Protein AF-0000000076112881 (afdb_homodimer)

Sequence (634 aa):
MDLNFITDYLTSIDADVILPLGIILFLLVVPWGPEIWQNFFTFMFAVKGFALLIYPEVVAGYLIQNKVDALHLQEIRCLGIILLADALSHILTRKSSDPTVKTSLLWSRTLYFATLSMLMYFTMKAAPDNKKNNLNLKLYQVSWPATVLFLCGYLYYSLAESDWGGYSEQSKTWRNVNIRLDFLIWFLHGILSFVFPQIQCKFQTTLTGLDTAHGFLARGLGASFLMLAITAGRSVNFLREEDKKSILLSHGVANLLFLMTMAFCQMFTKVFSEWHLYYGMSFVALTAVNAFIGCDIPNMAISAKFQIRKFFSTKEDMDLNFITDYLTSIDADVILPLGIILFLLVVPWGPEIWQNFFTFMFAVKGFALLIYPEVVAGYLIQNKVDALHLQEIRCLGIILLADALSHILTRKSSDPTVKTSLLWSRTLYFATLSMLMYFTMKAAPDNKKNNLNLKLYQVSWPATVLFLCGYLYYSLAESDWGGYSEQSKTWRNVNIRLDFLIWFLHGILSFVFPQIQCKFQTTLTGLDTAHGFLARGLGASFLMLAITAGRSVNFLREEDKKSILLSHGVANLLFLMTMAFCQMFTKVFSEWHLYYGMSFVALTAVNAFIGCDIPNMAISAKFQIRKFFSTKED

Organism: Mytilus edulis (NCBI:txid6550)

Radius of gyration: 25.39 Å; Cα contacts (8 Å, |Δi|>4): 884; chains: 2; bounding box: 64×101×64 Å

Foldseek 3Di:
DCCVVVLVVVLPDALVRLQVVLVVVLVVQLVVALLSLLLVLLVVLLVLLVCQQPPVVSVCSNWFADDDALLSSLLSNLSSLLSNLLSQLCVQCVPPPFVLLSLLSLVLLLLLLVLLLVLLVVLCVVCVDPPQARTDNSVSVRVSSSSVSSNVSSVVNNVPDPDNGFADQPDPDCLLVLLVVLLVVLLVQLCCQQPPQFVVQVQFWPDPGDGNSSNSSSNNSSSSSNSLSSSSVSLSGTPDLSSSLSSLVSLLVSLVSSLVVLVVCVPPHRTTDCCCVVPVNVVSVVNNVSSCVSSCVVVVVVVVVVVVCVVVVVVVD/DCCVVVLVVVLPDALVRLQVVLVVVLVVQLVVALLSLLLVLLVVLLVLLVCQQPPVVSVCSNWFQDDDALLSSLLSNLLSLLSNLLSQLCVQCVPPPFVLLSLLSLVLLLLLLVLLLVLLVVLCVVCVDPPQARTDNSVSVNVSSSSVSSNVSSVVNNVPDPDNGFADQPDPDCLLVLLVVLLVVLLVQLCCQQPPVFVVQVQWWPDPDDGSSSNSSSNNSSSSSNSLSSSSVSLSGTPDLSSSLSSLVSLLVSLVSSLVVLVVCVVPHRTTDCCCVVPVNVVSVVNNVSSCVSSCVVVVVVVVVVVVCVVVVVVVD

Structure (mmCIF, N/CA/C/O backbone):
data_AF-0000000076112881-model_v1
#
loop_
_entity.id
_entity.type
_entity.pdbx_description
1 polymer 'Uncharacterized protein'
#
loop_
_atom_site.group_PDB
_atom_site.id
_atom_site.type_symbol
_atom_site.label_atom_id
_atom_site.label_alt_id
_atom_site.label_comp_id
_atom_site.label_asym_id
_atom_site.label_entity_id
_atom_site.label_seq_id
_atom_site.pdbx_PDB_ins_code
_atom_site.Cartn_x
_atom_site.Cartn_y
_atom_site.Cartn_z
_atom_site.occupancy
_atom_site.B_iso_or_equiv
_atom_site.auth_seq_id
_atom_site.auth_comp_id
_atom_site.auth_asym_id
_atom_site.auth_atom_id
_atom_site.pdbx_PDB_model_num
ATOM 1 N N . MET A 1 1 ? 13.5 32.031 18.203 1 41.22 1 MET A N 1
ATOM 2 C CA . MET A 1 1 ? 13.633 31.422 19.5 1 41.22 1 MET A CA 1
ATOM 3 C C . MET A 1 1 ? 14.641 30.266 19.469 1 41.22 1 MET A C 1
ATOM 5 O O . MET A 1 1 ? 14.609 29.453 18.547 1 41.22 1 MET A O 1
ATOM 9 N N . ASP A 1 2 ? 15.719 30.438 20.078 1 52.41 2 ASP A N 1
ATOM 10 C CA . ASP A 1 2 ? 16.812 29.484 20.156 1 52.41 2 ASP A CA 1
ATOM 11 C C . ASP A 1 2 ? 16.344 28.125 20.672 1 52.41 2 ASP A C 1
ATOM 13 O O . ASP A 1 2 ? 16.125 27.953 21.875 1 52.41 2 ASP A O 1
ATOM 17 N N . LEU A 1 3 ? 15.547 27.453 19.844 1 59.16 3 LEU A N 1
ATOM 18 C CA . LEU A 1 3 ? 14.953 26.156 20.172 1 59.16 3 LEU A CA 1
ATOM 19 C C . LEU A 1 3 ? 16.031 25.094 20.328 1 59.16 3 LEU A C 1
ATOM 21 O O . LEU A 1 3 ? 15.734 23.906 20.438 1 59.16 3 LEU A O 1
ATOM 25 N N . ASN A 1 4 ? 17.234 25.625 20.438 1 65.94 4 ASN A N 1
ATOM 26 C CA . ASN A 1 4 ? 18.344 24.719 20.609 1 65.94 4 ASN A CA 1
ATOM 27 C C . ASN A 1 4 ? 18.266 23.969 21.938 1 65.94 4 ASN A C 1
ATOM 29 O O . ASN A 1 4 ? 18.719 22.828 22.062 1 65.94 4 ASN A O 1
ATOM 33 N N . PHE A 1 5 ? 17.625 24.688 22.906 1 63.78 5 PHE A N 1
ATOM 34 C CA . PHE A 1 5 ? 17.516 24.031 24.203 1 63.78 5 PHE A CA 1
ATOM 35 C C . PHE A 1 5 ? 16.625 22.797 24.109 1 63.78 5 PHE A C 1
ATOM 37 O O . PHE A 1 5 ? 16.906 21.781 24.734 1 63.78 5 PHE A O 1
ATOM 44 N N . ILE A 1 6 ? 15.617 22.844 23.312 1 62.78 6 ILE A N 1
ATOM 45 C CA . ILE A 1 6 ? 14.719 21.703 23.156 1 62.78 6 ILE A CA 1
ATOM 46 C C . ILE A 1 6 ? 15.445 20.562 22.453 1 62.78 6 ILE A C 1
ATOM 48 O O . ILE A 1 6 ? 15.328 19.406 22.844 1 62.78 6 ILE A O 1
ATOM 52 N N . THR A 1 7 ? 16.203 20.953 21.531 1 66.12 7 THR A N 1
ATOM 53 C CA . THR A 1 7 ? 16.953 19.938 20.797 1 66.12 7 THR A CA 1
ATOM 54 C C . THR A 1 7 ? 17.984 19.266 21.703 1 66.12 7 THR A C 1
ATOM 56 O O . THR A 1 7 ? 18.141 18.031 21.672 1 66.12 7 THR A O 1
ATOM 59 N N . ASP A 1 8 ? 18.625 20.062 22.469 1 66.12 8 ASP A N 1
ATOM 60 C CA . ASP A 1 8 ? 19.609 19.531 23.422 1 66.12 8 ASP A CA 1
ATOM 61 C C . ASP A 1 8 ? 18.953 18.594 24.422 1 66.12 8 ASP A C 1
ATOM 63 O O . ASP A 1 8 ? 19.5 17.531 24.734 1 66.12 8 ASP A O 1
ATOM 67 N N . TYR A 1 9 ? 17.797 19.031 24.828 1 62 9 TYR A N 1
ATOM 68 C CA . TYR A 1 9 ? 17.078 18.219 25.797 1 62 9 TYR A CA 1
ATOM 69 C C . TYR A 1 9 ? 16.641 16.891 25.172 1 62 9 TYR A C 1
ATOM 71 O O . TYR A 1 9 ? 16.828 15.828 25.766 1 62 9 TYR A O 1
ATOM 79 N N . LEU A 1 10 ? 16.203 16.938 24 1 64.5 10 LEU A N 1
ATOM 80 C CA . LEU A 1 10 ? 15.695 15.734 23.344 1 64.5 10 LEU A CA 1
ATOM 81 C C . LEU A 1 10 ? 16.828 14.781 23.016 1 64.5 10 LEU A C 1
ATOM 83 O O . LEU A 1 10 ? 16.672 13.562 23.094 1 64.5 10 LEU A O 1
ATOM 87 N N . THR A 1 11 ? 17.922 15.344 22.688 1 65.62 11 THR A N 1
ATOM 88 C CA . THR A 1 11 ? 19.062 14.508 22.344 1 65.62 11 THR A CA 1
ATOM 89 C C . THR A 1 11 ? 19.688 13.891 23.578 1 65.62 11 THR A C 1
ATOM 91 O O . THR A 1 11 ? 20.422 12.906 23.5 1 65.62 11 THR A O 1
ATOM 94 N N . SER A 1 12 ? 19.375 14.539 24.641 1 63.72 12 SER A N 1
ATOM 95 C CA . SER A 1 12 ? 19.953 14.047 25.891 1 63.72 12 SER A CA 1
ATOM 96 C C . SER A 1 12 ? 19.125 12.906 26.469 1 63.72 12 SER A C 1
ATOM 98 O O . SER A 1 12 ? 19.562 12.211 27.391 1 63.72 12 SER A O 1
ATOM 100 N N . ILE A 1 13 ? 17.984 12.844 25.891 1 60.97 13 ILE A N 1
ATOM 101 C CA . ILE A 1 13 ? 17.141 11.789 26.438 1 60.97 13 ILE A CA 1
ATOM 102 C C . ILE A 1 13 ? 17.703 10.422 26.062 1 60.97 13 ILE A C 1
ATOM 104 O O . ILE A 1 13 ? 17.859 10.117 24.875 1 60.97 13 ILE A O 1
ATOM 108 N N . ASP A 1 14 ? 18.141 9.695 27.016 1 61.81 14 ASP A N 1
ATOM 109 C CA . ASP A 1 14 ? 18.766 8.383 26.875 1 61.81 14 ASP A CA 1
ATOM 110 C C . ASP A 1 14 ? 17.734 7.328 26.484 1 61.81 14 ASP A C 1
ATOM 112 O O . ASP A 1 14 ? 16.562 7.441 26.844 1 61.81 14 ASP A O 1
ATOM 116 N N . ALA A 1 15 ? 18.125 6.418 25.609 1 65.62 15 ALA A N 1
ATOM 117 C CA . ALA A 1 15 ? 17.344 5.246 25.25 1 65.62 15 ALA A CA 1
ATOM 118 C C . ALA A 1 15 ? 16.75 4.578 26.484 1 65.62 15 ALA A C 1
ATOM 120 O O . ALA A 1 15 ? 15.625 4.059 26.438 1 65.62 15 ALA A O 1
ATOM 121 N N . ASP A 1 16 ? 17.344 4.777 27.5 1 68 16 ASP A N 1
ATOM 122 C CA . ASP A 1 16 ? 16.953 4.105 28.75 1 68 16 ASP A CA 1
ATOM 123 C C . ASP A 1 16 ? 15.734 4.77 29.375 1 68 16 ASP A C 1
ATOM 125 O O . ASP A 1 16 ? 15.062 4.164 30.203 1 68 16 ASP A O 1
ATOM 129 N N . VAL A 1 17 ? 15.562 5.891 28.875 1 69.44 17 VAL A N 1
ATOM 130 C CA . VAL A 1 17 ? 14.406 6.59 29.422 1 69.44 17 VAL A CA 1
ATOM 131 C C . VAL A 1 17 ? 13.211 6.418 28.5 1 69.44 17 VAL A C 1
ATOM 133 O O . VAL A 1 17 ? 12.078 6.219 28.953 1 69.44 17 VAL A O 1
ATOM 136 N N . ILE A 1 18 ? 13.383 6.406 27.172 1 72.56 18 ILE A N 1
ATOM 137 C CA . ILE A 1 18 ? 12.297 6.406 26.188 1 72.56 18 ILE A CA 1
ATOM 138 C C . ILE A 1 18 ? 11.594 5.051 26.203 1 72.56 18 ILE A C 1
ATOM 140 O O . ILE A 1 18 ? 10.367 4.98 26.141 1 72.56 18 ILE A O 1
ATOM 144 N N . LEU A 1 19 ? 12.336 4.055 26.312 1 78.94 19 LEU A N 1
ATOM 145 C CA . LEU A 1 19 ? 11.75 2.721 26.234 1 78.94 19 LEU A CA 1
ATOM 146 C C . LEU A 1 19 ? 10.844 2.461 27.438 1 78.94 19 LEU A C 1
ATOM 148 O O . LEU A 1 19 ? 9.68 2.088 27.266 1 78.94 19 LEU A O 1
ATOM 152 N N . PRO A 1 20 ? 11.352 2.746 28.625 1 80 20 PRO A N 1
ATOM 153 C CA . PRO A 1 20 ? 10.453 2.562 29.781 1 80 20 PRO A CA 1
ATOM 154 C C . PRO A 1 20 ? 9.227 3.463 29.703 1 80 20 PRO A C 1
ATOM 156 O O . PRO A 1 20 ? 8.125 3.039 30.078 1 80 20 PRO A O 1
ATOM 159 N N . LEU A 1 21 ? 9.398 4.586 29.203 1 78.25 21 LEU A N 1
ATOM 160 C CA . LEU A 1 21 ? 8.258 5.488 29.062 1 78.25 21 LEU A CA 1
ATOM 161 C C . LEU A 1 21 ? 7.25 4.938 28.062 1 78.25 21 LEU A C 1
ATOM 163 O O . LEU A 1 21 ? 6.039 5.027 28.281 1 78.25 21 LEU A O 1
ATOM 167 N N . GLY A 1 22 ? 7.746 4.445 26.984 1 80.69 22 GLY A N 1
ATOM 168 C CA . GLY A 1 22 ? 6.871 3.82 26 1 80.69 22 GLY A CA 1
ATOM 169 C C . GLY A 1 22 ? 6.113 2.627 26.547 1 80.69 22 GLY A C 1
ATOM 170 O O . GLY A 1 22 ? 4.922 2.463 26.281 1 80.69 22 GLY A O 1
ATOM 171 N N . ILE A 1 23 ? 6.805 1.897 27.344 1 86.12 23 ILE A N 1
ATOM 172 C CA . ILE A 1 23 ? 6.195 0.718 27.953 1 86.12 23 ILE A CA 1
ATOM 173 C C . ILE A 1 23 ? 5.129 1.146 28.953 1 86.12 23 ILE A C 1
ATOM 175 O O . ILE A 1 23 ? 4.031 0.59 28.969 1 86.12 23 ILE A O 1
ATOM 179 N N . ILE A 1 24 ? 5.434 2.068 29.734 1 85.69 24 ILE A N 1
ATOM 180 C CA . ILE A 1 24 ? 4.492 2.566 30.734 1 85.69 24 ILE A CA 1
ATOM 181 C C . ILE A 1 24 ? 3.25 3.117 30.031 1 85.69 24 ILE A C 1
ATOM 183 O O . ILE A 1 24 ? 2.123 2.805 30.422 1 85.69 24 ILE A O 1
ATOM 187 N N . LEU A 1 25 ? 3.467 3.867 28.984 1 83.25 25 LEU A N 1
ATOM 188 C CA . LEU A 1 25 ? 2.34 4.422 28.234 1 83.25 25 LEU A CA 1
ATOM 189 C C . LEU A 1 25 ? 1.478 3.312 27.641 1 83.25 25 LEU A C 1
ATOM 191 O O . LEU A 1 25 ? 0.248 3.389 27.688 1 83.25 25 LEU A O 1
ATOM 195 N N . PHE A 1 26 ? 2.141 2.379 27.125 1 86.69 26 PHE A N 1
ATOM 196 C CA . PHE A 1 26 ? 1.455 1.224 26.547 1 86.69 26 PHE A CA 1
ATOM 197 C C . PHE A 1 26 ? 0.622 0.513 27.609 1 86.69 26 PHE A C 1
ATOM 199 O O . PHE A 1 26 ? -0.566 0.254 27.406 1 86.69 26 PHE A O 1
ATOM 206 N N . LEU A 1 27 ? 1.183 0.291 28.75 1 88.38 27 LEU A N 1
ATOM 207 C CA . LEU A 1 27 ? 0.507 -0.454 29.797 1 88.38 27 LEU A CA 1
ATOM 208 C C . LEU A 1 27 ? -0.608 0.377 30.422 1 88.38 27 LEU A C 1
ATOM 210 O O . LEU A 1 27 ? -1.604 -0.171 30.906 1 88.38 27 LEU A O 1
ATOM 214 N N . LEU A 1 28 ? -0.488 1.617 30.359 1 86.81 28 LEU A N 1
ATOM 215 C CA . LEU A 1 28 ? -1.473 2.508 30.969 1 86.81 28 LEU A CA 1
ATOM 216 C C . LEU A 1 28 ? -2.686 2.676 30.062 1 86.81 28 LEU A C 1
ATOM 218 O O . LEU A 1 28 ? -3.801 2.895 30.531 1 86.81 28 LEU A O 1
ATOM 222 N N . VAL A 1 29 ? -2.457 2.52 28.75 1 87.44 29 VAL A N 1
ATOM 223 C CA . VAL A 1 29 ? -3.521 2.975 27.859 1 87.44 29 VAL A CA 1
ATOM 224 C C . VAL A 1 29 ? -4.184 1.772 27.188 1 87.44 29 VAL A C 1
ATOM 226 O O . VAL A 1 29 ? -5.398 1.761 26.984 1 87.44 29 VAL A O 1
ATOM 229 N N . VAL A 1 30 ? -3.504 0.705 26.859 1 86.38 30 VAL A N 1
ATOM 230 C CA . VAL A 1 30 ? -3.963 -0.397 26.016 1 86.38 30 VAL A CA 1
ATOM 231 C C . VAL A 1 30 ? -5.113 -1.129 26.719 1 86.38 30 VAL A C 1
ATOM 233 O O . VAL A 1 30 ? -6.109 -1.474 26.078 1 86.38 30 VAL A O 1
ATOM 236 N N . PRO A 1 31 ? -5.109 -1.275 28.062 1 88.44 31 PRO A N 1
ATOM 237 C CA . PRO A 1 31 ? -6.148 -2.1 28.688 1 88.44 31 PRO A CA 1
ATOM 238 C C . PRO A 1 31 ? -7.5 -1.393 28.75 1 88.44 31 PRO A C 1
ATOM 240 O O . PRO A 1 31 ? -8.523 -2.027 29.031 1 88.44 31 PRO A O 1
ATOM 243 N N . TRP A 1 32 ? -7.566 -0.124 28.406 1 92 32 TRP A N 1
ATOM 244 C CA . TRP A 1 32 ? -8.789 0.639 28.609 1 92 32 TRP A CA 1
ATOM 245 C C . TRP A 1 32 ? -9.711 0.543 27.391 1 92 32 TRP A C 1
ATOM 247 O O . TRP A 1 32 ? -10.734 1.228 27.328 1 92 32 TRP A O 1
ATOM 257 N N . GLY A 1 33 ? -9.312 -0.18 26.406 1 91.81 33 GLY A N 1
ATOM 258 C CA . GLY A 1 33 ? -10.195 -0.424 25.281 1 91.81 33 GLY A CA 1
ATOM 259 C C . GLY A 1 33 ? -9.797 0.33 24.016 1 91.81 33 GLY A C 1
ATOM 260 O O . GLY A 1 33 ? -8.953 1.233 24.078 1 91.81 33 GLY A O 1
ATOM 261 N N . PRO A 1 34 ? -10.383 0.022 22.938 1 92.06 34 PRO A N 1
ATOM 262 C CA . PRO A 1 34 ? -9.969 0.585 21.656 1 92.06 34 PRO A CA 1
ATOM 263 C C . PRO A 1 34 ? -10.328 2.064 21.516 1 92.06 34 PRO A C 1
ATOM 265 O O . PRO A 1 34 ? -9.609 2.814 20.844 1 92.06 34 PRO A O 1
ATOM 268 N N . GLU A 1 35 ? -11.391 2.512 22.172 1 92.38 35 GLU A N 1
ATOM 269 C CA . GLU A 1 35 ? -11.781 3.912 22.062 1 92.38 35 GLU A CA 1
ATOM 270 C C . GLU A 1 35 ? -10.766 4.828 22.734 1 92.38 35 GLU A C 1
ATOM 272 O O . GLU A 1 35 ? -10.328 5.82 22.156 1 92.38 35 GLU A O 1
ATOM 277 N N . ILE A 1 36 ? -10.43 4.48 23.906 1 93.25 36 ILE A N 1
ATOM 278 C CA . ILE A 1 36 ? -9.445 5.266 24.641 1 93.25 36 ILE A CA 1
ATOM 279 C C . ILE A 1 36 ? -8.094 5.203 23.938 1 93.25 36 ILE A C 1
ATOM 281 O O . ILE A 1 36 ? -7.395 6.211 23.828 1 93.25 36 ILE A O 1
ATOM 285 N N . TRP A 1 37 ? -7.719 4.035 23.438 1 94.25 37 TRP A N 1
ATOM 286 C CA . TRP A 1 37 ? -6.488 3.83 22.688 1 94.25 37 TRP A CA 1
ATOM 287 C C . TRP A 1 37 ? -6.434 4.758 21.469 1 94.25 37 TRP A C 1
ATOM 289 O O . TRP A 1 37 ? -5.445 5.469 21.281 1 94.25 37 TRP A O 1
ATOM 299 N N . GLN A 1 38 ? -7.469 4.871 20.734 1 94.81 38 GLN A N 1
ATOM 300 C CA . GLN A 1 38 ? -7.512 5.707 19.547 1 94.81 38 GLN A CA 1
ATOM 301 C C . GLN A 1 38 ? -7.512 7.188 19.906 1 94.81 38 GLN A C 1
ATOM 303 O O . GLN A 1 38 ? -6.883 8 19.219 1 94.81 38 GLN A O 1
ATOM 308 N N . ASN A 1 39 ? -8.234 7.52 20.969 1 94.88 39 ASN A N 1
ATOM 309 C CA . ASN A 1 39 ? -8.25 8.914 21.406 1 94.88 39 ASN A CA 1
ATOM 310 C C . ASN A 1 39 ? -6.867 9.375 21.844 1 94.88 39 ASN A C 1
ATOM 312 O O . ASN A 1 39 ? -6.461 10.508 21.562 1 94.88 39 ASN A O 1
ATOM 316 N N . PHE A 1 40 ? -6.266 8.508 22.531 1 94.12 40 PHE A N 1
ATOM 317 C CA . PHE A 1 40 ? -4.914 8.828 22.984 1 94.12 40 PHE A CA 1
ATOM 318 C C . PHE A 1 40 ? -3.992 9.094 21.812 1 94.12 40 PHE A C 1
ATOM 320 O O . PHE A 1 40 ? -3.301 10.117 21.766 1 94.12 40 PHE A O 1
ATOM 327 N N . PHE A 1 41 ? -3.992 8.281 20.844 1 94.44 41 PHE A N 1
ATOM 328 C CA . PHE A 1 41 ? -3.084 8.438 19.719 1 94.44 41 PHE A CA 1
ATOM 329 C C . PHE A 1 41 ? -3.535 9.578 18.812 1 94.44 41 PHE A C 1
ATOM 331 O O . PHE A 1 41 ? -2.713 10.219 18.156 1 94.44 41 PHE A O 1
ATOM 338 N N . THR A 1 42 ? -4.82 9.828 18.812 1 97.44 42 THR A N 1
ATOM 339 C CA . THR A 1 42 ? -5.277 11.016 18.109 1 97.44 42 THR A CA 1
ATOM 340 C C . THR A 1 42 ? -4.684 12.273 18.734 1 97.44 42 THR A C 1
ATOM 342 O O . THR A 1 42 ? -4.199 13.156 18.016 1 97.44 42 THR A O 1
ATOM 345 N N . PHE A 1 43 ? -4.746 12.273 20 1 96.56 43 PHE A N 1
ATOM 346 C CA . PHE A 1 43 ? -4.141 13.398 20.719 1 96.56 43 PHE A CA 1
ATOM 347 C C . PHE A 1 43 ? -2.643 13.469 20.438 1 96.56 43 PHE A C 1
ATOM 349 O O . PHE A 1 43 ? -2.115 14.547 20.141 1 96.56 43 PHE A O 1
ATOM 356 N N . MET A 1 44 ? -1.982 12.375 20.469 1 94.31 44 MET A N 1
ATOM 357 C CA . MET A 1 44 ? -0.546 12.312 20.219 1 94.31 44 MET A CA 1
ATOM 358 C C . MET A 1 44 ? -0.228 12.75 18.781 1 94.31 44 MET A C 1
ATOM 360 O O . MET A 1 44 ? 0.73 13.492 18.562 1 94.31 44 MET A O 1
ATOM 364 N N . PHE A 1 45 ? -1.02 12.305 17.812 1 97.75 45 PHE A N 1
ATOM 365 C CA . PHE A 1 45 ? -0.815 12.68 16.422 1 97.75 45 PHE A CA 1
ATOM 366 C C . PHE A 1 45 ? -1.05 14.172 16.219 1 97.75 45 PHE A C 1
ATOM 368 O O . PHE A 1 45 ? -0.328 14.828 15.469 1 97.75 45 PHE A O 1
ATOM 375 N N . ALA A 1 46 ? -2.012 14.719 16.938 1 97.62 46 ALA A N 1
ATOM 376 C CA . ALA A 1 46 ? -2.283 16.156 16.828 1 97.62 46 ALA A CA 1
ATOM 377 C C . ALA A 1 46 ? -1.119 16.969 17.391 1 97.62 46 ALA A C 1
ATOM 379 O O . ALA A 1 46 ? -0.654 17.906 16.734 1 97.62 46 ALA A O 1
ATOM 380 N N . VAL A 1 47 ? -0.63 16.578 18.5 1 95.94 47 VAL A N 1
ATOM 381 C CA . VAL A 1 47 ? 0.449 17.312 19.141 1 95.94 47 VAL A CA 1
ATOM 382 C C . VAL A 1 47 ? 1.733 17.172 18.328 1 95.94 47 VAL A C 1
ATOM 384 O O . VAL A 1 47 ? 2.395 18.156 18.031 1 95.94 47 VAL A O 1
ATOM 387 N N . LYS A 1 48 ? 2.049 15.969 18.016 1 94.56 48 LYS A N 1
ATOM 388 C CA . LYS A 1 48 ? 3.252 15.727 17.234 1 94.56 48 LYS A CA 1
ATOM 389 C C . LYS A 1 48 ? 3.152 16.391 15.859 1 94.56 48 LYS A C 1
ATOM 391 O O . LYS A 1 48 ? 4.121 16.984 15.383 1 94.56 48 LYS A O 1
ATOM 396 N N . GLY A 1 49 ? 1.963 16.203 15.266 1 97.75 49 GLY A N 1
ATOM 397 C CA . GLY A 1 49 ? 1.765 16.828 13.969 1 97.75 49 GLY A CA 1
ATOM 398 C C . GLY A 1 49 ? 1.95 18.344 14 1 97.75 49 GLY A C 1
ATOM 399 O O . GLY A 1 49 ? 2.613 18.906 13.125 1 97.75 49 GLY A O 1
ATOM 400 N N . PHE A 1 50 ? 1.439 18.938 15 1 96.81 50 PHE A N 1
ATOM 401 C CA . PHE A 1 50 ? 1.575 20.375 15.148 1 96.81 50 PHE A CA 1
ATOM 402 C C . PHE A 1 50 ? 3.029 20.766 15.383 1 96.81 50 PHE A C 1
ATOM 404 O O . PHE A 1 50 ? 3.521 21.734 14.812 1 96.81 50 PHE A O 1
ATOM 411 N N . ALA A 1 51 ? 3.701 20.047 16.203 1 94.5 51 ALA A N 1
ATOM 412 C CA . ALA A 1 51 ? 5.109 20.312 16.484 1 94.5 51 ALA A CA 1
ATOM 413 C C . ALA A 1 51 ? 5.965 20.172 15.234 1 94.5 51 ALA A C 1
ATOM 415 O O . ALA A 1 51 ? 6.832 21 14.977 1 94.5 51 ALA A O 1
ATOM 416 N N . LEU A 1 52 ? 5.73 19.141 14.453 1 97.12 52 LEU A N 1
ATOM 417 C CA . LEU A 1 52 ? 6.488 18.922 13.227 1 97.12 52 LEU A CA 1
ATOM 418 C C . LEU A 1 52 ? 6.215 20.016 12.211 1 97.12 52 LEU A C 1
ATOM 420 O O . LEU A 1 52 ? 7.109 20.406 11.461 1 97.12 52 LEU A O 1
ATOM 424 N N . LEU A 1 53 ? 4.992 20.484 12.195 1 97.75 53 LEU A N 1
ATOM 425 C CA . LEU A 1 53 ? 4.582 21.484 11.219 1 97.75 53 LEU A CA 1
ATOM 426 C C . LEU A 1 53 ? 5.184 22.844 11.555 1 97.75 53 LEU A C 1
ATOM 428 O O . LEU A 1 53 ? 5.727 23.531 10.68 1 97.75 53 LEU A O 1
ATOM 432 N N . ILE A 1 54 ? 5.191 23.203 12.82 1 96.06 54 ILE A N 1
ATOM 433 C CA . ILE A 1 54 ? 5.539 24.562 13.227 1 96.06 54 ILE A CA 1
ATOM 434 C C . ILE A 1 54 ? 7.016 24.625 13.609 1 96.06 54 ILE A C 1
ATOM 436 O O . ILE A 1 54 ? 7.668 25.656 13.406 1 96.06 54 ILE A O 1
ATOM 440 N N . TYR A 1 55 ? 7.617 23.531 14.164 1 94.31 55 TYR A N 1
ATOM 441 C CA . TYR A 1 55 ? 9 23.531 14.633 1 94.31 55 TYR A CA 1
ATOM 442 C C . TYR A 1 55 ? 9.805 22.422 13.977 1 94.31 55 TYR A C 1
ATOM 444 O O . TYR A 1 55 ? 10.445 21.625 14.664 1 94.31 55 TYR A O 1
ATOM 452 N N . PRO A 1 56 ? 9.836 22.375 12.672 1 95.25 56 PRO A N 1
ATOM 453 C CA . PRO A 1 56 ? 10.555 21.297 12.016 1 95.25 56 PRO A CA 1
ATOM 454 C C . PRO A 1 56 ? 12.055 21.297 12.32 1 95.25 56 PRO A C 1
ATOM 456 O O . PRO A 1 56 ? 12.695 20.25 12.312 1 95.25 56 PRO A O 1
ATOM 459 N N . GLU A 1 57 ? 12.625 22.453 12.695 1 93.25 57 GLU A N 1
ATOM 460 C CA . GLU A 1 57 ? 14.055 22.578 12.969 1 93.25 57 GLU A CA 1
ATOM 461 C C . GLU A 1 57 ? 14.445 21.812 14.227 1 93.25 57 GLU A C 1
ATOM 463 O O . GLU A 1 57 ? 15.539 21.234 14.297 1 93.25 57 GLU A O 1
ATOM 468 N N . VAL A 1 58 ? 13.562 21.859 15.102 1 87.88 58 VAL A N 1
ATOM 469 C CA . VAL A 1 58 ? 13.836 21.156 16.359 1 87.88 58 VAL A CA 1
ATOM 470 C C . VAL A 1 58 ? 13.906 19.656 16.109 1 87.88 58 VAL A C 1
ATOM 472 O O . VAL A 1 58 ? 14.828 18.984 16.594 1 87.88 58 VAL A O 1
ATOM 475 N N . VAL A 1 59 ? 13.008 19.188 15.352 1 86.69 59 VAL A N 1
ATOM 476 C CA . VAL A 1 59 ? 12.969 17.766 15.047 1 86.69 59 VAL A CA 1
ATOM 477 C C . VAL A 1 59 ? 14.164 17.391 14.18 1 86.69 59 VAL A C 1
ATOM 479 O O . VAL A 1 59 ? 14.789 16.344 14.391 1 86.69 59 VAL A O 1
ATOM 482 N N . ALA A 1 60 ? 14.438 18.234 13.242 1 91.44 60 ALA A N 1
ATOM 483 C CA . ALA A 1 60 ? 15.594 17.984 12.383 1 91.44 60 ALA A CA 1
ATOM 484 C C . ALA A 1 60 ? 16.875 17.906 13.195 1 91.44 60 ALA A C 1
ATOM 486 O O . ALA A 1 60 ? 17.75 17.094 12.898 1 91.44 60 ALA A O 1
ATOM 487 N N . GLY A 1 61 ? 16.984 18.75 14.164 1 85 61 GLY A N 1
ATOM 488 C CA . GLY A 1 61 ? 18.156 18.75 15.016 1 85 61 GLY A CA 1
ATOM 489 C C . GLY A 1 61 ? 18.359 17.453 15.766 1 85 61 GLY A C 1
ATOM 490 O O . GLY A 1 61 ? 19.5 17.047 16.047 1 85 61 GLY A O 1
ATOM 491 N N . TYR A 1 62 ? 17.234 16.781 15.922 1 81.75 62 TYR A N 1
ATOM 492 C CA . TYR A 1 62 ? 17.281 15.516 16.641 1 81.75 62 TYR A CA 1
ATOM 493 C C . TYR A 1 62 ? 17.516 14.352 15.688 1 81.75 62 TYR A C 1
ATOM 495 O O . TYR A 1 62 ? 18.219 13.391 16.031 1 81.75 62 TYR A O 1
ATOM 503 N N . LEU A 1 63 ? 17.016 14.438 14.578 1 85.19 63 LEU A N 1
ATOM 504 C CA . LEU A 1 63 ? 16.953 13.312 13.648 1 85.19 63 LEU A CA 1
ATOM 505 C C . LEU A 1 63 ? 18.156 13.297 12.727 1 85.19 63 LEU A C 1
ATOM 507 O O . LEU A 1 63 ? 18.594 12.227 12.289 1 85.19 63 LEU A O 1
ATOM 511 N N . ILE A 1 64 ? 18.703 14.43 12.461 1 89.12 64 ILE A N 1
ATOM 512 C CA . ILE A 1 64 ? 19.719 14.562 11.414 1 89.12 64 ILE A CA 1
ATOM 513 C C . ILE A 1 64 ? 21.062 14.961 12.031 1 89.12 64 ILE A C 1
ATOM 515 O O . ILE A 1 64 ? 21.125 15.922 12.805 1 89.12 64 ILE A O 1
ATOM 519 N N . GLN A 1 65 ? 22.078 14.289 11.703 1 84.81 65 GLN A N 1
ATOM 520 C CA . GLN A 1 65 ? 23.391 14.469 12.312 1 84.81 65 GLN A CA 1
ATOM 521 C C . GLN A 1 65 ? 24.172 15.562 11.609 1 84.81 65 GLN A C 1
ATOM 523 O O . GLN A 1 65 ? 24.938 16.297 12.242 1 84.81 65 GLN A O 1
ATOM 528 N N . ASN A 1 66 ? 24 15.641 10.336 1 84.31 66 ASN A N 1
ATOM 529 C CA . ASN A 1 66 ? 24.859 16.547 9.562 1 84.31 66 ASN A CA 1
ATOM 530 C C . ASN A 1 66 ? 24.078 17.75 9.055 1 84.31 66 ASN A C 1
ATOM 532 O O . ASN A 1 66 ? 23.328 18.375 9.805 1 84.31 66 ASN A O 1
ATOM 536 N N . LYS A 1 67 ? 24.141 17.953 7.859 1 87.56 67 LYS A N 1
ATOM 537 C CA . LYS A 1 67 ? 23.578 19.172 7.262 1 87.56 67 LYS A CA 1
ATOM 538 C C . LYS A 1 67 ? 22.062 19.031 7.047 1 87.56 67 LYS A C 1
ATOM 540 O O . LYS A 1 67 ? 21.609 18.031 6.496 1 87.56 67 LYS A O 1
ATOM 545 N N . VAL A 1 68 ? 21.406 20.031 7.59 1 93.06 68 VAL A N 1
ATOM 546 C CA . VAL A 1 68 ? 19.969 20.156 7.379 1 93.06 68 VAL A CA 1
ATOM 547 C C . VAL A 1 68 ? 19.688 21.188 6.285 1 93.06 68 VAL A C 1
ATOM 549 O O . VAL A 1 68 ? 20.188 22.312 6.34 1 93.06 68 VAL A O 1
ATOM 552 N N . ASP A 1 69 ? 18.969 20.781 5.324 1 93.19 69 ASP A N 1
ATOM 553 C CA . ASP A 1 69 ? 18.578 21.734 4.289 1 93.19 69 ASP A CA 1
ATOM 554 C C . ASP A 1 69 ? 17.062 21.922 4.246 1 93.19 69 ASP A C 1
ATOM 556 O O . ASP A 1 69 ? 16.359 21.406 5.105 1 93.19 69 ASP A O 1
ATOM 560 N N . ALA A 1 70 ? 16.578 22.672 3.336 1 95.19 70 ALA A N 1
ATOM 561 C CA . ALA A 1 70 ? 15.164 23.062 3.291 1 95.19 70 ALA A CA 1
ATOM 562 C C . ALA A 1 70 ? 14.273 21.875 2.938 1 95.19 70 ALA A C 1
ATOM 564 O O . ALA A 1 70 ? 13.102 21.844 3.322 1 95.19 70 ALA A O 1
ATOM 565 N N . LEU A 1 71 ? 14.805 20.953 2.191 1 95.56 71 LEU A N 1
ATOM 566 C CA . LEU A 1 71 ? 14.008 19.797 1.839 1 95.56 71 LEU A CA 1
ATOM 567 C C . LEU A 1 71 ? 13.711 18.938 3.07 1 95.56 71 LEU A C 1
ATOM 569 O O . LEU A 1 71 ? 12.586 18.469 3.254 1 95.56 71 LEU A O 1
ATOM 573 N N . HIS A 1 72 ? 14.719 18.734 3.902 1 96.06 72 HIS A N 1
ATOM 574 C CA . HIS A 1 72 ? 14.492 18.047 5.16 1 96.06 72 HIS A CA 1
ATOM 575 C C . HIS A 1 72 ? 13.336 18.656 5.934 1 96.06 72 HIS A C 1
ATOM 577 O O . HIS A 1 72 ? 12.438 17.953 6.398 1 96.06 72 HIS A O 1
ATOM 583 N N . LEU A 1 73 ? 13.406 19.938 6.047 1 96.62 73 LEU A N 1
ATOM 584 C CA . LEU A 1 73 ? 12.414 20.656 6.84 1 96.62 73 LEU A CA 1
ATOM 585 C C . LEU A 1 73 ? 11.023 20.516 6.227 1 96.62 73 LEU A C 1
ATOM 587 O O . LEU A 1 73 ? 10.039 20.328 6.949 1 96.62 73 LEU A O 1
ATOM 591 N N . GLN A 1 74 ? 10.945 20.594 4.945 1 97.12 74 GLN A N 1
ATOM 592 C CA . GLN A 1 74 ? 9.656 20.453 4.273 1 97.12 74 GLN A CA 1
ATOM 593 C C . GLN A 1 74 ? 9.094 19.031 4.453 1 97.12 74 GLN A C 1
ATOM 595 O O . GLN A 1 74 ? 7.895 18.859 4.648 1 97.12 74 GLN A O 1
ATOM 600 N N . GLU A 1 75 ? 9.953 18.047 4.34 1 96.88 75 GLU A N 1
ATOM 601 C CA . GLU A 1 75 ? 9.508 16.672 4.555 1 96.88 75 GLU A CA 1
ATOM 602 C C . GLU A 1 75 ? 8.969 16.469 5.969 1 96.88 75 GLU A C 1
ATOM 604 O O . GLU A 1 75 ? 7.953 15.797 6.164 1 96.88 75 GLU A O 1
ATOM 609 N N . ILE A 1 76 ? 9.602 17.094 6.879 1 97.69 76 ILE A N 1
ATOM 610 C CA . ILE A 1 76 ? 9.164 17.016 8.266 1 97.69 76 ILE A CA 1
ATOM 611 C C . ILE A 1 76 ? 7.809 17.703 8.422 1 97.69 76 ILE A C 1
ATOM 613 O O . ILE A 1 76 ? 6.906 17.172 9.078 1 97.69 76 ILE A O 1
ATOM 617 N N . ARG A 1 77 ? 7.648 18.844 7.828 1 98.44 77 ARG A N 1
ATOM 618 C CA . ARG A 1 77 ? 6.355 19.531 7.859 1 98.44 77 ARG A CA 1
ATOM 619 C C . ARG A 1 77 ? 5.262 18.656 7.25 1 98.44 77 ARG A C 1
ATOM 621 O O . ARG A 1 77 ? 4.152 18.594 7.777 1 98.44 77 ARG A O 1
ATOM 628 N N . CYS A 1 78 ? 5.594 18.031 6.145 1 98.19 78 CYS A N 1
ATOM 629 C CA . CYS A 1 78 ? 4.617 17.188 5.457 1 98.19 78 CYS A CA 1
ATOM 630 C C . CYS A 1 78 ? 4.191 16.016 6.34 1 98.19 78 CYS A C 1
ATOM 632 O O . CYS A 1 78 ? 3.012 15.656 6.375 1 98.19 78 CYS A O 1
ATOM 634 N N . LEU A 1 79 ? 5.141 15.461 7.039 1 98.31 79 LEU A N 1
ATOM 635 C CA . LEU A 1 79 ? 4.797 14.406 7.984 1 98.31 79 LEU A CA 1
ATOM 636 C C . LEU A 1 79 ? 3.832 14.914 9.047 1 98.31 79 LEU A C 1
ATOM 638 O O . LEU A 1 79 ? 2.859 14.234 9.391 1 98.31 79 LEU A O 1
ATOM 642 N N . GLY A 1 80 ? 4.137 16.094 9.531 1 98.62 80 GLY A N 1
ATOM 643 C CA . GLY A 1 80 ? 3.246 16.703 10.508 1 98.62 80 GLY A CA 1
ATOM 644 C C . GLY A 1 80 ? 1.836 16.906 9.977 1 98.62 80 GLY A C 1
ATOM 645 O O . GLY A 1 80 ? 0.861 16.609 10.672 1 98.62 80 GLY A O 1
ATOM 646 N N . ILE A 1 81 ? 1.709 17.328 8.773 1 98.81 81 ILE A N 1
ATOM 647 C CA . ILE A 1 81 ? 0.417 17.578 8.156 1 98.81 81 ILE A CA 1
ATOM 648 C C . ILE A 1 81 ? -0.376 16.281 8.047 1 98.81 81 ILE A C 1
ATOM 650 O O . ILE A 1 81 ? -1.581 16.266 8.305 1 98.81 81 ILE A O 1
ATOM 654 N N . ILE A 1 82 ? 0.301 15.227 7.684 1 98.81 82 ILE A N 1
ATOM 655 C CA . ILE A 1 82 ? -0.386 13.945 7.516 1 98.81 82 ILE A CA 1
ATOM 656 C C . ILE A 1 82 ? -0.888 13.453 8.867 1 98.81 82 ILE A C 1
ATOM 658 O O . ILE A 1 82 ? -2.006 12.938 8.977 1 98.81 82 ILE A O 1
ATOM 662 N N . LEU A 1 83 ? -0.039 13.602 9.914 1 98.56 83 LEU A N 1
ATOM 663 C CA . LEU A 1 83 ? -0.481 13.211 11.25 1 98.56 83 LEU A CA 1
ATOM 664 C C . LEU A 1 83 ? -1.688 14.039 11.688 1 98.56 83 LEU A C 1
ATOM 666 O O . LEU A 1 83 ? -2.629 13.5 12.281 1 98.56 83 LEU A O 1
ATOM 670 N N . 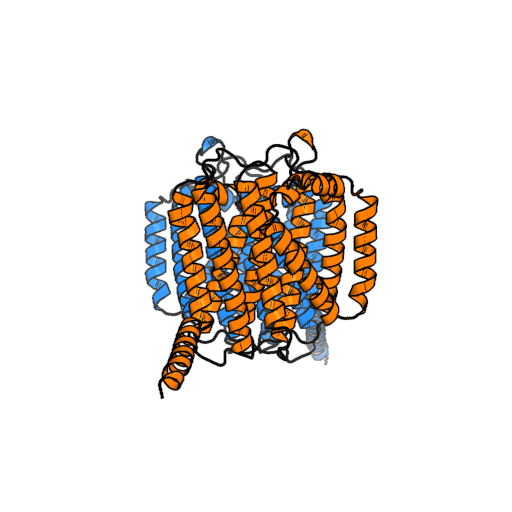LEU A 1 84 ? -1.674 15.266 11.352 1 98.56 84 LEU A N 1
ATOM 671 C CA . LEU A 1 84 ? -2.805 16.125 11.68 1 98.56 84 LEU A CA 1
ATOM 672 C C . LEU A 1 84 ? -4.051 15.703 10.906 1 98.56 84 LEU A C 1
ATOM 674 O O . LEU A 1 84 ? -5.16 15.75 11.445 1 98.56 84 LEU A O 1
ATOM 678 N N . ALA A 1 85 ? -3.865 15.367 9.664 1 98.62 85 ALA A N 1
ATOM 679 C CA . ALA A 1 85 ? -4.988 14.922 8.844 1 98.62 85 ALA A CA 1
ATOM 680 C C . ALA A 1 85 ? -5.637 13.672 9.445 1 98.62 85 ALA A C 1
ATOM 682 O O . ALA A 1 85 ? -6.863 13.57 9.508 1 98.62 85 ALA A O 1
ATOM 683 N N . ASP A 1 86 ? -4.789 12.734 9.844 1 98.5 86 ASP A N 1
ATOM 684 C CA . ASP A 1 86 ? -5.301 11.516 10.469 1 98.5 86 ASP A CA 1
ATOM 685 C C . ASP A 1 86 ? -6.035 11.828 11.773 1 98.5 86 ASP A C 1
ATOM 687 O O . ASP A 1 86 ? -7.113 11.289 12.023 1 98.5 86 ASP A O 1
ATOM 691 N N . ALA A 1 87 ? -5.453 12.688 12.57 1 98.38 87 ALA A N 1
ATOM 692 C CA . ALA A 1 87 ? -6.094 13.086 13.82 1 98.38 87 ALA A CA 1
ATOM 693 C C . ALA A 1 87 ? -7.434 13.773 13.555 1 98.38 87 ALA A C 1
ATOM 695 O O . ALA A 1 87 ? -8.43 13.477 14.219 1 98.38 87 ALA A O 1
ATOM 696 N N . LEU A 1 88 ? -7.43 14.641 12.594 1 98.06 88 LEU A N 1
ATOM 697 C CA . LEU A 1 88 ? -8.648 15.359 12.258 1 98.06 88 LEU A CA 1
ATOM 698 C C . LEU A 1 88 ? -9.734 14.406 11.773 1 98.06 88 LEU A C 1
ATOM 700 O O . LEU A 1 88 ? -10.906 14.555 12.133 1 98.06 88 LEU A O 1
ATOM 704 N N . SER A 1 89 ? -9.367 13.438 10.938 1 97.88 89 SER A N 1
ATOM 705 C CA . SER A 1 89 ? -10.32 12.438 10.477 1 97.88 89 SER A CA 1
ATOM 706 C C . SER A 1 89 ? -10.992 11.734 11.648 1 97.88 89 SER A C 1
ATOM 708 O O . SER A 1 89 ? -12.211 11.547 11.648 1 97.88 89 SER A O 1
ATOM 710 N N . HIS A 1 90 ? -10.188 11.406 12.633 1 98.12 90 HIS A N 1
ATOM 711 C CA . HIS A 1 90 ? -10.75 10.734 13.797 1 98.12 90 HIS A CA 1
ATOM 712 C C . HIS A 1 90 ? -11.633 11.672 14.609 1 98.12 90 HIS A C 1
ATOM 714 O O . HIS A 1 90 ? -12.727 11.289 15.039 1 98.12 90 HIS A O 1
ATOM 720 N N . ILE A 1 91 ? -11.211 12.906 14.812 1 97.75 91 ILE A N 1
ATOM 721 C CA . ILE A 1 91 ? -11.961 13.867 15.602 1 97.75 91 ILE A CA 1
ATOM 722 C C . ILE A 1 91 ? -13.328 14.117 14.953 1 97.75 91 ILE A C 1
ATOM 724 O O . ILE A 1 91 ? -14.352 14.133 15.641 1 97.75 91 ILE A O 1
ATOM 728 N N . LEU A 1 92 ? -13.375 14.211 13.664 1 96.44 92 LEU A N 1
ATOM 729 C CA . LEU A 1 92 ? -14.602 14.539 12.945 1 96.44 92 LEU A CA 1
ATOM 730 C C . LEU A 1 92 ? -15.547 13.344 12.922 1 96.44 92 LEU A C 1
ATOM 732 O O . LEU A 1 92 ? -16.766 13.508 12.781 1 96.44 92 LEU A O 1
ATOM 736 N N . THR A 1 93 ? -15.016 12.109 13.078 1 96.81 93 THR A N 1
ATOM 737 C CA . THR A 1 93 ? -15.852 10.93 12.93 1 96.81 93 THR A CA 1
ATOM 738 C C . THR A 1 93 ? -16.016 10.219 14.273 1 96.81 93 THR A C 1
ATOM 740 O O . THR A 1 93 ? -16.594 9.125 14.336 1 96.81 93 THR A O 1
ATOM 743 N N . ARG A 1 94 ? -15.562 10.703 15.312 1 93.75 94 ARG A N 1
ATOM 744 C CA . ARG A 1 94 ? -15.469 10.039 16.609 1 93.75 94 ARG A CA 1
ATOM 745 C C . ARG A 1 94 ? -16.844 9.633 17.125 1 93.75 94 ARG A C 1
ATOM 747 O O . ARG A 1 94 ? -16.984 8.664 17.875 1 93.75 94 ARG A O 1
ATOM 754 N N . LYS A 1 95 ? -17.859 10.297 16.719 1 92.5 95 LYS A N 1
ATOM 755 C CA . LYS A 1 95 ? -19.203 10.023 17.219 1 92.5 95 LYS A CA 1
ATOM 756 C C . LYS A 1 95 ? -19.984 9.141 16.25 1 92.5 95 LYS A C 1
ATOM 758 O O . LYS A 1 95 ? -21.172 8.898 16.453 1 92.5 95 LYS A O 1
ATOM 763 N N . SER A 1 96 ? -19.359 8.703 15.258 1 95.19 96 SER A N 1
ATOM 764 C CA . SER A 1 96 ? -20.047 7.863 14.281 1 95.19 96 SER A CA 1
ATOM 765 C C . SER A 1 96 ? -20.469 6.535 14.898 1 95.19 96 SER A C 1
ATOM 767 O O . SER A 1 96 ? -19.719 5.926 15.656 1 95.19 96 SER A O 1
ATOM 769 N N . SER A 1 97 ? -21.688 6.047 14.609 1 93.06 97 SER A N 1
ATOM 770 C CA . SER A 1 97 ? -22.172 4.75 15.062 1 93.06 97 SER A CA 1
ATOM 771 C C . SER A 1 97 ? -21.844 3.652 14.047 1 93.06 97 SER A C 1
ATOM 773 O O . SER A 1 97 ? -22.172 2.484 14.266 1 93.06 97 SER A O 1
ATOM 775 N N . ASP A 1 98 ? -21.234 4.059 12.953 1 93.88 98 ASP A N 1
ATOM 776 C CA . ASP A 1 98 ? -20.828 3.125 11.914 1 93.88 98 ASP A CA 1
ATOM 777 C C . ASP A 1 98 ? -19.547 2.385 12.305 1 93.88 98 ASP A C 1
ATOM 779 O O . ASP A 1 98 ? -18.484 2.988 12.391 1 93.88 98 ASP A O 1
ATOM 783 N N . PRO A 1 99 ? -19.625 1.078 12.469 1 92.56 99 PRO A N 1
ATOM 784 C CA . PRO A 1 99 ? -18.438 0.329 12.852 1 92.56 99 PRO A CA 1
ATOM 785 C C . PRO A 1 99 ? -17.328 0.392 11.797 1 92.56 99 PRO A C 1
ATOM 787 O O . PRO A 1 99 ? -16.156 0.232 12.125 1 92.56 99 PRO A O 1
ATOM 790 N N . THR A 1 100 ? -17.719 0.646 10.562 1 94.5 100 THR A N 1
ATOM 791 C CA . THR A 1 100 ? -16.75 0.73 9.484 1 94.5 100 THR A CA 1
ATOM 792 C C . THR A 1 100 ? -15.75 1.858 9.75 1 94.5 100 THR A C 1
ATOM 794 O O . THR A 1 100 ? -14.57 1.747 9.406 1 94.5 100 THR A O 1
ATOM 797 N N . VAL A 1 101 ? -16.234 2.947 10.336 1 96.5 101 VAL A N 1
ATOM 798 C CA . VAL A 1 101 ? -15.383 4.105 10.602 1 96.5 101 VAL A CA 1
ATOM 799 C C . VAL A 1 101 ? -14.297 3.734 11.602 1 96.5 101 VAL A C 1
ATOM 801 O O . VAL A 1 101 ? -13.117 3.967 11.359 1 96.5 101 VAL A O 1
ATOM 804 N N . LYS A 1 102 ? -14.711 3.084 12.617 1 94.69 102 LYS A N 1
ATOM 805 C CA . LYS A 1 102 ? -13.781 2.684 13.672 1 94.69 102 LYS A CA 1
ATOM 806 C C . LYS A 1 102 ? -12.734 1.709 13.141 1 94.69 102 LYS A C 1
ATOM 808 O O . LYS A 1 102 ? -11.539 1.896 13.367 1 94.69 102 LYS A O 1
ATOM 813 N N . THR A 1 103 ? -13.148 0.692 12.469 1 94.81 103 THR A N 1
ATOM 814 C CA . THR A 1 103 ? -12.219 -0.331 11.992 1 94.81 103 THR A CA 1
ATOM 815 C C . THR A 1 103 ? -11.297 0.235 10.922 1 94.81 103 THR A C 1
ATOM 817 O O . THR A 1 103 ? -10.141 -0.184 10.805 1 94.81 103 THR A O 1
ATOM 820 N N . SER A 1 104 ? -11.789 1.229 10.117 1 96.44 104 SER A N 1
ATOM 821 C CA . SER A 1 104 ? -10.938 1.869 9.117 1 96.44 104 SER A CA 1
ATOM 822 C C . SER A 1 104 ? -9.781 2.613 9.773 1 96.44 104 SER A C 1
ATOM 824 O O . SER A 1 104 ? -8.641 2.518 9.32 1 96.44 104 SER A O 1
ATOM 826 N N . LEU A 1 105 ? -10.055 3.287 10.836 1 97.19 105 LEU A N 1
ATOM 827 C CA . LEU A 1 105 ? -9.016 4.031 11.539 1 97.19 105 LEU A CA 1
ATOM 828 C C . LEU A 1 105 ? -8.055 3.084 12.25 1 97.19 105 LEU A C 1
ATOM 830 O O . LEU A 1 105 ? -6.84 3.301 12.242 1 97.19 105 LEU A O 1
ATOM 834 N N . LEU A 1 106 ? -8.586 2.035 12.836 1 96.62 106 LEU A N 1
ATOM 835 C CA . LEU A 1 106 ? -7.75 1.039 13.492 1 96.62 106 LEU A CA 1
ATOM 836 C C . LEU A 1 106 ? -6.77 0.411 12.508 1 96.62 106 LEU A C 1
ATOM 838 O O . LEU A 1 106 ? -5.562 0.379 12.758 1 96.62 106 LEU A O 1
ATOM 842 N N . TRP A 1 107 ? -7.227 0.01 11.414 1 96.75 107 TRP A N 1
ATOM 843 C CA . TRP A 1 107 ? -6.395 -0.712 10.461 1 96.75 107 TRP A CA 1
ATOM 844 C C . TRP A 1 107 ? -5.441 0.237 9.742 1 96.75 107 TRP A C 1
ATOM 846 O O . TRP A 1 107 ? -4.316 -0.142 9.398 1 96.75 107 TRP A O 1
ATOM 856 N N . SER A 1 108 ? -5.914 1.499 9.445 1 97.81 108 SER A N 1
ATOM 857 C CA . SER A 1 108 ? -5 2.469 8.852 1 97.81 108 SER A CA 1
ATOM 858 C C . SER A 1 108 ? -3.801 2.725 9.758 1 97.81 108 SER A C 1
ATOM 860 O O . SER A 1 108 ? -2.656 2.727 9.297 1 97.81 108 SER A O 1
ATOM 862 N N . ARG A 1 109 ? -4.004 2.793 11.031 1 97.81 109 ARG A N 1
ATOM 863 C CA . ARG A 1 109 ? -2.926 3.037 11.984 1 97.81 109 ARG A CA 1
ATOM 864 C C . ARG A 1 109 ? -2.107 1.772 12.219 1 97.81 109 ARG A C 1
ATOM 866 O O . ARG A 1 109 ? -0.896 1.843 12.445 1 97.81 109 ARG A O 1
ATOM 873 N N . THR A 1 110 ? -2.77 0.63 12.164 1 97.62 110 THR A N 1
ATOM 874 C CA . THR A 1 110 ? -2.035 -0.627 12.25 1 97.62 110 THR A CA 1
ATOM 875 C C . THR A 1 110 ? -1.006 -0.726 11.125 1 97.62 110 THR A C 1
ATOM 877 O O . THR A 1 110 ? 0.172 -0.991 11.375 1 97.62 110 THR A O 1
ATOM 880 N N . LEU A 1 111 ? -1.461 -0.433 9.93 1 97.44 111 LEU A N 1
ATOM 881 C CA . LEU A 1 111 ? -0.564 -0.54 8.789 1 97.44 111 LEU A CA 1
ATOM 882 C C . LEU A 1 111 ? 0.492 0.559 8.82 1 97.44 111 LEU A C 1
ATOM 884 O O . LEU A 1 111 ? 1.631 0.345 8.398 1 97.44 111 LEU A O 1
ATOM 888 N N . TYR A 1 112 ? 0.089 1.713 9.328 1 97.88 112 TYR A N 1
ATOM 889 C CA . TYR A 1 112 ? 1.044 2.805 9.484 1 97.88 112 TYR A CA 1
ATOM 890 C C . TYR A 1 112 ? 2.186 2.404 10.414 1 97.88 112 TYR A C 1
ATOM 892 O O . TYR A 1 112 ? 3.357 2.488 10.039 1 97.88 112 TYR A O 1
ATOM 900 N N . PHE A 1 113 ? 1.865 1.875 11.531 1 97.5 113 PHE A N 1
ATOM 901 C CA . PHE A 1 113 ? 2.889 1.509 12.508 1 97.5 113 PHE A CA 1
ATOM 902 C C . PHE A 1 113 ? 3.678 0.294 12.031 1 97.5 113 PHE A C 1
ATOM 904 O O . PHE A 1 113 ? 4.875 0.178 12.305 1 97.5 113 PHE A O 1
ATOM 911 N N . ALA A 1 114 ? 3.053 -0.569 11.328 1 97.25 114 ALA A N 1
ATOM 912 C CA . ALA A 1 114 ? 3.762 -1.729 10.789 1 97.25 114 ALA A CA 1
ATOM 913 C C . ALA A 1 114 ? 4.809 -1.307 9.758 1 97.25 114 ALA A C 1
ATOM 915 O O . ALA A 1 114 ? 5.965 -1.722 9.836 1 97.25 114 ALA A O 1
ATOM 916 N N . THR A 1 115 ? 4.398 -0.452 8.836 1 96.81 115 THR A N 1
ATOM 917 C CA . THR A 1 115 ? 5.309 -0.031 7.773 1 96.81 115 THR A CA 1
ATOM 918 C C . THR A 1 115 ? 6.391 0.892 8.328 1 96.81 115 THR A C 1
ATOM 920 O O . THR A 1 115 ? 7.547 0.825 7.902 1 96.81 115 THR A O 1
ATOM 923 N N . LEU A 1 116 ? 5.996 1.714 9.281 1 95.94 116 LEU A N 1
ATOM 924 C CA . LEU A 1 116 ? 6.988 2.576 9.914 1 95.94 116 LEU A CA 1
ATOM 925 C C . LEU A 1 116 ? 8.008 1.751 10.695 1 95.94 116 LEU A C 1
ATOM 927 O O . LEU A 1 116 ? 9.203 2.066 10.688 1 95.94 116 LEU A O 1
ATOM 931 N N . SER A 1 117 ? 7.535 0.748 11.375 1 94.5 117 SER A N 1
ATOM 932 C CA . SER A 1 117 ? 8.438 -0.134 12.109 1 94.5 117 SER A CA 1
ATOM 933 C C . SER A 1 117 ? 9.414 -0.832 11.164 1 94.5 117 SER A C 1
ATOM 935 O O . SER A 1 117 ? 10.609 -0.932 11.469 1 94.5 117 SER A O 1
ATOM 937 N N . MET A 1 118 ? 8.938 -1.244 10.078 1 93.25 118 MET A N 1
ATOM 938 C CA . MET A 1 118 ? 9.797 -1.869 9.07 1 93.25 118 MET A CA 1
ATOM 939 C C . MET A 1 118 ? 10.836 -0.881 8.555 1 93.25 118 MET A C 1
ATOM 941 O O . MET A 1 118 ? 12.016 -1.218 8.445 1 93.25 118 MET A O 1
ATOM 945 N N . LEU A 1 119 ? 10.383 0.286 8.289 1 93.25 119 LEU A N 1
ATOM 946 C CA . LEU A 1 119 ? 11.281 1.326 7.785 1 93.25 119 LEU A CA 1
ATOM 947 C C . LEU A 1 119 ? 12.398 1.61 8.781 1 93.25 119 LEU A C 1
ATOM 949 O O . LEU A 1 119 ? 13.57 1.646 8.414 1 93.25 119 LEU A O 1
ATOM 953 N N . MET A 1 120 ? 12.039 1.762 10.016 1 91.06 120 MET A N 1
ATOM 954 C CA . MET A 1 120 ? 13.023 2.068 11.047 1 91.06 120 MET A CA 1
ATOM 955 C C . MET A 1 120 ? 14.008 0.915 11.219 1 91.06 120 MET A C 1
ATOM 957 O O . MET A 1 120 ? 15.219 1.131 11.289 1 91.06 120 MET A O 1
ATOM 961 N N . TYR A 1 121 ? 13.492 -0.22 11.227 1 88.44 121 TYR A N 1
ATOM 962 C CA . TYR A 1 121 ? 14.336 -1.394 11.43 1 88.44 121 TYR A CA 1
ATOM 963 C C . TYR A 1 121 ? 15.344 -1.545 10.297 1 88.44 121 TYR A C 1
ATOM 965 O O . TYR A 1 121 ? 16.547 -1.715 10.539 1 88.44 121 TYR A O 1
ATOM 973 N N . PHE A 1 122 ? 14.93 -1.391 9.117 1 85.31 122 PHE A N 1
ATOM 974 C CA . PHE A 1 122 ? 15.797 -1.647 7.973 1 85.31 122 PHE A CA 1
ATOM 975 C C . PHE A 1 122 ? 16.766 -0.487 7.754 1 85.31 122 PHE A C 1
ATOM 977 O O . PHE A 1 122 ? 17.891 -0.687 7.293 1 85.31 122 PHE A O 1
ATOM 984 N N . THR A 1 123 ? 16.312 0.668 8.109 1 84.38 123 THR A N 1
ATOM 985 C CA . THR A 1 123 ? 17.234 1.796 8.062 1 84.38 123 THR A CA 1
ATOM 986 C C . THR A 1 123 ? 18.375 1.598 9.062 1 84.38 123 THR A C 1
ATOM 988 O O . THR A 1 123 ? 19.531 1.859 8.742 1 84.38 123 THR A O 1
ATOM 991 N N . MET A 1 124 ? 18.125 1.078 10.18 1 81.44 124 MET A N 1
ATOM 992 C CA . MET A 1 124 ? 19.125 0.816 11.203 1 81.44 124 MET A CA 1
ATOM 993 C C . MET A 1 124 ? 20.078 -0.292 10.766 1 81.44 124 MET A C 1
ATOM 995 O O . MET A 1 124 ? 21.281 -0.214 11 1 81.44 124 MET A O 1
ATOM 999 N N . LYS A 1 125 ? 19.594 -1.201 10.062 1 78.69 125 LYS A N 1
ATOM 1000 C CA . LYS A 1 125 ? 20.406 -2.342 9.641 1 78.69 125 LYS A CA 1
ATOM 1001 C C . LYS A 1 125 ? 21.266 -1.99 8.43 1 78.69 125 LYS A C 1
ATOM 1003 O O . LYS A 1 125 ? 22.359 -2.51 8.273 1 78.69 125 LYS A O 1
ATOM 1008 N N . ALA A 1 126 ? 20.766 -1.216 7.543 1 74.19 126 ALA A N 1
ATOM 1009 C CA . ALA A 1 126 ? 21.469 -0.863 6.316 1 74.19 126 ALA A CA 1
ATOM 1010 C C . ALA A 1 126 ? 22.594 0.131 6.602 1 74.19 126 ALA A C 1
ATOM 1012 O O . ALA A 1 126 ? 23.578 0.212 5.848 1 74.19 126 ALA A O 1
ATOM 1013 N N . ALA A 1 127 ? 22.438 0.99 7.492 1 66.5 127 ALA A N 1
ATOM 1014 C CA . ALA A 1 127 ? 23.453 2.021 7.719 1 66.5 127 ALA A CA 1
ATOM 1015 C C . ALA A 1 127 ? 24.109 1.85 9.086 1 66.5 127 ALA A C 1
ATOM 1017 O O . ALA A 1 127 ? 23.984 2.719 9.953 1 66.5 127 ALA A O 1
ATOM 1018 N N . PRO A 1 128 ? 24.828 0.708 9.102 1 60.41 128 PRO A N 1
ATOM 1019 C CA . PRO A 1 128 ? 25.375 0.524 10.445 1 60.41 128 PRO A CA 1
ATOM 1020 C C . PRO A 1 128 ? 26.406 1.586 10.812 1 60.41 128 PRO A C 1
ATOM 1022 O O . PRO A 1 128 ? 26.625 1.854 11.992 1 60.41 128 PRO A O 1
ATOM 1025 N N . ASP A 1 129 ? 26.984 2.055 9.68 1 62.34 129 ASP A N 1
ATOM 1026 C CA . ASP A 1 129 ? 28.047 3.006 9.992 1 62.34 129 ASP A CA 1
ATOM 1027 C C . ASP A 1 129 ? 27.5 4.414 10.164 1 62.34 129 ASP A C 1
ATOM 1029 O O . ASP A 1 129 ? 27 5.012 9.203 1 62.34 129 ASP A O 1
ATOM 1033 N N . ASN A 1 130 ? 27.469 4.84 11.219 1 61.59 130 ASN A N 1
ATOM 1034 C CA . ASN A 1 130 ? 26.938 6.117 11.672 1 61.59 130 ASN A CA 1
ATOM 1035 C C . ASN A 1 130 ? 27.609 7.293 10.977 1 61.59 130 ASN A C 1
ATOM 1037 O O . ASN A 1 130 ? 26.984 8.336 10.758 1 61.59 130 ASN A O 1
ATOM 1041 N N . LYS A 1 131 ? 28.797 7.105 10.531 1 62.31 131 LYS A N 1
ATOM 1042 C CA . LYS A 1 131 ? 29.516 8.289 10.062 1 62.31 131 LYS A CA 1
ATOM 1043 C C . LYS A 1 131 ? 29.016 8.719 8.68 1 62.31 131 LYS A C 1
ATOM 1045 O O . LYS A 1 131 ? 29 9.914 8.367 1 62.31 131 LYS A O 1
ATOM 1050 N N . LYS A 1 132 ? 28.578 7.855 7.844 1 68 132 LYS A N 1
ATOM 1051 C CA . LYS A 1 132 ? 28.141 8.195 6.496 1 68 132 LYS A CA 1
ATOM 1052 C C . LYS A 1 132 ? 26.625 8.398 6.445 1 68 132 LYS A C 1
ATOM 1054 O O . LYS A 1 132 ? 26.109 9.031 5.523 1 68 132 LYS A O 1
ATOM 1059 N N . ASN A 1 133 ? 26.094 8.039 7.52 1 81 133 ASN A N 1
ATOM 1060 C CA . ASN A 1 133 ? 24.656 8.148 7.66 1 81 133 ASN A CA 1
ATOM 1061 C C . ASN A 1 133 ? 24.25 9.492 8.258 1 81 133 ASN A C 1
ATOM 1063 O O . ASN A 1 133 ? 24.812 9.93 9.258 1 81 133 ASN A O 1
ATOM 1067 N N . ASN A 1 134 ? 23.406 10.273 7.621 1 87.81 134 ASN A N 1
ATOM 1068 C CA . ASN A 1 134 ? 22.938 11.57 8.086 1 87.81 134 ASN A CA 1
ATOM 1069 C C . ASN A 1 134 ? 21.797 11.438 9.086 1 87.81 134 ASN A C 1
ATOM 1071 O O . ASN A 1 134 ? 21.047 12.391 9.32 1 87.81 134 ASN A O 1
ATOM 1075 N N . LEU A 1 135 ? 21.656 10.203 9.586 1 88.12 135 LEU A N 1
ATOM 1076 C CA . LEU A 1 135 ? 20.594 9.953 10.562 1 88.12 135 LEU A CA 1
ATOM 1077 C C . LEU A 1 135 ? 21.188 9.633 11.93 1 88.12 135 LEU A C 1
ATOM 1079 O O . LEU A 1 135 ? 22.188 8.93 12.039 1 88.12 135 LEU A O 1
ATOM 1083 N N . ASN A 1 136 ? 20.562 10.25 12.883 1 82.75 136 ASN A N 1
ATOM 1084 C CA . ASN A 1 136 ? 20.906 9.867 14.25 1 82.75 136 ASN A CA 1
ATOM 1085 C C . ASN A 1 136 ? 20.281 8.523 14.625 1 82.75 136 ASN A C 1
ATOM 1087 O O . ASN A 1 136 ? 19.156 8.484 15.148 1 82.75 136 ASN A O 1
ATOM 1091 N N . LEU A 1 137 ? 21 7.488 14.484 1 77 137 LEU A N 1
ATOM 1092 C CA . LEU A 1 137 ? 20.469 6.133 14.617 1 77 137 LEU A CA 1
ATOM 1093 C C . LEU A 1 137 ? 20.234 5.785 16.078 1 77 137 LEU A C 1
ATOM 1095 O O . LEU A 1 137 ? 19.453 4.879 16.391 1 77 137 LEU A O 1
ATOM 1099 N N . LYS A 1 138 ? 20.828 6.492 16.969 1 73.12 138 LYS A N 1
ATOM 1100 C CA . LYS A 1 138 ? 20.609 6.262 18.391 1 73.12 138 LYS A CA 1
ATOM 1101 C C . LYS A 1 138 ? 19.156 6.531 18.766 1 73.12 138 LYS A C 1
ATOM 1103 O O . LYS A 1 138 ? 18.578 5.828 19.594 1 73.12 138 LYS A O 1
ATOM 1108 N N . LEU A 1 139 ? 18.641 7.422 18.047 1 73.69 139 LEU A N 1
ATOM 1109 C CA . LEU A 1 139 ? 17.25 7.758 18.281 1 73.69 139 LEU A CA 1
ATOM 1110 C C . LEU A 1 139 ? 16.328 6.629 17.828 1 73.69 139 LEU A C 1
ATOM 1112 O O . LEU A 1 139 ? 15.328 6.336 18.484 1 73.69 139 LEU A O 1
ATOM 1116 N N . TYR A 1 140 ? 16.797 5.93 16.875 1 76.12 140 TYR A N 1
ATOM 1117 C CA . TYR A 1 140 ? 15.977 4.852 16.344 1 76.12 140 TYR A CA 1
ATOM 1118 C C . TYR A 1 140 ? 16.047 3.619 17.234 1 76.12 140 TYR A C 1
ATOM 1120 O O . TYR A 1 140 ? 15.078 2.857 17.328 1 76.12 140 TYR A O 1
ATOM 1128 N N . GLN A 1 141 ? 17.109 3.578 17.859 1 76.94 141 GLN A N 1
ATOM 1129 C CA . GLN A 1 141 ? 17.25 2.434 18.75 1 76.94 141 GLN A CA 1
ATOM 1130 C C . GLN A 1 141 ? 16.25 2.518 19.906 1 76.94 141 GLN A C 1
ATOM 1132 O O . GLN A 1 141 ? 15.828 1.492 20.438 1 76.94 141 GLN A O 1
ATOM 1137 N N . VAL A 1 142 ? 15.859 3.727 20.094 1 74.25 142 VAL A N 1
ATOM 1138 C CA . VAL A 1 142 ? 14.938 3.938 21.188 1 74.25 142 VAL A CA 1
ATOM 1139 C C . VAL A 1 142 ? 13.508 4.031 20.672 1 74.25 142 VAL A C 1
ATOM 1141 O O . VAL A 1 142 ? 12.578 3.494 21.266 1 74.25 142 VAL A O 1
ATOM 1144 N N . SER A 1 143 ? 13.328 4.656 19.547 1 82.19 143 SER A N 1
ATOM 1145 C CA . SER A 1 143 ? 11.992 4.938 19.031 1 82.19 143 SER A CA 1
ATOM 1146 C C . SER A 1 143 ? 11.383 3.701 18.375 1 82.19 143 SER A C 1
ATOM 1148 O O . SER A 1 143 ? 10.156 3.539 18.375 1 82.19 143 SER A O 1
ATOM 1150 N N . TRP A 1 144 ? 12.195 2.779 17.906 1 89 144 TRP A N 1
ATOM 1151 C CA . TRP A 1 144 ? 11.68 1.624 17.172 1 89 144 TRP A CA 1
ATOM 1152 C C . TRP A 1 144 ? 10.922 0.686 18.109 1 89 144 TRP A C 1
ATOM 1154 O O . TRP A 1 144 ? 9.805 0.257 17.781 1 89 144 TRP A O 1
ATOM 1164 N N . PRO A 1 145 ? 11.43 0.406 19.312 1 87.88 145 PRO A N 1
ATOM 1165 C CA . PRO A 1 145 ? 10.656 -0.45 20.219 1 87.88 145 PRO A CA 1
ATOM 1166 C C . PRO A 1 145 ? 9.297 0.147 20.578 1 87.88 145 PRO A C 1
ATOM 1168 O O . PRO A 1 145 ? 8.312 -0.582 20.703 1 87.88 145 PRO A O 1
ATOM 1171 N N . ALA A 1 146 ? 9.297 1.427 20.75 1 87.5 146 ALA A N 1
ATOM 1172 C CA . ALA A 1 146 ? 8.023 2.078 21.031 1 87.5 146 ALA A CA 1
ATOM 1173 C C . ALA A 1 146 ? 7.047 1.903 19.875 1 87.5 146 ALA A C 1
ATOM 1175 O O . ALA A 1 146 ? 5.867 1.624 20.094 1 87.5 146 ALA A O 1
ATOM 1176 N N . THR A 1 147 ? 7.523 2.096 18.641 1 91.5 147 THR A N 1
ATOM 1177 C CA . THR A 1 147 ? 6.695 1.93 17.453 1 91.5 147 THR A CA 1
ATOM 1178 C C . THR A 1 147 ? 6.172 0.5 17.359 1 91.5 147 THR A C 1
ATOM 1180 O O . THR A 1 147 ? 5.016 0.282 16.984 1 91.5 147 THR A O 1
ATOM 1183 N N . VAL A 1 148 ? 6.988 -0.438 17.766 1 93.56 148 VAL A N 1
ATOM 1184 C CA . VAL A 1 148 ? 6.594 -1.843 17.766 1 93.56 148 VAL A CA 1
ATOM 1185 C C . VAL A 1 148 ? 5.5 -2.08 18.797 1 93.56 148 VAL A C 1
ATOM 1187 O O . VAL A 1 148 ? 4.527 -2.795 18.531 1 93.56 148 VAL A O 1
ATOM 1190 N N . LEU A 1 149 ? 5.664 -1.486 19.938 1 91.62 149 LEU A N 1
ATOM 1191 C CA . LEU A 1 149 ? 4.648 -1.617 20.984 1 91.62 149 LEU A CA 1
ATOM 1192 C C . LEU A 1 149 ? 3.314 -1.049 20.516 1 91.62 149 LEU A C 1
ATOM 1194 O O . LEU A 1 149 ? 2.266 -1.658 20.734 1 91.62 149 LEU A O 1
ATOM 1198 N N . PHE A 1 150 ? 3.389 0.094 19.859 1 92.62 150 PHE A N 1
ATOM 1199 C CA . PHE A 1 150 ? 2.168 0.7 19.344 1 92.62 150 PHE A CA 1
ATOM 1200 C C . PHE A 1 150 ? 1.535 -0.181 18.266 1 92.62 150 PHE A C 1
ATOM 1202 O O . PHE A 1 150 ? 0.313 -0.334 18.219 1 92.62 150 PHE A O 1
ATOM 1209 N N . LEU A 1 151 ? 2.363 -0.769 17.453 1 95.5 151 LEU A N 1
ATOM 1210 C CA . LEU A 1 151 ? 1.879 -1.705 16.453 1 95.5 151 LEU A CA 1
ATOM 1211 C C . LEU A 1 151 ? 1.16 -2.881 17.094 1 95.5 151 LEU A C 1
ATOM 1213 O O . LEU A 1 151 ? 0.081 -3.279 16.656 1 95.5 151 LEU A O 1
ATOM 1217 N N . CYS A 1 152 ? 1.701 -3.396 18.156 1 94.69 152 CYS A N 1
ATOM 1218 C CA . CYS A 1 152 ? 1.093 -4.523 18.859 1 94.69 152 CYS A CA 1
ATOM 1219 C C . CYS A 1 152 ? -0.281 -4.152 19.391 1 94.69 152 CYS A C 1
ATOM 1221 O O . CYS A 1 152 ? -1.233 -4.922 19.266 1 94.69 152 CYS A O 1
ATOM 1223 N N . GLY A 1 153 ? -0.344 -2.99 20 1 94.5 153 GLY A N 1
ATOM 1224 C CA . GLY A 1 153 ? -1.632 -2.531 20.5 1 94.5 153 GLY A CA 1
ATOM 1225 C C . GLY A 1 153 ? -2.676 -2.387 19.406 1 94.5 153 GLY A C 1
ATOM 1226 O O . GLY A 1 153 ? -3.801 -2.869 19.547 1 94.5 153 GLY A O 1
ATOM 1227 N N . TYR A 1 154 ? -2.293 -1.79 18.281 1 96.38 154 TYR A N 1
ATOM 1228 C CA . TYR A 1 154 ? -3.23 -1.593 17.172 1 96.38 154 TYR A CA 1
ATOM 1229 C C . TYR A 1 154 ? -3.578 -2.92 16.516 1 96.38 154 TYR A C 1
ATOM 1231 O O . TYR A 1 154 ? -4.73 -3.15 16.141 1 96.38 154 TYR A O 1
ATOM 1239 N N . LEU A 1 155 ? -2.59 -3.746 16.406 1 95.38 155 LEU A N 1
ATOM 1240 C CA . LEU A 1 155 ? -2.848 -5.059 15.82 1 95.38 155 LEU A CA 1
ATOM 1241 C C . LEU A 1 155 ? -3.824 -5.852 16.672 1 95.38 155 LEU A C 1
ATOM 1243 O O . LEU A 1 155 ? -4.754 -6.473 16.156 1 95.38 155 LEU A O 1
ATOM 1247 N N . TYR A 1 156 ? -3.652 -5.805 17.938 1 94 156 TYR A N 1
ATOM 1248 C CA . TYR A 1 156 ? -4.543 -6.496 18.859 1 94 156 TYR A CA 1
ATOM 1249 C C . TYR A 1 156 ? -5.977 -6.008 18.719 1 94 156 TYR A C 1
ATOM 1251 O O . TYR A 1 156 ? -6.891 -6.809 18.5 1 94 156 TYR A O 1
ATOM 1259 N N . TYR A 1 157 ? -6.195 -4.758 18.719 1 94.56 157 TYR A N 1
ATOM 1260 C CA . TYR A 1 157 ? -7.547 -4.211 18.672 1 94.56 157 TYR A CA 1
ATOM 1261 C C . TYR A 1 157 ? -8.156 -4.391 17.281 1 94.56 157 TYR A C 1
ATOM 1263 O O . TYR A 1 157 ? -9.359 -4.594 17.156 1 94.56 157 TYR A O 1
ATOM 1271 N N . SER A 1 158 ? -7.309 -4.312 16.25 1 94.38 158 SER A N 1
ATOM 1272 C CA . SER A 1 158 ? -7.805 -4.516 14.891 1 94.38 158 SER A CA 1
ATOM 1273 C C . SER A 1 158 ? -8.289 -5.949 14.688 1 94.38 158 SER A C 1
ATOM 1275 O O . SER A 1 158 ? -9.344 -6.176 14.086 1 94.38 158 SER A O 1
ATOM 1277 N N . LEU A 1 159 ? -7.57 -6.887 15.227 1 90.5 159 LEU A N 1
ATOM 1278 C CA . LEU A 1 159 ? -7.926 -8.289 15.039 1 90.5 159 LEU A CA 1
ATOM 1279 C C . LEU A 1 159 ? -9.055 -8.695 15.984 1 90.5 159 LEU A C 1
ATOM 1281 O O . LEU A 1 159 ? -9.828 -9.602 15.672 1 90.5 159 LEU A O 1
ATOM 1285 N N . ALA A 1 160 ? -9.219 -7.992 17.094 1 89.25 160 ALA A N 1
ATOM 1286 C CA . ALA A 1 160 ? -10.219 -8.328 18.109 1 89.25 160 ALA A CA 1
ATOM 1287 C C . ALA A 1 160 ? -11.594 -7.789 17.734 1 89.25 160 ALA A C 1
ATOM 1289 O O . ALA A 1 160 ? -12.609 -8.219 18.281 1 89.25 160 ALA A O 1
ATOM 1290 N N . GLU A 1 161 ? -11.586 -6.859 16.812 1 88.19 161 GLU A N 1
ATOM 1291 C CA . GLU A 1 161 ? -12.875 -6.297 16.422 1 88.19 161 GLU A CA 1
ATOM 1292 C C . GLU A 1 161 ? -13.773 -7.355 15.781 1 88.19 161 GLU A C 1
ATOM 1294 O O . GLU A 1 161 ? -13.344 -8.07 14.875 1 88.19 161 GLU A O 1
ATOM 1299 N N . SER A 1 162 ? -14.93 -7.441 16.312 1 83.56 162 SER A N 1
ATOM 1300 C CA . SER A 1 162 ? -15.852 -8.477 15.852 1 83.56 162 SER A CA 1
ATOM 1301 C C . SER A 1 162 ? -16.641 -8.016 14.633 1 83.56 162 SER A C 1
ATOM 1303 O O . SER A 1 162 ? -17.203 -8.836 13.898 1 83.56 162 SER A O 1
ATOM 1305 N N . ASP A 1 163 ? -16.672 -6.738 14.484 1 85.81 163 ASP A N 1
ATOM 1306 C CA . ASP A 1 163 ? -17.422 -6.184 13.367 1 85.81 163 ASP A CA 1
ATOM 1307 C C . ASP A 1 163 ? -16.531 -5.359 12.445 1 85.81 163 ASP A C 1
ATOM 1309 O O . ASP A 1 163 ? -16.141 -4.238 12.789 1 85.81 163 ASP A O 1
ATOM 1313 N N . TRP A 1 164 ? -16.25 -5.891 11.289 1 86.62 164 TRP A N 1
ATOM 1314 C CA . TRP A 1 164 ? -15.422 -5.219 10.289 1 86.62 164 TRP A CA 1
ATOM 1315 C C . TRP A 1 164 ? -16.188 -4.066 9.641 1 86.62 164 TRP A C 1
ATOM 1317 O O . TRP A 1 164 ? -15.578 -3.104 9.172 1 86.62 164 TRP A O 1
ATOM 1327 N N . GLY A 1 165 ? -17.484 -4.191 9.68 1 86.81 165 GLY A N 1
ATOM 1328 C CA . GLY A 1 165 ? -18.344 -3.215 9.031 1 86.81 165 GLY A CA 1
ATOM 1329 C C . GLY A 1 165 ? -18.391 -3.367 7.52 1 86.81 165 GLY A C 1
ATOM 1330 O O . GLY A 1 165 ? -18.188 -4.465 6.996 1 86.81 165 GLY A O 1
ATOM 1331 N N . GLY A 1 166 ? -18.844 -2.305 6.863 1 89.38 166 GLY A N 1
ATOM 1332 C CA . GLY A 1 166 ? -18.969 -2.264 5.414 1 89.38 166 GLY A CA 1
ATOM 1333 C C . GLY A 1 166 ? -20.406 -2.236 4.941 1 89.38 166 GLY A C 1
ATOM 1334 O O . GLY A 1 166 ? -21.234 -3.053 5.375 1 89.38 166 GLY A O 1
ATOM 1335 N N . TYR A 1 167 ? -20.641 -1.229 4.148 1 87.88 167 TYR A N 1
ATOM 1336 C CA . TYR A 1 167 ? -21.969 -1.071 3.586 1 87.88 167 TYR A CA 1
ATOM 1337 C C . TYR A 1 167 ? -21.906 -0.772 2.094 1 87.88 167 TYR A C 1
ATOM 1339 O O . TYR A 1 167 ? -20.922 -0.189 1.615 1 87.88 167 TYR A O 1
ATOM 1347 N N . SER A 1 168 ? -22.938 -1.262 1.46 1 85.12 168 SER A N 1
ATOM 1348 C CA . SER A 1 168 ? -23 -0.981 0.029 1 85.12 168 SER A CA 1
ATOM 1349 C C . SER A 1 168 ? -23.219 0.505 -0.233 1 85.12 168 SER A C 1
ATOM 1351 O O . SER A 1 168 ? -23.719 1.227 0.63 1 85.12 168 SER A O 1
ATOM 1353 N N . GLU A 1 169 ? -22.734 0.857 -1.402 1 79.56 169 GLU A N 1
ATOM 1354 C CA . GLU A 1 169 ? -22.953 2.244 -1.811 1 79.56 169 GLU A CA 1
ATOM 1355 C C . GLU A 1 169 ? -24.438 2.57 -1.921 1 79.56 169 GLU A C 1
ATOM 1357 O O . GLU A 1 169 ? -25.156 1.917 -2.666 1 79.56 169 GLU A O 1
ATOM 1362 N N . GLN A 1 170 ? -24.922 3.363 -1.071 1 68.19 170 GLN A N 1
ATOM 1363 C CA . GLN A 1 170 ? -26.359 3.643 -1.028 1 68.19 170 GLN A CA 1
ATOM 1364 C C . GLN A 1 170 ? -26.734 4.762 -1.997 1 68.19 170 GLN A C 1
ATOM 1366 O O . GLN A 1 170 ? -27.828 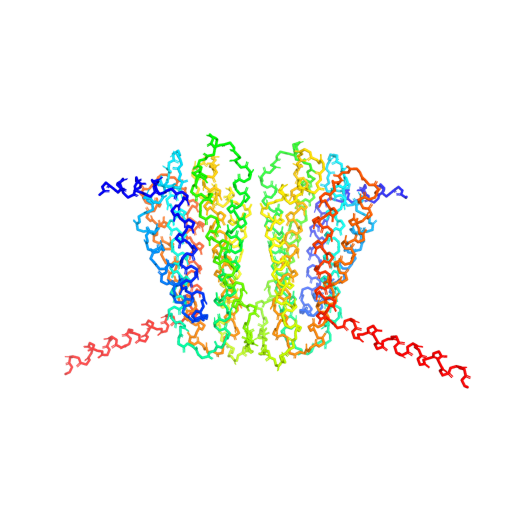4.77 -2.555 1 68.19 170 GLN A O 1
ATOM 1371 N N . SER A 1 171 ? -25.812 5.723 -2.09 1 67.19 171 SER A N 1
ATOM 1372 C CA . SER A 1 171 ? -26.172 6.875 -2.91 1 67.19 171 SER A CA 1
ATOM 1373 C C . SER A 1 171 ? -25.219 7.023 -4.094 1 67.19 171 SER A C 1
ATOM 1375 O O . SER A 1 171 ? -24.016 6.773 -3.963 1 67.19 171 SER A O 1
ATOM 1377 N N . LYS A 1 172 ? -25.891 7.074 -5.172 1 68.38 172 LYS A N 1
ATOM 1378 C CA . LYS A 1 172 ? -25.109 7.344 -6.375 1 68.38 172 LYS A CA 1
ATOM 1379 C C . LYS A 1 172 ? -24.688 8.812 -6.441 1 68.38 172 LYS A C 1
ATOM 1381 O O . LYS A 1 172 ? -25.375 9.625 -7.062 1 68.38 172 LYS A O 1
ATOM 1386 N N . THR A 1 173 ? -23.828 9.156 -5.559 1 75.5 173 THR A N 1
ATOM 1387 C CA . THR A 1 173 ? -23.297 10.516 -5.57 1 75.5 173 THR A CA 1
ATOM 1388 C C . THR A 1 173 ? -21.891 10.555 -6.129 1 75.5 173 THR A C 1
ATOM 1390 O O . THR A 1 173 ? -21.188 9.531 -6.137 1 75.5 173 THR A O 1
ATOM 1393 N N . TRP A 1 174 ? -21.594 11.672 -6.684 1 84.25 174 TRP A N 1
ATOM 1394 C CA . TRP A 1 174 ? -20.25 11.898 -7.215 1 84.25 174 TRP A CA 1
ATOM 1395 C C . TRP A 1 174 ? -19.203 11.82 -6.109 1 84.25 174 TRP A C 1
ATOM 1397 O O . TRP A 1 174 ? -18 11.688 -6.387 1 84.25 174 TRP A O 1
ATOM 1407 N N . ARG A 1 175 ? -19.625 11.781 -4.934 1 89.62 175 ARG A N 1
ATOM 1408 C CA . ARG A 1 175 ? -18.719 11.742 -3.789 1 89.62 175 ARG A CA 1
ATOM 1409 C C . ARG A 1 175 ? -17.922 10.438 -3.764 1 89.62 175 ARG A C 1
ATOM 1411 O O . ARG A 1 175 ? -16.734 10.438 -3.432 1 89.62 175 ARG A O 1
ATOM 1418 N N . ASN A 1 176 ? -18.547 9.43 -4.191 1 90.81 176 ASN A N 1
ATOM 1419 C CA . ASN A 1 176 ? -17.859 8.148 -4.195 1 90.81 176 ASN A CA 1
ATOM 1420 C C . ASN A 1 176 ? -16.719 8.125 -5.207 1 90.81 176 ASN A C 1
ATOM 1422 O O . ASN A 1 176 ? -15.68 7.508 -4.965 1 90.81 176 ASN A O 1
ATOM 1426 N N . VAL A 1 177 ? -16.938 8.836 -6.305 1 91.75 177 VAL A N 1
ATOM 1427 C CA . VAL A 1 177 ? -15.867 8.93 -7.289 1 91.75 177 VAL A CA 1
ATOM 1428 C C . VAL A 1 177 ? -14.711 9.75 -6.715 1 91.75 177 VAL A C 1
ATOM 1430 O O . VAL A 1 177 ? -13.539 9.391 -6.887 1 91.75 177 VAL A O 1
ATOM 1433 N N . ASN A 1 178 ? -15.055 10.82 -6.008 1 94.62 178 ASN A N 1
ATOM 1434 C CA . ASN A 1 178 ? -14.023 11.633 -5.375 1 94.62 178 ASN A CA 1
ATOM 1435 C C . ASN A 1 178 ? -13.227 10.836 -4.348 1 94.62 178 ASN A C 1
ATOM 1437 O O . ASN A 1 178 ? -12.008 10.992 -4.242 1 94.62 178 ASN A O 1
ATOM 1441 N N . ILE A 1 179 ? -13.906 9.961 -3.627 1 95.38 179 ILE A N 1
ATOM 1442 C CA . ILE A 1 179 ? -13.242 9.141 -2.617 1 95.38 179 ILE A CA 1
ATOM 1443 C C . ILE A 1 179 ? -12.336 8.117 -3.295 1 95.38 179 ILE A C 1
ATOM 1445 O O . ILE A 1 179 ? -11.203 7.895 -2.85 1 95.38 179 ILE A O 1
ATOM 1449 N N . ARG A 1 180 ? -12.789 7.535 -4.371 1 94 180 ARG A N 1
ATOM 1450 C CA . ARG A 1 180 ? -11.977 6.566 -5.105 1 94 180 ARG A CA 1
ATOM 1451 C C . ARG A 1 180 ? -10.711 7.219 -5.66 1 94 180 ARG A C 1
ATOM 1453 O O . ARG A 1 180 ? -9.633 6.633 -5.598 1 94 180 ARG A O 1
ATOM 1460 N N . LEU A 1 181 ? -10.883 8.398 -6.117 1 95.06 181 LEU A N 1
ATOM 1461 C CA . LEU A 1 181 ? -9.734 9.148 -6.609 1 95.06 181 LEU A CA 1
ATOM 1462 C C . LEU A 1 181 ? -8.781 9.5 -5.469 1 95.06 181 LEU A C 1
ATOM 1464 O O . LEU A 1 181 ? -7.562 9.422 -5.617 1 95.06 181 LEU A O 1
ATOM 1468 N N . ASP A 1 182 ? -9.375 9.922 -4.398 1 97.38 182 ASP A N 1
ATOM 1469 C CA . ASP A 1 182 ? -8.586 10.219 -3.205 1 97.38 182 ASP A CA 1
ATOM 1470 C C . ASP A 1 182 ? -7.766 9.008 -2.77 1 97.38 182 ASP A C 1
ATOM 1472 O O . ASP A 1 182 ? -6.582 9.133 -2.453 1 97.38 182 ASP A O 1
ATOM 1476 N N . PHE A 1 183 ? -8.383 7.82 -2.814 1 96.44 183 PHE A N 1
ATOM 1477 C CA . PHE A 1 183 ? -7.711 6.566 -2.502 1 96.44 183 PHE A CA 1
ATOM 1478 C C . PHE A 1 183 ? -6.547 6.328 -3.455 1 96.44 183 PHE A C 1
ATOM 1480 O O . PHE A 1 183 ? -5.426 6.059 -3.018 1 96.44 183 PHE A O 1
ATOM 1487 N N . LEU A 1 184 ? -6.801 6.484 -4.68 1 96 184 LEU A N 1
ATOM 1488 C CA . LEU A 1 184 ? -5.805 6.219 -5.711 1 96 184 LEU A CA 1
ATOM 1489 C C . LEU A 1 184 ? -4.613 7.164 -5.566 1 96 184 LEU A C 1
ATOM 1491 O O . LEU A 1 184 ? -3.461 6.73 -5.633 1 96 184 LEU A O 1
ATOM 1495 N N . ILE A 1 185 ? -4.91 8.367 -5.312 1 96.25 185 ILE A N 1
ATOM 1496 C CA . ILE A 1 185 ? -3.883 9.398 -5.23 1 96.25 185 ILE A CA 1
ATOM 1497 C C . ILE A 1 185 ? -2.975 9.133 -4.035 1 96.25 185 ILE A C 1
ATOM 1499 O O . ILE A 1 185 ? -1.75 9.094 -4.172 1 96.25 185 ILE A O 1
ATOM 1503 N N . TRP A 1 186 ? -3.559 8.883 -2.896 1 97.69 186 TRP A N 1
ATOM 1504 C CA . TRP A 1 186 ? -2.76 8.656 -1.697 1 97.69 186 TRP A CA 1
ATOM 1505 C C . TRP A 1 186 ? -1.981 7.348 -1.805 1 97.69 186 TRP A C 1
ATOM 1507 O O . TRP A 1 186 ? -0.83 7.266 -1.37 1 97.69 186 TRP A O 1
ATOM 1517 N N . PHE A 1 187 ? -2.57 6.383 -2.404 1 96.75 187 PHE A N 1
ATOM 1518 C CA . PHE A 1 187 ? -1.917 5.09 -2.541 1 96.75 187 PHE A CA 1
ATOM 1519 C C . PHE A 1 187 ? -0.694 5.191 -3.445 1 96.75 187 PHE A C 1
ATOM 1521 O O . PHE A 1 187 ? 0.404 4.781 -3.062 1 96.75 187 PHE A O 1
ATOM 1528 N N . LEU A 1 188 ? -0.87 5.781 -4.574 1 95.19 188 LEU A N 1
ATOM 1529 C CA . LEU A 1 188 ? 0.222 5.863 -5.539 1 95.19 188 LEU A CA 1
ATOM 1530 C C . LEU A 1 188 ? 1.306 6.82 -5.055 1 95.19 188 LEU A C 1
ATOM 1532 O O . LEU A 1 188 ? 2.494 6.582 -5.277 1 95.19 188 LEU A O 1
ATOM 1536 N N . HIS A 1 189 ? 0.838 7.852 -4.422 1 95.44 189 HIS A N 1
ATOM 1537 C CA . HIS A 1 189 ? 1.824 8.758 -3.842 1 95.44 189 HIS A CA 1
ATOM 1538 C C . HIS A 1 189 ? 2.609 8.078 -2.727 1 95.44 189 HIS A C 1
ATOM 1540 O O . HIS A 1 189 ? 3.799 8.352 -2.545 1 95.44 189 HIS A O 1
ATOM 1546 N N . GLY A 1 190 ? 1.891 7.289 -1.974 1 95.5 190 GLY A N 1
ATOM 1547 C CA . GLY A 1 190 ? 2.564 6.512 -0.947 1 95.5 190 GLY A CA 1
ATOM 1548 C C . GLY A 1 190 ? 3.607 5.562 -1.508 1 95.5 190 GLY A C 1
ATOM 1549 O O . GLY A 1 190 ? 4.742 5.52 -1.026 1 95.5 190 GLY A O 1
ATOM 1550 N N . ILE A 1 191 ? 3.268 4.898 -2.547 1 93.62 191 ILE A N 1
ATOM 1551 C CA . ILE A 1 191 ? 4.199 3.973 -3.18 1 93.62 191 ILE A CA 1
ATOM 1552 C C . ILE A 1 191 ? 5.367 4.75 -3.781 1 93.62 191 ILE A C 1
ATOM 1554 O O . ILE A 1 191 ? 6.527 4.359 -3.621 1 93.62 191 ILE A O 1
ATOM 1558 N N . LEU A 1 192 ? 5.102 5.832 -4.395 1 92.88 192 LEU A N 1
ATOM 1559 C CA . LEU A 1 192 ? 6.137 6.66 -5 1 92.88 192 LEU A CA 1
ATOM 1560 C C . LEU A 1 192 ? 7.145 7.125 -3.953 1 92.88 192 LEU A C 1
ATOM 1562 O O . LEU A 1 192 ? 8.352 6.996 -4.152 1 92.88 192 LEU A O 1
ATOM 1566 N N . SER A 1 193 ? 6.617 7.582 -2.863 1 93.69 193 SER A N 1
ATOM 1567 C CA . SER A 1 193 ? 7.469 8.109 -1.803 1 93.69 193 SER A CA 1
ATOM 1568 C C . SER A 1 193 ? 8.242 6.996 -1.104 1 93.69 193 SER A C 1
ATOM 1570 O O . SER A 1 193 ? 9.398 7.18 -0.733 1 93.69 193 SER A O 1
ATOM 1572 N N . PHE A 1 194 ? 7.609 5.934 -0.976 1 92.81 194 PHE A N 1
ATOM 1573 C CA . PHE A 1 194 ? 8.188 4.832 -0.218 1 92.81 194 PHE A CA 1
ATOM 1574 C C . PHE A 1 194 ? 9.242 4.102 -1.041 1 92.81 194 PHE A C 1
ATOM 1576 O O . PHE A 1 194 ? 10.297 3.734 -0.522 1 92.81 194 PHE A O 1
ATOM 1583 N N . VAL A 1 195 ? 9 3.994 -2.299 1 88.62 195 VAL A N 1
ATOM 1584 C CA . VAL A 1 195 ? 9.812 3.105 -3.131 1 88.62 195 VAL A CA 1
ATOM 1585 C C . VAL A 1 195 ? 10.836 3.922 -3.916 1 88.62 195 VAL A C 1
ATOM 1587 O O . VAL A 1 195 ? 11.961 3.475 -4.125 1 88.62 195 VAL A O 1
ATOM 1590 N N . PHE A 1 196 ? 10.461 5.121 -4.324 1 89.12 196 PHE A N 1
ATOM 1591 C CA . PHE A 1 196 ? 11.32 5.918 -5.188 1 89.12 196 PHE A CA 1
ATOM 1592 C C . PHE A 1 196 ? 11.562 7.297 -4.586 1 89.12 196 PHE A C 1
ATOM 1594 O O . PHE A 1 196 ? 11.328 8.312 -5.242 1 89.12 196 PHE A O 1
ATOM 1601 N N . PRO A 1 197 ? 12.156 7.289 -3.434 1 88.19 197 PRO A N 1
ATOM 1602 C CA . PRO A 1 197 ? 12.336 8.586 -2.785 1 88.19 197 PRO A CA 1
ATOM 1603 C C . PRO A 1 197 ? 13.234 9.523 -3.588 1 88.19 197 PRO A C 1
ATOM 1605 O O . PRO A 1 197 ? 12.984 10.734 -3.645 1 88.19 197 PRO A O 1
ATOM 1608 N N . GLN A 1 198 ? 14.273 9.062 -4.246 1 85.38 198 GLN A N 1
ATOM 1609 C CA . GLN A 1 198 ? 15.195 9.883 -5.023 1 85.38 198 GLN A CA 1
ATOM 1610 C C . GLN A 1 198 ? 14.477 10.547 -6.199 1 85.38 198 GLN A C 1
ATOM 1612 O O . GLN A 1 198 ? 14.68 11.734 -6.465 1 85.38 198 GLN A O 1
ATOM 1617 N N . ILE A 1 199 ? 13.617 9.797 -6.75 1 81.38 199 ILE A N 1
ATOM 1618 C CA . ILE A 1 199 ? 12.914 10.305 -7.918 1 81.38 199 ILE A CA 1
ATOM 1619 C C . ILE A 1 199 ? 11.891 11.359 -7.488 1 81.38 199 ILE A C 1
ATOM 1621 O O . ILE A 1 199 ? 11.773 12.414 -8.117 1 81.38 199 ILE A O 1
ATOM 1625 N N . GLN A 1 200 ? 11.234 11.078 -6.453 1 81.81 200 GLN A N 1
ATOM 1626 C CA . GLN A 1 200 ? 10.211 11.992 -5.957 1 81.81 200 GLN A CA 1
ATOM 1627 C C . GLN A 1 200 ? 10.812 13.336 -5.57 1 81.81 200 GLN A C 1
ATOM 1629 O O . GLN A 1 200 ? 10.219 14.391 -5.84 1 81.81 200 GLN A O 1
ATOM 1634 N N . CYS A 1 201 ? 12 13.312 -5.039 1 82.81 201 CYS A N 1
ATOM 1635 C CA . CYS A 1 201 ? 12.602 14.531 -4.52 1 82.81 201 CYS A CA 1
ATOM 1636 C C . CYS A 1 201 ? 13.406 15.242 -5.598 1 82.81 201 CYS A C 1
ATOM 1638 O O . CYS A 1 201 ? 13.383 16.469 -5.691 1 82.81 201 CYS A O 1
ATOM 1640 N N . LYS A 1 202 ? 14.117 14.531 -6.441 1 80.44 202 LYS A N 1
ATOM 1641 C CA . LYS A 1 202 ? 15.07 15.117 -7.379 1 80.44 202 LYS A CA 1
ATOM 1642 C C . LYS A 1 202 ? 14.359 15.953 -8.438 1 80.44 202 LYS A C 1
ATOM 1644 O O . LYS A 1 202 ? 14.867 17 -8.852 1 80.44 202 LYS A O 1
ATOM 1649 N N . PHE A 1 203 ? 13.234 15.508 -8.75 1 79.44 203 PHE A N 1
ATOM 1650 C CA . PHE A 1 203 ? 12.547 16.234 -9.82 1 79.44 203 PHE A CA 1
ATOM 1651 C C . PHE A 1 203 ? 12.055 17.578 -9.328 1 79.44 203 PHE A C 1
ATOM 1653 O O . PHE A 1 203 ? 11.914 18.516 -10.117 1 79.44 203 PHE A O 1
ATOM 1660 N N . GLN A 1 204 ? 11.898 17.734 -8.047 1 87.88 204 GLN A N 1
ATOM 1661 C CA . GLN A 1 204 ? 11.305 18.953 -7.508 1 87.88 204 GLN A CA 1
ATOM 1662 C C . GLN A 1 204 ? 12.367 19.844 -6.875 1 87.88 204 GLN A C 1
ATOM 1664 O O . GLN A 1 204 ? 12.07 20.953 -6.441 1 87.88 204 GLN A O 1
ATOM 1669 N N . THR A 1 205 ? 13.586 19.391 -6.809 1 92.81 205 THR A N 1
ATOM 1670 C CA . THR A 1 205 ? 14.609 20.141 -6.102 1 92.81 205 THR A CA 1
ATOM 1671 C C . THR A 1 205 ? 15.82 20.391 -7 1 92.81 205 THR A C 1
ATOM 1673 O O . THR A 1 205 ? 15.938 19.781 -8.062 1 92.81 205 THR A O 1
ATOM 1676 N N . THR A 1 206 ? 16.703 21.266 -6.555 1 91.19 206 THR A N 1
ATOM 1677 C CA . THR A 1 206 ? 17.953 21.547 -7.246 1 91.19 206 THR A CA 1
ATOM 1678 C C . THR A 1 206 ? 19.094 20.766 -6.625 1 91.19 206 THR A C 1
ATOM 1680 O O . THR A 1 206 ? 20.266 20.938 -7.012 1 91.19 206 THR A O 1
ATOM 1683 N N . LEU A 1 207 ? 18.688 19.875 -5.73 1 89.81 207 LEU A N 1
ATOM 1684 C CA . LEU A 1 207 ? 19.703 19.109 -5.047 1 89.81 207 LEU A CA 1
ATOM 1685 C C . LEU A 1 207 ? 20.312 18.062 -5.977 1 89.81 207 LEU A C 1
ATOM 1687 O O . LEU A 1 207 ? 19.594 17.438 -6.77 1 89.81 207 LEU A O 1
ATOM 1691 N N . THR A 1 208 ? 21.594 17.859 -5.941 1 82.19 208 THR A N 1
ATOM 1692 C CA . THR A 1 208 ? 22.281 16.906 -6.801 1 82.19 208 THR A CA 1
ATOM 1693 C C . THR A 1 208 ? 22.094 15.477 -6.285 1 82.19 208 THR A C 1
ATOM 1695 O O . THR A 1 208 ? 22.188 14.516 -7.051 1 82.19 208 THR A O 1
ATOM 1698 N N . GLY A 1 209 ? 21.891 15.328 -4.93 1 82.62 209 GLY A N 1
ATOM 1699 C CA . GLY A 1 209 ? 21.703 14.016 -4.324 1 82.62 209 GLY A CA 1
ATOM 1700 C C . GLY A 1 209 ? 20.969 14.078 -2.994 1 82.62 209 GLY A C 1
ATOM 1701 O O . GLY A 1 209 ? 20.875 15.141 -2.379 1 82.62 209 GLY A O 1
ATOM 1702 N N . LEU A 1 210 ? 20.406 12.953 -2.688 1 87.81 210 LEU A N 1
ATOM 1703 C CA . LEU A 1 210 ? 19.719 12.844 -1.405 1 87.81 210 LEU A CA 1
ATOM 1704 C C . LEU A 1 210 ? 20.547 12.055 -0.405 1 87.81 210 LEU A C 1
ATOM 1706 O O . LEU A 1 210 ? 21.188 11.062 -0.77 1 87.81 210 LEU A O 1
ATOM 1710 N N . ASP A 1 211 ? 20.609 12.625 0.739 1 90 211 ASP A N 1
ATOM 1711 C CA . ASP A 1 211 ? 21.297 11.859 1.777 1 90 211 ASP A CA 1
ATOM 1712 C C . ASP A 1 211 ? 20.344 10.859 2.436 1 90 211 ASP A C 1
ATOM 1714 O O . ASP A 1 211 ? 19.188 10.719 2.016 1 90 211 ASP A O 1
ATOM 1718 N N . THR A 1 212 ? 20.781 10.133 3.375 1 88.44 212 THR A N 1
ATOM 1719 C CA . THR A 1 212 ? 20.031 9.055 4.004 1 88.44 212 THR A CA 1
ATOM 1720 C C . THR A 1 212 ?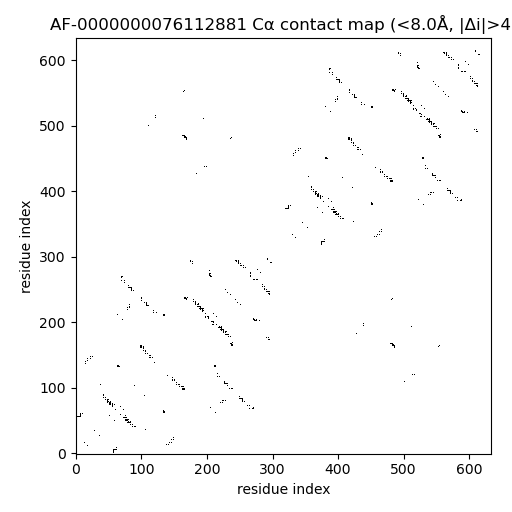 18.828 9.602 4.766 1 88.44 212 THR A C 1
ATOM 1722 O O . THR A 1 212 ? 17.781 8.953 4.848 1 88.44 212 THR A O 1
ATOM 1725 N N . ALA A 1 213 ? 18.984 10.828 5.266 1 91.88 213 ALA A N 1
ATOM 1726 C CA . ALA A 1 213 ? 17.875 11.43 6.012 1 91.88 213 ALA A CA 1
ATOM 1727 C C . ALA A 1 213 ? 16.719 11.797 5.082 1 91.88 213 ALA A C 1
ATOM 1729 O O . ALA A 1 213 ? 15.555 11.609 5.426 1 91.88 213 ALA A O 1
ATOM 1730 N N . HIS A 1 214 ? 17.062 12.312 3.906 1 93.31 214 HIS A N 1
ATOM 1731 C CA . HIS A 1 214 ? 16.031 12.57 2.906 1 93.31 214 HIS A CA 1
ATOM 1732 C C . HIS A 1 214 ? 15.25 11.305 2.576 1 93.31 214 HIS A C 1
ATOM 1734 O O . HIS A 1 214 ? 14.016 11.32 2.525 1 93.31 214 HIS A O 1
ATOM 1740 N N . GLY A 1 215 ? 16.031 10.234 2.367 1 91.19 215 GLY A N 1
ATOM 1741 C CA . GLY A 1 215 ? 15.398 8.969 2.029 1 91.19 215 GLY A CA 1
ATOM 1742 C C . GLY A 1 215 ? 14.484 8.445 3.121 1 91.19 215 GLY A C 1
ATOM 1743 O O . GLY A 1 215 ? 13.383 7.969 2.838 1 91.19 215 GLY A O 1
ATOM 1744 N N . PHE A 1 216 ? 14.906 8.547 4.312 1 92.06 216 PHE A N 1
ATOM 1745 C CA . PHE A 1 216 ? 14.125 8.078 5.453 1 92.06 216 PHE A CA 1
ATOM 1746 C C . PHE A 1 216 ? 12.828 8.867 5.586 1 92.06 216 PHE A C 1
ATOM 1748 O O . PHE A 1 216 ? 11.758 8.289 5.773 1 92.06 216 PHE A O 1
ATOM 1755 N N . LEU A 1 217 ? 12.984 10.156 5.484 1 95.06 217 LEU A N 1
ATOM 1756 C CA . LEU A 1 217 ? 11.82 11.023 5.629 1 95.06 217 LEU A CA 1
ATOM 1757 C C . LEU A 1 217 ? 10.836 10.812 4.484 1 95.06 217 LEU A C 1
ATOM 1759 O O . LEU A 1 217 ? 9.625 10.742 4.707 1 95.06 217 LEU A O 1
ATOM 1763 N N . ALA A 1 218 ? 11.336 10.672 3.309 1 95.12 218 ALA A N 1
ATOM 1764 C CA . ALA A 1 218 ? 10.484 10.406 2.156 1 95.12 218 ALA A CA 1
ATOM 1765 C C . ALA A 1 218 ? 9.727 9.086 2.324 1 95.12 218 ALA A C 1
ATOM 1767 O O . ALA A 1 218 ? 8.523 9.016 2.055 1 95.12 218 ALA A O 1
ATOM 1768 N N . ARG A 1 219 ? 10.406 8.102 2.777 1 94.81 219 ARG A N 1
ATOM 1769 C CA . ARG A 1 219 ? 9.773 6.805 2.994 1 94.81 219 ARG A CA 1
ATOM 1770 C C . ARG A 1 219 ? 8.773 6.871 4.145 1 94.81 219 ARG A C 1
ATOM 1772 O O . ARG A 1 219 ? 7.746 6.188 4.121 1 94.81 219 ARG A O 1
ATOM 1779 N N . GLY A 1 220 ? 9.133 7.664 5.152 1 95.88 220 GLY A N 1
ATOM 1780 C CA . GLY A 1 220 ? 8.164 7.926 6.199 1 95.88 220 GLY A CA 1
ATOM 1781 C C . GLY A 1 220 ? 6.887 8.562 5.68 1 95.88 220 GLY A C 1
ATOM 1782 O O . GLY A 1 220 ? 5.789 8.234 6.137 1 95.88 220 GLY A O 1
ATOM 1783 N N . LEU A 1 221 ? 7.043 9.492 4.727 1 97.44 221 LEU A N 1
ATOM 1784 C CA . LEU A 1 221 ? 5.883 10.07 4.051 1 97.44 221 LEU A CA 1
ATOM 1785 C C . LEU A 1 221 ? 5.09 8.992 3.32 1 97.44 221 LEU A C 1
ATOM 1787 O O . LEU A 1 221 ? 3.859 8.977 3.371 1 97.44 221 LEU A O 1
ATOM 1791 N N . GLY A 1 222 ? 5.852 8.117 2.684 1 96.75 222 GLY A N 1
ATOM 1792 C CA . GLY A 1 222 ? 5.188 7.027 1.988 1 96.75 222 GLY A CA 1
ATOM 1793 C C . GLY A 1 222 ? 4.293 6.203 2.891 1 96.75 222 GLY A C 1
ATOM 1794 O O . GLY A 1 222 ? 3.131 5.953 2.561 1 96.75 222 GLY A O 1
ATOM 1795 N N . ALA A 1 223 ? 4.82 5.793 4.016 1 97.06 223 ALA A N 1
ATOM 1796 C CA . ALA A 1 223 ? 4.043 5.043 5 1 97.06 223 ALA A CA 1
ATOM 1797 C C . ALA A 1 223 ? 2.809 5.828 5.438 1 97.06 223 ALA A C 1
ATOM 1799 O O . ALA A 1 223 ? 1.72 5.262 5.566 1 97.06 223 ALA A O 1
ATOM 1800 N N . SER A 1 224 ? 2.998 7.086 5.613 1 98.12 224 SER A N 1
ATOM 1801 C CA . SER A 1 224 ? 1.92 7.934 6.109 1 98.12 224 SER A CA 1
ATOM 1802 C C . SER A 1 224 ? 0.853 8.156 5.039 1 98.12 224 SER A C 1
ATOM 1804 O O . SER A 1 224 ? -0.339 8.219 5.348 1 98.12 224 SER A O 1
ATOM 1806 N N . PHE A 1 225 ? 1.278 8.297 3.793 1 98.06 225 PHE A N 1
ATOM 1807 C CA . PHE A 1 225 ? 0.322 8.43 2.701 1 98.06 225 PHE A CA 1
ATOM 1808 C C . PHE A 1 225 ? -0.52 7.168 2.561 1 98.06 225 PHE A C 1
ATOM 1810 O O . PHE A 1 225 ? -1.714 7.242 2.262 1 98.06 225 PHE A O 1
ATOM 1817 N N . LEU A 1 226 ? 0.094 6.059 2.777 1 97.44 226 LEU A N 1
ATOM 1818 C CA . LEU A 1 226 ? -0.645 4.801 2.699 1 97.44 226 LEU A CA 1
ATOM 1819 C C . LEU A 1 226 ? -1.699 4.723 3.799 1 97.44 226 LEU A C 1
ATOM 1821 O O . LEU A 1 226 ? -2.771 4.148 3.596 1 97.44 226 LEU A O 1
ATOM 1825 N N . MET A 1 227 ? -1.354 5.273 4.945 1 98.06 227 MET A N 1
ATOM 1826 C CA . MET A 1 227 ? -2.336 5.355 6.023 1 98.06 227 MET A CA 1
ATOM 1827 C C . MET A 1 227 ? -3.578 6.113 5.57 1 98.06 227 MET A C 1
ATOM 1829 O O . MET A 1 227 ? -4.703 5.645 5.762 1 98.06 227 MET A O 1
ATOM 1833 N N . LEU A 1 228 ? -3.396 7.227 4.883 1 98.31 228 LEU A N 1
ATOM 1834 C CA . LEU A 1 228 ? -4.508 8.023 4.383 1 98.31 228 LEU A CA 1
ATOM 1835 C C . LEU A 1 228 ? -5.238 7.293 3.258 1 98.31 228 LEU A C 1
ATOM 1837 O O . LEU A 1 228 ? -6.461 7.402 3.133 1 98.31 228 LEU A O 1
ATOM 1841 N N . ALA A 1 229 ? -4.469 6.566 2.457 1 97.81 229 ALA A N 1
ATOM 1842 C CA . ALA A 1 229 ? -5.066 5.797 1.369 1 97.81 229 ALA A CA 1
ATOM 1843 C C . ALA A 1 229 ? -6.035 4.746 1.907 1 97.81 229 ALA A C 1
ATOM 1845 O O . ALA A 1 229 ? -7.125 4.562 1.358 1 97.81 229 ALA A O 1
ATOM 1846 N N . ILE A 1 230 ? -5.648 4.094 2.973 1 96.75 230 ILE A N 1
ATOM 1847 C CA . ILE A 1 230 ? -6.477 3.043 3.553 1 96.75 230 ILE A CA 1
ATOM 1848 C C . ILE A 1 230 ? -7.785 3.643 4.066 1 96.75 230 ILE A C 1
ATOM 1850 O O . ILE A 1 230 ? -8.867 3.1 3.818 1 96.75 230 ILE A O 1
ATOM 1854 N N . THR A 1 231 ? -7.691 4.762 4.746 1 97.31 231 THR A N 1
ATOM 1855 C CA . THR A 1 231 ? -8.891 5.402 5.266 1 97.31 231 THR A CA 1
ATOM 1856 C C . THR A 1 231 ? -9.805 5.848 4.125 1 97.31 231 THR A C 1
ATOM 1858 O O . THR A 1 231 ? -11.023 5.645 4.18 1 97.31 231 THR A O 1
ATOM 1861 N N . ALA A 1 232 ? -9.273 6.418 3.1 1 96.94 232 ALA A N 1
ATOM 1862 C CA . ALA A 1 232 ? -10.062 6.836 1.945 1 96.94 232 ALA A CA 1
ATOM 1863 C C . ALA A 1 232 ? -10.711 5.637 1.262 1 96.94 232 ALA A C 1
ATOM 1865 O O . ALA A 1 232 ? -11.922 5.633 1.022 1 96.94 232 ALA A O 1
ATOM 1866 N N . GLY A 1 233 ? -9.977 4.637 1.013 1 93.88 233 GLY A N 1
ATOM 1867 C CA . GLY A 1 233 ? -10.484 3.463 0.32 1 93.88 233 GLY A CA 1
ATOM 1868 C C . GLY A 1 233 ? -11.633 2.795 1.044 1 93.88 233 GLY A C 1
ATOM 1869 O O . GLY A 1 233 ? -12.609 2.373 0.416 1 93.88 233 GLY A O 1
ATOM 1870 N N . ARG A 1 234 ? -11.531 2.74 2.326 1 94.88 234 ARG A N 1
ATOM 1871 C CA . ARG A 1 234 ? -12.57 2.084 3.119 1 94.88 234 ARG A CA 1
ATOM 1872 C C . ARG A 1 234 ? -13.773 3 3.312 1 94.88 234 ARG A C 1
ATOM 1874 O O . ARG A 1 234 ? -14.867 2.533 3.629 1 94.88 234 ARG A O 1
ATOM 1881 N N . SER A 1 235 ? -13.594 4.289 3.166 1 95.31 235 SER A N 1
ATOM 1882 C CA . SER A 1 235 ? -14.672 5.23 3.457 1 95.31 235 SER A CA 1
ATOM 1883 C C . SER A 1 235 ? -15.781 5.137 2.416 1 95.31 235 SER A C 1
ATOM 1885 O O . SER A 1 235 ? -16.906 5.613 2.646 1 95.31 235 SER A O 1
ATOM 1887 N N . VAL A 1 236 ? -15.492 4.535 1.262 1 92.38 236 VAL A N 1
ATOM 1888 C CA . VAL A 1 236 ? -16.547 4.312 0.267 1 92.38 236 VAL A CA 1
ATOM 1889 C C . VAL A 1 236 ? -17.672 3.498 0.884 1 92.38 236 VAL A C 1
ATOM 1891 O O . VAL A 1 236 ? -18.844 3.676 0.521 1 92.38 236 VAL A O 1
ATOM 1894 N N . ASN A 1 237 ? -17.359 2.693 1.887 1 93.12 237 ASN A N 1
ATOM 1895 C CA . ASN A 1 237 ? -18.312 1.766 2.475 1 93.12 237 ASN A CA 1
ATOM 1896 C C . ASN A 1 237 ? -18.859 2.291 3.797 1 93.12 237 ASN A C 1
ATOM 1898 O O . ASN A 1 237 ? -19.469 1.542 4.562 1 93.12 237 ASN A O 1
ATOM 1902 N N . PHE A 1 238 ? -18.562 3.533 4.074 1 94.25 238 PHE A N 1
ATOM 1903 C CA . PHE A 1 238 ? -19.188 4.113 5.25 1 94.25 238 PHE A CA 1
ATOM 1904 C C . PHE A 1 238 ? -20.703 4.195 5.066 1 94.25 238 PHE A C 1
ATOM 1906 O O . PHE A 1 238 ? -21.188 4.477 3.969 1 94.25 238 PHE A O 1
ATOM 1913 N N . LEU A 1 239 ? -21.375 3.994 6.102 1 92.44 239 LEU A N 1
ATOM 1914 C CA . LEU A 1 239 ? -22.828 4.047 6.094 1 92.44 239 LEU A CA 1
ATOM 1915 C C . LEU A 1 239 ? -23.328 5.477 5.922 1 92.44 239 LEU A C 1
ATOM 1917 O O . LEU A 1 239 ? -24.266 5.73 5.156 1 92.44 239 LEU A O 1
ATOM 1921 N N . ARG A 1 240 ? -22.734 6.406 6.605 1 92.19 240 ARG A N 1
ATOM 1922 C CA . ARG A 1 240 ? -23.219 7.777 6.648 1 92.19 240 ARG A CA 1
ATOM 1923 C C . ARG A 1 240 ? -22.422 8.672 5.703 1 92.19 240 ARG A C 1
ATOM 1925 O O . ARG A 1 240 ? -21.203 8.672 5.73 1 92.19 240 ARG A O 1
ATOM 1932 N N . GLU A 1 241 ? -23.094 9.484 4.984 1 92.06 241 GLU A N 1
ATOM 1933 C CA . GLU A 1 241 ? -22.469 10.43 4.062 1 92.06 241 GLU A CA 1
ATOM 1934 C C . GLU A 1 241 ? -21.641 11.469 4.812 1 92.06 241 GLU A C 1
ATOM 1936 O O . GLU A 1 241 ? -20.594 11.914 4.316 1 92.06 241 GLU A O 1
ATOM 1941 N N . GLU A 1 242 ? -22.062 11.797 5.996 1 92.25 242 GLU A N 1
ATOM 1942 C CA . GLU A 1 242 ? -21.344 12.797 6.789 1 92.25 242 GLU A CA 1
ATOM 1943 C C . GLU A 1 242 ? -19.953 12.305 7.164 1 92.25 242 GLU A C 1
ATOM 1945 O O . GLU A 1 242 ? -19 13.094 7.23 1 92.25 242 GLU A O 1
ATOM 1950 N N . ASP A 1 243 ? -19.828 11.023 7.402 1 95.62 243 ASP A N 1
ATOM 1951 C CA . ASP A 1 243 ? -18.531 10.445 7.719 1 95.62 243 ASP A CA 1
ATOM 1952 C C . ASP A 1 243 ? -17.609 10.469 6.5 1 95.62 243 ASP A C 1
ATOM 1954 O O . ASP A 1 243 ? -16.406 10.727 6.625 1 95.62 243 ASP A O 1
ATOM 1958 N N . LYS A 1 244 ? -18.219 10.219 5.375 1 95.19 244 LYS A N 1
ATOM 1959 C CA . LYS A 1 244 ? -17.438 10.297 4.141 1 95.19 244 LYS A CA 1
ATOM 1960 C C . LYS A 1 244 ? -16.922 11.711 3.91 1 95.19 244 LYS A C 1
ATOM 1962 O O . LYS A 1 244 ? -15.742 11.898 3.58 1 95.19 244 LYS A O 1
ATOM 1967 N N . LYS A 1 245 ? -17.781 12.656 4.102 1 94.94 245 LYS A N 1
ATOM 1968 C CA . LYS A 1 245 ? -17.406 14.055 3.934 1 94.94 245 LYS A CA 1
ATOM 1969 C C . LYS A 1 245 ? -16.281 14.445 4.898 1 94.94 245 LYS A C 1
ATOM 1971 O O . LYS A 1 245 ? -15.383 15.203 4.535 1 94.94 245 LYS A O 1
ATOM 1976 N N . SER A 1 246 ? -16.359 13.93 6.074 1 96.31 246 SER A N 1
ATOM 1977 C CA . SER A 1 246 ? -15.367 14.242 7.098 1 96.31 246 SER A CA 1
ATOM 1978 C C . SER A 1 246 ? -13.977 13.781 6.676 1 96.31 246 SER A C 1
ATOM 1980 O O . SER A 1 246 ? -12.992 14.484 6.895 1 96.31 246 SER A O 1
ATOM 1982 N N . ILE A 1 247 ? -13.898 12.562 6.066 1 97.81 247 ILE A N 1
ATOM 1983 C CA . ILE A 1 247 ? -12.617 12.039 5.609 1 97.81 247 ILE A CA 1
ATOM 1984 C C . ILE A 1 247 ? -12.07 12.93 4.496 1 97.81 247 ILE A C 1
ATOM 1986 O O . ILE A 1 247 ? -10.906 13.336 4.535 1 97.81 247 ILE A O 1
ATOM 1990 N N . LEU A 1 248 ? -12.945 13.312 3.59 1 97.56 248 LEU A N 1
ATOM 1991 C CA . LEU A 1 248 ? -12.523 14.156 2.479 1 97.56 248 LEU A CA 1
ATOM 1992 C C . LEU A 1 248 ? -12.148 15.555 2.969 1 97.56 248 LEU A C 1
ATOM 1994 O O . LEU A 1 248 ? -11.203 16.156 2.461 1 97.56 248 LEU A O 1
ATOM 1998 N N . LEU A 1 249 ? -12.859 16.047 3.92 1 96.56 249 LEU A N 1
ATOM 1999 C CA . LEU A 1 249 ? -12.531 17.344 4.496 1 96.56 249 LEU A CA 1
ATOM 2000 C C . LEU A 1 249 ? -11.148 17.312 5.137 1 96.56 249 LEU A C 1
ATOM 2002 O O . LEU A 1 249 ? -10.344 18.219 4.93 1 96.56 249 LEU A O 1
ATOM 2006 N N . SER A 1 250 ? -10.875 16.297 5.898 1 97.88 250 SER A N 1
ATOM 2007 C CA . SER A 1 250 ? -9.57 16.156 6.539 1 97.88 250 SER A CA 1
ATOM 2008 C C . SER A 1 250 ? -8.453 16.094 5.508 1 97.88 250 SER A C 1
ATOM 2010 O O . SER A 1 250 ? -7.414 16.75 5.676 1 97.88 250 SER A O 1
ATOM 2012 N N . HIS A 1 251 ? -8.656 15.359 4.453 1 98.25 251 HIS A N 1
ATOM 2013 C CA . HIS A 1 251 ? -7.664 15.25 3.391 1 98.25 251 HIS A CA 1
ATOM 2014 C C . HIS A 1 251 ? -7.535 16.562 2.625 1 98.25 251 HIS A C 1
ATOM 2016 O O . HIS A 1 251 ? -6.434 16.938 2.207 1 98.25 251 HIS A O 1
ATOM 2022 N N . GLY A 1 252 ? -8.703 17.266 2.455 1 97.31 252 GLY A N 1
ATOM 2023 C CA . GLY A 1 252 ? -8.664 18.578 1.828 1 97.31 252 GLY A CA 1
ATOM 2024 C C . GLY A 1 252 ? -7.863 19.594 2.623 1 97.31 252 GLY A C 1
ATOM 2025 O O . GLY A 1 252 ? -7.047 20.328 2.061 1 97.31 252 GLY A O 1
ATOM 2026 N N . VAL A 1 253 ? -8.062 19.609 3.891 1 96.81 253 VAL A N 1
ATOM 2027 C CA . VAL A 1 253 ? -7.336 20.516 4.77 1 96.81 253 VAL A CA 1
ATOM 2028 C C . VAL A 1 253 ? -5.844 20.188 4.738 1 96.81 253 VAL A C 1
ATOM 2030 O O . VAL A 1 253 ? -5 21.078 4.707 1 96.81 253 VAL A O 1
ATOM 2033 N N . ALA A 1 254 ? -5.527 18.906 4.738 1 98.25 254 ALA A N 1
ATOM 2034 C CA . ALA A 1 254 ? -4.133 18.484 4.621 1 98.25 254 ALA A CA 1
ATOM 2035 C C . ALA A 1 254 ? -3.51 19.031 3.336 1 98.25 254 ALA A C 1
ATOM 2037 O O . ALA A 1 254 ? -2.402 19.562 3.355 1 98.25 254 ALA A O 1
ATOM 2038 N N . ASN A 1 255 ? -4.227 18.875 2.238 1 98.38 255 ASN A N 1
ATOM 2039 C CA . ASN A 1 255 ? -3.725 19.344 0.953 1 98.38 255 ASN A CA 1
ATOM 2040 C C . ASN A 1 255 ? -3.533 20.859 0.948 1 98.38 255 ASN A C 1
ATOM 2042 O O . ASN A 1 255 ? -2.578 21.359 0.36 1 98.38 255 ASN A O 1
ATOM 2046 N N . LEU A 1 256 ? -4.402 21.547 1.592 1 97.69 256 LEU A N 1
ATOM 2047 C CA . LEU A 1 256 ? -4.254 22.984 1.708 1 97.69 256 LEU A CA 1
ATOM 2048 C C . LEU A 1 256 ? -3.002 23.344 2.508 1 97.69 256 LEU A C 1
ATOM 2050 O O . LEU A 1 256 ? -2.26 24.25 2.137 1 97.69 256 LEU A O 1
ATOM 2054 N N . LEU A 1 257 ? -2.82 22.656 3.576 1 98.25 257 LEU A N 1
ATOM 2055 C CA . LEU A 1 257 ? -1.634 22.906 4.391 1 98.25 257 LEU A CA 1
ATOM 2056 C C . LEU A 1 257 ? -0.365 22.547 3.621 1 98.25 257 LEU A C 1
ATOM 2058 O O . LEU A 1 257 ? 0.643 23.25 3.721 1 98.25 257 LEU A O 1
ATOM 2062 N N . PHE A 1 258 ? -0.388 21.406 2.842 1 98.38 258 PHE A N 1
ATOM 2063 C CA . PHE A 1 258 ? 0.735 21.078 1.972 1 98.38 258 PHE A CA 1
ATOM 2064 C C . PHE A 1 258 ? 1.044 22.234 1.029 1 98.38 258 PHE A C 1
ATOM 2066 O O . PHE A 1 258 ? 2.199 22.656 0.902 1 98.38 258 PHE A O 1
ATOM 2073 N N . LEU A 1 259 ? -0.01 22.781 0.449 1 97.69 259 LEU A N 1
ATOM 2074 C CA . LEU A 1 259 ? 0.161 23.875 -0.513 1 97.69 259 LEU A CA 1
ATOM 2075 C C . LEU A 1 259 ? 0.774 25.094 0.154 1 97.69 259 LEU A C 1
ATOM 2077 O O . LEU A 1 259 ? 1.668 25.734 -0.409 1 97.69 259 LEU A O 1
ATOM 2081 N N . MET A 1 260 ? 0.329 25.359 1.294 1 97.62 260 MET A N 1
ATOM 2082 C CA . MET A 1 260 ? 0.832 26.531 2.014 1 97.62 260 MET A CA 1
ATOM 2083 C C . MET A 1 260 ? 2.312 26.359 2.344 1 97.62 260 MET A C 1
ATOM 2085 O O . MET A 1 260 ? 3.102 27.281 2.143 1 97.62 260 MET A O 1
ATOM 2089 N N . THR A 1 261 ? 2.68 25.219 2.807 1 97.69 261 THR A N 1
ATOM 2090 C CA . THR A 1 261 ? 4.082 25.016 3.156 1 97.69 261 THR A CA 1
ATOM 2091 C C . THR A 1 261 ? 4.945 24.938 1.903 1 97.69 261 THR A C 1
ATOM 2093 O O . THR A 1 261 ? 6.094 25.375 1.903 1 97.69 261 THR A O 1
ATOM 2096 N N . MET A 1 262 ? 4.43 24.328 0.838 1 96.94 262 MET A N 1
ATOM 2097 C CA . MET A 1 262 ? 5.156 24.266 -0.427 1 96.94 262 MET A CA 1
ATOM 2098 C C . MET A 1 262 ? 5.387 25.656 -0.994 1 96.94 262 MET A C 1
ATOM 2100 O O . MET A 1 262 ? 6.477 25.969 -1.477 1 96.94 262 MET A O 1
ATOM 2104 N N . ALA A 1 263 ? 4.344 26.484 -0.924 1 96.62 263 ALA A N 1
ATOM 2105 C CA . ALA A 1 263 ? 4.477 27.875 -1.382 1 96.62 263 ALA A CA 1
ATOM 2106 C C . ALA A 1 263 ? 5.516 28.625 -0.553 1 96.62 263 ALA A C 1
ATOM 2108 O O . ALA A 1 263 ? 6.344 29.344 -1.101 1 96.62 263 ALA A O 1
ATOM 2109 N N . PHE A 1 264 ? 5.43 28.391 0.717 1 96.06 264 PHE A N 1
ATOM 2110 C CA . PHE A 1 264 ? 6.387 29.016 1.628 1 96.06 264 PHE A CA 1
ATOM 2111 C C . PHE A 1 264 ? 7.812 28.625 1.253 1 96.06 264 PHE A C 1
ATOM 2113 O O . PHE A 1 264 ? 8.688 29.484 1.137 1 96.06 264 PHE A O 1
ATOM 2120 N N . CYS A 1 265 ? 8.086 27.328 1.037 1 94.31 265 CYS A N 1
ATOM 2121 C CA . CYS A 1 265 ? 9.414 26.844 0.706 1 94.31 265 CYS A CA 1
ATOM 2122 C C . CYS A 1 265 ? 9.859 27.344 -0.664 1 94.31 265 CYS A C 1
ATOM 2124 O O . CYS A 1 265 ? 11.023 27.688 -0.86 1 94.31 265 CYS A O 1
ATOM 2126 N N . GLN A 1 266 ? 8.883 27.406 -1.547 1 94.06 266 GLN A N 1
ATOM 2127 C CA . GLN A 1 266 ? 9.18 27.875 -2.895 1 94.06 266 GLN A CA 1
ATOM 2128 C C . GLN A 1 266 ? 9.633 29.344 -2.877 1 94.06 266 GLN A C 1
ATOM 2130 O O . GLN A 1 266 ? 10.531 29.719 -3.623 1 94.06 266 GLN A O 1
ATOM 2135 N N . MET A 1 267 ? 9.094 30.125 -2.059 1 94.75 267 MET A N 1
ATOM 2136 C CA . MET A 1 267 ? 9.336 31.562 -2.027 1 94.75 267 MET A CA 1
ATOM 2137 C C . MET A 1 267 ? 10.57 31.891 -1.203 1 94.75 267 MET A C 1
ATOM 2139 O O . MET A 1 267 ? 11.305 32.844 -1.527 1 94.75 267 MET A O 1
ATOM 2143 N N . PHE A 1 268 ? 10.883 31.078 -0.203 1 94.12 268 PHE A N 1
ATOM 2144 C CA . PHE A 1 268 ? 11.844 31.547 0.784 1 94.12 268 PHE A CA 1
ATOM 2145 C C . PHE A 1 268 ? 13.086 30.672 0.804 1 94.12 268 PHE A C 1
ATOM 2147 O O . PHE A 1 268 ? 14.016 30.906 1.584 1 94.12 268 PHE A O 1
ATOM 2154 N N . THR A 1 269 ? 13.055 29.641 0.018 1 93.19 269 THR A N 1
ATOM 2155 C CA . THR A 1 269 ? 14.242 28.781 -0.042 1 93.19 269 THR A CA 1
ATOM 2156 C C . THR A 1 269 ? 14.695 28.594 -1.484 1 93.19 269 THR A C 1
ATOM 2158 O O . THR A 1 269 ? 13.922 28.812 -2.42 1 93.19 269 THR A O 1
ATOM 2161 N N . LYS A 1 270 ? 15.961 28.188 -1.685 1 91.69 270 LYS A N 1
ATOM 2162 C CA . LYS A 1 270 ? 16.531 28.031 -3.018 1 91.69 270 LYS A CA 1
ATOM 2163 C C . LYS A 1 270 ? 16.672 26.562 -3.389 1 91.69 270 LYS A C 1
ATOM 2165 O O . LYS A 1 270 ? 17.172 26.219 -4.461 1 91.69 270 LYS A O 1
ATOM 2170 N N . VAL A 1 271 ? 16.125 25.719 -2.619 1 93.62 271 VAL A N 1
ATOM 2171 C CA . VAL A 1 271 ? 16.328 24.297 -2.803 1 93.62 271 VAL A CA 1
ATOM 2172 C C . VAL A 1 271 ? 15.32 23.75 -3.811 1 93.62 271 VAL A C 1
ATOM 2174 O O . VAL A 1 271 ? 15.57 22.75 -4.473 1 93.62 271 VAL A O 1
ATOM 2177 N N . PHE A 1 272 ? 14.242 24.422 -4.047 1 94.81 272 PHE A N 1
ATOM 2178 C CA . PHE A 1 272 ? 13.18 23.875 -4.887 1 94.81 272 PHE A CA 1
ATOM 2179 C C . PHE A 1 272 ? 13.211 24.516 -6.27 1 94.81 272 PHE A C 1
ATOM 2181 O O . PHE A 1 272 ? 13.445 25.719 -6.402 1 94.81 272 PHE A O 1
ATOM 2188 N N . SER A 1 273 ? 13.008 23.719 -7.27 1 92.31 273 SER A N 1
ATOM 2189 C CA . SER A 1 273 ? 13.031 24.156 -8.664 1 92.31 273 SER A CA 1
ATOM 2190 C C . SER A 1 273 ? 11.648 24.609 -9.117 1 92.31 273 SER A C 1
ATOM 2192 O O . SER A 1 273 ? 10.688 24.578 -8.344 1 92.31 273 SER A O 1
ATOM 2194 N N . GLU A 1 274 ? 11.539 25.031 -10.391 1 90.88 274 GLU A N 1
ATOM 2195 C CA . GLU A 1 274 ? 10.266 25.453 -10.961 1 90.88 274 GLU A CA 1
ATOM 2196 C C . GLU A 1 274 ? 9.312 24.266 -11.102 1 90.88 274 GLU A C 1
ATOM 2198 O O . GLU A 1 274 ? 8.086 24.453 -11.102 1 90.88 274 GLU A O 1
ATOM 2203 N N . TRP A 1 275 ? 9.836 23.125 -11.133 1 89.12 275 TRP A N 1
ATOM 2204 C CA . TRP A 1 275 ? 9.016 21.922 -11.281 1 89.12 275 TRP A CA 1
ATOM 2205 C C . TRP A 1 275 ? 8.234 21.641 -10.008 1 89.12 275 TRP A C 1
ATOM 2207 O O . TRP A 1 275 ? 7.188 20.984 -10.047 1 89.12 275 TRP A O 1
ATOM 2217 N N . HIS A 1 276 ? 8.781 22.109 -8.906 1 93.62 276 HIS A N 1
ATOM 2218 C CA . HIS A 1 276 ? 8.031 22.047 -7.652 1 93.62 276 HIS A CA 1
ATOM 2219 C C . HIS A 1 276 ? 6.715 22.812 -7.766 1 93.62 276 HIS A C 1
ATOM 2221 O O . HIS A 1 276 ? 5.691 22.359 -7.242 1 93.62 276 HIS A O 1
ATOM 2227 N N . LEU A 1 277 ? 6.715 23.891 -8.523 1 91.12 277 LEU A N 1
ATOM 2228 C CA . LEU A 1 277 ? 5.52 24.703 -8.734 1 91.12 277 LEU A CA 1
ATOM 2229 C C . LEU A 1 277 ? 4.605 24.062 -9.773 1 91.12 277 LEU A C 1
ATOM 2231 O O . LEU A 1 277 ? 3.439 23.781 -9.492 1 91.12 277 LEU A O 1
ATOM 2235 N N . TYR A 1 278 ? 5.164 23.672 -10.898 1 88.62 278 TYR A N 1
ATOM 2236 C CA . TYR A 1 278 ? 4.371 23.266 -12.055 1 88.62 278 TYR A CA 1
ATOM 2237 C C . TYR A 1 278 ? 3.809 21.859 -11.852 1 88.62 278 TYR A C 1
ATOM 2239 O O . TYR A 1 278 ? 2.699 21.562 -12.297 1 88.62 278 TYR A O 1
ATOM 2247 N N . TYR A 1 279 ? 4.535 21.078 -11.125 1 87.25 279 TYR A N 1
ATOM 2248 C CA . TYR A 1 279 ? 4.086 19.703 -11 1 87.25 279 TYR A CA 1
ATOM 2249 C C . TYR A 1 279 ? 3.691 19.391 -9.562 1 87.25 279 TYR A C 1
ATOM 2251 O O . TYR A 1 279 ? 2.564 18.969 -9.297 1 87.25 279 TYR A O 1
ATOM 2259 N N . GLY A 1 280 ? 4.574 19.734 -8.664 1 91.94 280 GLY A N 1
ATOM 2260 C CA . GLY A 1 280 ? 4.289 19.422 -7.27 1 91.94 280 GLY A CA 1
ATOM 2261 C C . GLY A 1 280 ? 3.074 20.141 -6.727 1 91.94 280 GLY A C 1
ATOM 2262 O O . GLY A 1 280 ? 2.09 19.516 -6.336 1 91.94 280 GLY A O 1
ATOM 2263 N N . MET A 1 281 ? 3.082 21.438 -6.832 1 95.62 281 MET A N 1
ATOM 2264 C CA . MET A 1 281 ? 2.016 22.25 -6.25 1 95.62 281 MET A CA 1
ATOM 2265 C C . MET A 1 281 ? 0.727 22.109 -7.051 1 95.62 281 MET A C 1
ATOM 2267 O O . MET A 1 281 ? -0.365 22.078 -6.48 1 95.62 281 MET A O 1
ATOM 2271 N N . SER A 1 282 ? 0.828 22.016 -8.352 1 94.62 282 SER A N 1
ATOM 2272 C CA . SER A 1 282 ? -0.364 21.844 -9.172 1 94.62 282 SER A CA 1
ATOM 2273 C C . SER A 1 282 ? -1.069 20.531 -8.859 1 94.62 282 SER A C 1
ATOM 2275 O O . SER A 1 282 ? -2.299 20.484 -8.781 1 94.62 282 SER A O 1
ATOM 2277 N N . PHE A 1 283 ? -0.294 19.547 -8.672 1 93.94 283 PHE A N 1
ATOM 2278 C CA . PHE A 1 283 ? -0.869 18.25 -8.336 1 93.94 283 PHE A CA 1
ATOM 2279 C C . PHE A 1 283 ? -1.58 18.297 -6.992 1 93.94 283 PHE A C 1
ATOM 2281 O O . PHE A 1 283 ? -2.707 17.812 -6.859 1 93.94 283 PHE A O 1
ATOM 2288 N N . VAL A 1 284 ? -0.936 18.906 -6.02 1 96.81 284 VAL A N 1
ATOM 2289 C CA . VAL A 1 284 ? -1.525 19 -4.688 1 96.81 284 VAL A CA 1
ATOM 2290 C C . VAL A 1 284 ? -2.791 19.859 -4.742 1 96.81 284 VAL A C 1
ATOM 2292 O O . VAL A 1 284 ? -3.781 19.547 -4.074 1 96.81 284 VAL A O 1
ATOM 2295 N N . ALA A 1 285 ? -2.791 20.859 -5.57 1 96.75 285 ALA A N 1
ATOM 2296 C CA . ALA A 1 285 ? -3.969 21.703 -5.738 1 96.75 285 ALA A CA 1
ATOM 2297 C C . ALA A 1 285 ? -5.137 20.922 -6.324 1 96.75 285 ALA A C 1
ATOM 2299 O O . ALA A 1 285 ? -6.27 21.031 -5.852 1 96.75 285 ALA A O 1
ATOM 2300 N N . LEU A 1 286 ? -4.812 20.109 -7.289 1 95.44 286 LEU A N 1
ATOM 2301 C CA . LEU A 1 286 ? -5.852 19.297 -7.914 1 95.44 286 LEU A CA 1
ATOM 2302 C C . LEU A 1 286 ? -6.43 18.297 -6.918 1 95.44 286 LEU A C 1
ATOM 2304 O O . LEU A 1 286 ? -7.637 18.047 -6.91 1 95.44 286 LEU A O 1
ATOM 2308 N N . THR A 1 287 ? -5.539 17.75 -6.121 1 96.44 287 THR A N 1
ATOM 2309 C CA . THR A 1 287 ? -5.992 16.812 -5.105 1 96.44 287 THR A CA 1
ATOM 2310 C C . THR A 1 287 ? -6.863 17.516 -4.066 1 96.44 287 THR A C 1
ATOM 2312 O O . THR A 1 287 ? -7.836 16.938 -3.574 1 96.44 287 THR A O 1
ATOM 2315 N N . ALA A 1 288 ? -6.516 18.75 -3.73 1 96.81 288 ALA A N 1
ATOM 2316 C CA . ALA A 1 288 ? -7.332 19.547 -2.816 1 96.81 288 ALA A CA 1
ATOM 2317 C C . ALA A 1 288 ? -8.719 19.797 -3.4 1 96.81 288 ALA A C 1
ATOM 2319 O O . ALA A 1 288 ? -9.727 19.641 -2.715 1 96.81 288 ALA A O 1
ATOM 2320 N N . VAL A 1 289 ? -8.758 20.156 -4.656 1 95.69 289 VAL A N 1
ATOM 2321 C CA . VAL A 1 289 ? -10.023 20.422 -5.34 1 95.69 289 VAL A CA 1
ATOM 2322 C C . VAL A 1 289 ? -10.898 19.172 -5.328 1 95.69 289 VAL A C 1
ATOM 2324 O O . VAL A 1 289 ? -12.094 19.25 -5.02 1 95.69 289 VAL A O 1
ATOM 2327 N N . ASN A 1 290 ? -10.305 18.031 -5.605 1 96.31 290 ASN A N 1
ATOM 2328 C CA . ASN A 1 290 ? -11.047 16.781 -5.562 1 96.31 290 ASN A CA 1
ATOM 2329 C C . ASN A 1 290 ? -11.672 16.547 -4.191 1 96.31 290 ASN A C 1
ATOM 2331 O O . ASN A 1 290 ? -12.867 16.25 -4.09 1 96.31 290 ASN A O 1
ATOM 2335 N N . ALA A 1 291 ? -10.875 16.703 -3.166 1 96.94 291 ALA A N 1
ATOM 2336 C CA . ALA A 1 291 ? -11.344 16.453 -1.808 1 96.94 291 ALA A CA 1
ATOM 2337 C C . ALA A 1 291 ? -12.445 17.438 -1.419 1 96.94 291 ALA A C 1
ATOM 2339 O O . ALA A 1 291 ? -13.469 17.047 -0.863 1 96.94 291 ALA A O 1
ATOM 2340 N N . PHE A 1 292 ? -12.305 18.688 -1.782 1 95 292 PHE A N 1
ATOM 2341 C CA . PHE A 1 292 ? -13.25 19.719 -1.372 1 95 292 PHE A CA 1
ATOM 2342 C C . PHE A 1 292 ? -14.547 19.609 -2.168 1 95 292 PHE A C 1
ATOM 2344 O O . PHE A 1 292 ? -15.633 19.875 -1.642 1 95 292 PHE A O 1
ATOM 2351 N N . ILE A 1 293 ? -14.438 19.203 -3.455 1 93.31 293 ILE A N 1
ATOM 2352 C CA . ILE A 1 293 ? -15.648 18.938 -4.23 1 93.31 293 ILE A CA 1
ATOM 2353 C C . ILE A 1 293 ? -16.406 17.75 -3.617 1 93.31 293 ILE A C 1
ATOM 2355 O O . ILE A 1 293 ? -17.625 17.812 -3.459 1 93.31 293 ILE A O 1
ATOM 2359 N N . GLY A 1 294 ? -15.703 16.75 -3.211 1 93.5 294 GLY A N 1
ATOM 2360 C CA . GLY A 1 294 ? -16.328 15.562 -2.633 1 93.5 294 GLY A CA 1
ATOM 2361 C C . GLY A 1 294 ? -16.969 15.82 -1.286 1 93.5 294 GLY A C 1
ATOM 2362 O O . GLY A 1 294 ? -17.938 15.164 -0.921 1 93.5 294 GLY A O 1
ATOM 2363 N N . CYS A 1 295 ? -16.391 16.734 -0.538 1 91.75 295 CYS A N 1
ATOM 2364 C CA . CYS A 1 295 ? -16.938 16.984 0.788 1 91.75 295 CYS A CA 1
ATOM 2365 C C . CYS A 1 295 ? -18.031 18.047 0.726 1 91.75 295 CYS A C 1
ATOM 2367 O O . CYS A 1 295 ? -18.641 18.391 1.747 1 91.75 295 CYS A O 1
ATOM 2369 N N . ASP A 1 296 ? -18.297 18.656 -0.474 1 88.06 296 ASP A N 1
ATOM 2370 C CA . ASP A 1 296 ? -19.406 19.578 -0.746 1 88.06 296 ASP A CA 1
ATOM 2371 C C . ASP A 1 296 ? -19.125 20.953 -0.156 1 88.06 296 ASP A C 1
ATOM 2373 O O . ASP A 1 296 ? -20.031 21.609 0.354 1 88.06 296 ASP A O 1
ATOM 2377 N N . ILE A 1 297 ? -17.922 21.281 -0.08 1 79.25 297 ILE A N 1
ATOM 2378 C CA . ILE A 1 297 ? -17.547 22.594 0.428 1 79.25 297 ILE A CA 1
ATOM 2379 C C . ILE A 1 297 ? -18.156 23.688 -0.452 1 79.25 297 ILE A C 1
ATOM 2381 O O . ILE A 1 297 ? -18.656 24.688 0.054 1 79.25 297 ILE A O 1
ATOM 2385 N N . PRO A 1 298 ? -18.172 23.438 -1.749 1 70.5 298 PRO A N 1
ATOM 2386 C CA . PRO A 1 298 ? -18.797 24.484 -2.549 1 70.5 298 PRO A CA 1
ATOM 2387 C C . PRO A 1 298 ? -20.234 24.766 -2.115 1 70.5 298 PRO A C 1
ATOM 2389 O O . PRO A 1 298 ? -20.641 25.922 -2.016 1 70.5 298 PRO A O 1
ATOM 2392 N N . ASN A 1 299 ? -20.875 23.672 -1.811 1 72.06 299 ASN A N 1
ATOM 2393 C CA . ASN A 1 299 ? -22.25 23.859 -1.349 1 72.06 299 ASN A CA 1
ATOM 2394 C C . ASN A 1 299 ? -22.281 24.391 0.08 1 72.06 299 ASN A C 1
ATOM 2396 O O . ASN A 1 299 ? -23.141 25.219 0.417 1 72.06 299 ASN A O 1
ATOM 2400 N N . MET A 1 300 ? -21.25 24 0.787 1 69 300 MET A N 1
ATOM 2401 C CA . MET A 1 300 ? -21.172 24.516 2.152 1 69 300 MET A CA 1
ATOM 2402 C C . MET A 1 300 ? -20.844 26 2.158 1 69 300 MET A C 1
ATOM 2404 O O . MET A 1 300 ? -21.391 26.766 2.965 1 69 300 MET A O 1
ATOM 2408 N N . ALA A 1 301 ? -20.078 26.297 1.24 1 68.25 301 ALA A N 1
ATOM 2409 C CA . ALA A 1 301 ? -19.672 27.688 1.131 1 68.25 301 ALA A CA 1
ATOM 2410 C C . ALA A 1 301 ? -20.844 28.562 0.649 1 68.25 301 ALA A C 1
ATOM 2412 O O . ALA A 1 301 ? -21.047 29.672 1.148 1 68.25 301 ALA A O 1
ATOM 2413 N N . ILE A 1 302 ? -21.594 27.984 -0.27 1 69.94 302 ILE A N 1
ATOM 2414 C CA . ILE A 1 302 ? -22.75 28.703 -0.776 1 69.94 302 ILE A CA 1
ATOM 2415 C C . ILE A 1 302 ? -23.781 28.875 0.34 1 69.94 302 ILE A C 1
ATOM 2417 O O . ILE A 1 302 ? -24.328 29.953 0.534 1 69.94 302 ILE A O 1
ATOM 2421 N N . SER A 1 303 ? -23.906 27.781 1.016 1 67.38 303 SER A N 1
ATOM 2422 C CA . SER A 1 303 ? -24.859 27.844 2.113 1 67.38 303 SER A CA 1
ATOM 2423 C C . SER A 1 303 ? -24.406 28.828 3.188 1 67.38 303 SER A C 1
ATOM 2425 O O . SER A 1 303 ? -25.219 29.594 3.715 1 67.38 303 SER A O 1
ATOM 2427 N N . ALA A 1 304 ? -23.141 28.781 3.439 1 65.12 304 ALA A N 1
ATOM 2428 C CA . ALA A 1 304 ? -22.578 29.703 4.422 1 65.12 304 ALA A CA 1
ATOM 2429 C C . ALA A 1 304 ? -22.734 31.156 3.957 1 65.12 304 ALA A C 1
ATOM 2431 O O . ALA A 1 304 ? -23.094 32.031 4.742 1 65.12 304 ALA A O 1
ATOM 2432 N N . LYS A 1 305 ? -22.469 31.359 2.721 1 69.06 305 LYS A N 1
ATOM 2433 C CA . LYS A 1 305 ? -22.625 32.688 2.143 1 69.06 305 LYS A CA 1
ATOM 2434 C C . LYS A 1 305 ? -24.062 33.156 2.236 1 69.06 305 LYS A C 1
ATOM 2436 O O . LYS A 1 305 ? -24.328 34.344 2.555 1 69.06 305 LYS A O 1
ATOM 2441 N N . PHE A 1 306 ? -24.891 32.188 1.951 1 68.12 306 PHE A N 1
ATOM 2442 C CA . PHE A 1 306 ? -26.312 32.5 2.041 1 68.12 306 PHE A CA 1
ATOM 2443 C C . PHE A 1 306 ? -26.703 32.844 3.473 1 68.12 306 PHE A C 1
ATOM 2445 O O . PHE A 1 306 ? -27.422 33.812 3.711 1 68.12 306 PHE A O 1
ATOM 2452 N N . GLN A 1 307 ? -26.172 32.125 4.375 1 65.5 307 GLN A N 1
ATOM 2453 C CA . GLN A 1 307 ? -26.5 32.375 5.777 1 65.5 307 GLN A CA 1
ATOM 2454 C C . GLN A 1 307 ? -25.875 33.688 6.273 1 65.5 307 GLN A C 1
ATOM 2456 O O . GLN A 1 307 ? -26.516 34.406 7.02 1 65.5 307 GLN A O 1
ATOM 2461 N N . ILE A 1 308 ? -24.719 33.844 5.805 1 67 308 ILE A N 1
ATOM 2462 C CA . ILE A 1 308 ? -24.047 35.094 6.16 1 67 308 ILE A CA 1
ATOM 2463 C C . ILE A 1 308 ? -24.812 36.281 5.578 1 67 308 ILE A C 1
ATOM 2465 O O . ILE A 1 308 ? -25.031 37.281 6.266 1 67 308 ILE A O 1
ATOM 2469 N N . ARG A 1 309 ? -25.188 36.188 4.355 1 69.5 309 ARG A N 1
ATOM 2470 C CA . ARG A 1 309 ? -25.969 37.25 3.715 1 69.5 309 ARG A CA 1
ATOM 2471 C C . ARG A 1 309 ? -27.297 37.469 4.438 1 69.5 309 ARG A C 1
ATOM 2473 O O . ARG A 1 309 ? -27.734 38.594 4.625 1 69.5 309 ARG A O 1
ATOM 2480 N N . LYS A 1 310 ? -27.875 36.469 4.82 1 69.56 310 LYS A N 1
ATOM 2481 C CA . LYS A 1 310 ? -29.125 36.594 5.57 1 69.56 310 LYS A CA 1
ATOM 2482 C C . LYS A 1 310 ? -28.906 37.281 6.914 1 69.56 310 LYS A C 1
ATOM 2484 O O . LYS A 1 310 ? -29.734 38.094 7.344 1 69.56 310 LYS A O 1
ATOM 2489 N N . PHE A 1 311 ? -27.859 36.875 7.457 1 64.5 311 PHE A N 1
ATOM 2490 C CA . PHE A 1 311 ? -27.516 37.438 8.75 1 64.5 311 PHE A CA 1
ATOM 2491 C C . PHE A 1 311 ? -27.281 38.938 8.617 1 64.5 311 PHE A C 1
ATOM 2493 O O . PHE A 1 311 ? -27.719 39.719 9.461 1 64.5 311 PHE A O 1
ATOM 2500 N N . PHE A 1 312 ? -26.672 39.312 7.602 1 67.94 312 PHE A N 1
ATOM 2501 C CA . PHE A 1 312 ? -26.391 40.719 7.383 1 67.94 312 PHE A CA 1
ATOM 2502 C C . PHE A 1 312 ? -27.609 41.438 6.797 1 67.94 312 PHE A C 1
ATOM 2504 O O . PHE A 1 312 ? -27.797 42.625 7 1 67.94 312 PHE A O 1
ATOM 2511 N N . SER A 1 313 ? -28.297 40.75 6.035 1 68.75 313 SER A N 1
ATOM 2512 C CA . SER A 1 313 ? -29.5 41.375 5.5 1 68.75 313 SER A CA 1
ATOM 2513 C C . SER A 1 313 ? -30.562 41.562 6.586 1 68.75 313 SER A C 1
ATOM 2515 O O . SER A 1 313 ? -31.344 42.5 6.547 1 68.75 313 SER A O 1
ATOM 2517 N N . THR A 1 314 ? -30.766 40.625 7.391 1 59 314 THR A N 1
ATOM 2518 C CA . THR A 1 314 ? -31.734 40.781 8.461 1 59 314 THR A CA 1
ATOM 2519 C C . THR A 1 314 ? -31.312 41.938 9.398 1 59 314 THR A C 1
ATOM 2521 O O . THR A 1 314 ? -32.125 42.438 10.18 1 59 314 THR A O 1
ATOM 2524 N N . LYS A 1 315 ? -30.141 42.469 9.5 1 55.03 315 LYS A N 1
ATOM 2525 C CA . LYS A 1 315 ? -29.797 43.594 10.336 1 55.03 315 LYS A CA 1
ATOM 2526 C C . LYS A 1 315 ? -30.266 44.906 9.711 1 55.03 315 LYS A C 1
ATOM 2528 O O . LYS A 1 315 ? -30.281 45.969 10.367 1 55.03 315 LYS A O 1
ATOM 2533 N N . GLU A 1 316 ? -30.5 44.938 8.492 1 52.25 316 GLU A N 1
ATOM 2534 C CA . GLU A 1 316 ? -30.953 46.188 7.945 1 52.25 316 GLU A CA 1
ATOM 2535 C C . GLU A 1 316 ? -32.469 46.344 8.062 1 52.25 316 GLU A C 1
ATOM 2537 O O . GLU A 1 316 ? -33.031 47.406 7.809 1 52.25 316 GLU A O 1
ATOM 2542 N N . ASP A 1 317 ? -33.312 45.25 8.344 1 42.84 317 ASP A N 1
ATOM 2543 C CA . ASP A 1 317 ? -34.656 45.688 8.695 1 42.84 317 ASP A CA 1
ATOM 2544 C C . ASP A 1 317 ? -34.812 45.844 10.203 1 42.84 317 ASP A C 1
ATOM 2546 O O . ASP A 1 317 ? -34.375 44.969 10.969 1 42.84 317 ASP A O 1
ATOM 2550 N N . MET B 1 1 ? 15.477 -28.781 -23.531 1 40.59 1 MET B N 1
ATOM 2551 C CA . MET B 1 1 ? 15.016 -28.188 -24.766 1 40.59 1 MET B CA 1
ATOM 2552 C C . MET B 1 1 ? 15.625 -26.797 -24.953 1 40.59 1 MET B C 1
ATOM 2554 O O . MET B 1 1 ? 15.672 -26 -24.031 1 40.59 1 MET B O 1
ATOM 2558 N N . ASP B 1 2 ? 16.438 -26.672 -25.906 1 51.59 2 ASP B N 1
ATOM 2559 C CA . ASP B 1 2 ? 17.156 -25.438 -26.25 1 51.59 2 ASP B CA 1
ATOM 2560 C C . ASP B 1 2 ? 16.188 -24.281 -26.5 1 51.59 2 ASP B C 1
ATOM 2562 O O . ASP B 1 2 ? 15.547 -24.219 -27.547 1 51.59 2 ASP B O 1
ATOM 2566 N N . LEU B 1 3 ? 15.547 -23.812 -25.422 1 58.28 3 LEU B N 1
ATOM 2567 C CA . LEU B 1 3 ? 14.555 -22.75 -25.469 1 58.28 3 LEU B CA 1
ATOM 2568 C C . LEU B 1 3 ? 15.195 -21.438 -25.891 1 58.28 3 LEU B C 1
ATOM 2570 O O . LEU B 1 3 ? 14.562 -20.375 -25.797 1 58.28 3 LEU B O 1
ATOM 2574 N N . ASN B 1 4 ? 16.391 -21.625 -26.391 1 64.69 4 ASN B N 1
ATOM 2575 C CA . ASN B 1 4 ? 17.094 -20.438 -26.859 1 64.69 4 ASN B CA 1
ATOM 2576 C C . ASN B 1 4 ? 16.391 -19.797 -28.047 1 64.69 4 ASN B C 1
ATOM 2578 O O . ASN B 1 4 ? 16.453 -18.578 -28.234 1 64.69 4 ASN B O 1
ATOM 2582 N N . PHE B 1 5 ? 15.695 -20.688 -28.797 1 62.38 5 PHE B N 1
ATOM 2583 C CA . PHE B 1 5 ? 15 -20.141 -29.953 1 62.38 5 PHE B CA 1
ATOM 2584 C C . PHE B 1 5 ? 13.883 -19.203 -29.516 1 62.38 5 PHE B C 1
ATOM 2586 O O . PHE B 1 5 ? 13.664 -18.156 -30.141 1 62.38 5 PHE B O 1
ATOM 2593 N N . ILE B 1 6 ? 13.25 -19.484 -28.453 1 61.44 6 ILE B N 1
ATOM 2594 C CA . ILE B 1 6 ? 12.18 -18.625 -27.953 1 61.44 6 ILE B CA 1
ATOM 2595 C C . ILE B 1 6 ? 12.758 -17.312 -27.453 1 61.44 6 ILE B C 1
ATOM 2597 O O . ILE B 1 6 ? 12.211 -16.234 -27.719 1 61.44 6 ILE B O 1
ATOM 2601 N N . THR B 1 7 ? 13.859 -17.422 -26.844 1 65.31 7 THR B N 1
ATOM 2602 C CA . THR B 1 7 ? 14.516 -16.234 -26.344 1 65.31 7 THR B CA 1
ATOM 2603 C C . THR B 1 7 ? 14.961 -15.328 -27.5 1 65.31 7 THR B C 1
ATOM 2605 O O . THR B 1 7 ? 14.789 -14.109 -27.438 1 65.31 7 THR B O 1
ATOM 2608 N N . ASP B 1 8 ? 15.516 -15.961 -28.484 1 64.88 8 ASP B N 1
ATOM 2609 C CA . ASP B 1 8 ? 15.961 -15.211 -29.656 1 64.88 8 ASP B CA 1
ATOM 2610 C C . ASP B 1 8 ? 14.781 -14.523 -30.344 1 64.88 8 ASP B C 1
ATOM 2612 O O . ASP B 1 8 ? 14.883 -13.367 -30.75 1 64.88 8 ASP B O 1
ATOM 2616 N N . TYR B 1 9 ? 13.727 -15.273 -30.375 1 60.31 9 TYR B N 1
ATOM 2617 C CA . TYR B 1 9 ? 12.531 -14.719 -31 1 60.31 9 TYR B CA 1
ATOM 2618 C C . TYR B 1 9 ? 11.992 -13.539 -30.203 1 60.31 9 TYR B C 1
ATOM 2620 O O . TYR B 1 9 ? 11.672 -12.492 -30.766 1 60.31 9 TYR B O 1
ATOM 2628 N N . LEU B 1 10 ? 11.977 -13.664 -28.953 1 63.28 10 LEU B N 1
ATOM 2629 C CA . LEU B 1 10 ? 11.398 -12.625 -28.109 1 63.28 10 LEU B CA 1
ATOM 2630 C C . LEU B 1 10 ? 12.281 -11.383 -28.094 1 63.28 10 LEU B C 1
ATOM 2632 O O . LEU B 1 10 ? 11.773 -10.258 -28.047 1 63.28 10 LEU B O 1
ATOM 2636 N N . THR B 1 11 ? 13.531 -11.625 -28.156 1 64.81 11 THR B N 1
ATOM 2637 C CA . THR B 1 11 ? 14.461 -10.5 -28.141 1 64.81 11 THR B CA 1
ATOM 2638 C C . THR B 1 11 ? 14.453 -9.766 -29.469 1 64.81 11 THR B C 1
ATOM 2640 O O . THR B 1 11 ? 14.875 -8.609 -29.562 1 64.81 11 THR B O 1
ATOM 2643 N N . SER B 1 12 ? 14.023 -10.523 -30.422 1 62.59 12 SER B N 1
ATOM 2644 C CA . SER B 1 12 ? 14 -9.922 -31.75 1 62.59 12 SER B CA 1
ATOM 2645 C C . SER B 1 12 ? 12.742 -9.078 -31.953 1 62.59 12 SER B C 1
ATOM 2647 O O . SER B 1 12 ? 12.641 -8.328 -32.938 1 62.59 12 SER B O 1
ATOM 2649 N N . ILE B 1 13 ? 11.891 -9.328 -31.016 1 60 13 ILE B N 1
ATOM 2650 C CA . ILE B 1 13 ? 10.664 -8.562 -31.188 1 60 13 ILE B CA 1
ATOM 2651 C C . ILE B 1 13 ? 10.938 -7.078 -30.953 1 60 13 ILE B C 1
ATOM 2653 O O . ILE B 1 13 ? 11.383 -6.688 -29.875 1 60 13 ILE B O 1
ATOM 2657 N N . ASP B 1 14 ? 10.875 -6.332 -31.984 1 61.25 14 ASP B N 1
ATOM 2658 C CA . ASP B 1 14 ? 11.133 -4.895 -32 1 61.25 14 ASP B CA 1
ATOM 2659 C C . ASP B 1 14 ? 10.023 -4.125 -31.297 1 61.25 14 ASP B C 1
ATOM 2661 O O . ASP B 1 14 ? 8.883 -4.582 -31.234 1 61.25 14 ASP B O 1
ATOM 2665 N N . ALA B 1 15 ? 10.414 -3.074 -30.578 1 65.31 15 ALA B N 1
ATOM 2666 C CA . ALA B 1 15 ? 9.484 -2.121 -29.969 1 65.31 15 ALA B CA 1
ATOM 2667 C C . ALA B 1 15 ? 8.359 -1.765 -30.938 1 65.31 15 ALA B C 1
ATOM 2669 O O . ALA B 1 15 ? 7.215 -1.564 -30.516 1 65.31 15 ALA B O 1
ATOM 2670 N N . ASP B 1 16 ? 8.617 -1.914 -32.094 1 67.56 16 ASP B N 1
ATOM 2671 C CA . ASP B 1 16 ? 7.691 -1.489 -33.156 1 67.56 16 ASP B CA 1
ATOM 2672 C C . ASP B 1 16 ? 6.566 -2.506 -33.344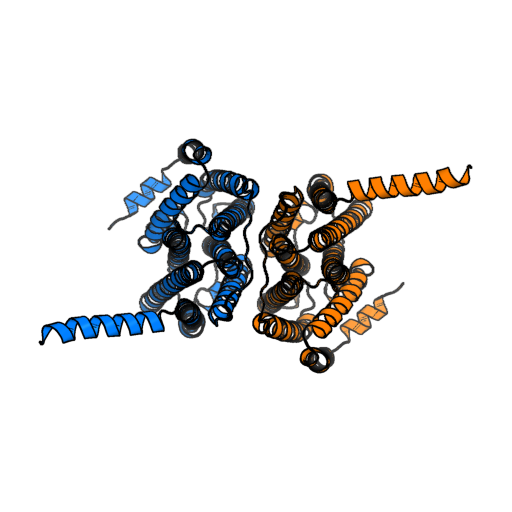 1 67.56 16 ASP B C 1
ATOM 2674 O O . ASP B 1 16 ? 5.52 -2.186 -33.906 1 67.56 16 ASP B O 1
ATOM 2678 N N . VAL B 1 17 ? 6.883 -3.559 -32.781 1 70.25 17 VAL B N 1
ATOM 2679 C CA . VAL B 1 17 ? 5.859 -4.59 -32.938 1 70.25 17 VAL B CA 1
ATOM 2680 C C . VAL B 1 17 ? 5.012 -4.648 -31.656 1 70.25 17 VAL B C 1
ATOM 2682 O O . VAL B 1 17 ? 3.793 -4.812 -31.719 1 70.25 17 VAL B O 1
ATOM 2685 N N . ILE B 1 18 ? 5.578 -4.461 -30.438 1 73.12 18 ILE B N 1
ATOM 2686 C CA . ILE B 1 18 ? 4.895 -4.648 -29.172 1 73.12 18 ILE B CA 1
ATOM 2687 C C . ILE B 1 18 ? 3.863 -3.537 -28.969 1 73.12 18 ILE B C 1
ATOM 2689 O O . ILE B 1 18 ? 2.738 -3.797 -28.531 1 73.12 18 ILE B O 1
ATOM 2693 N N . LEU B 1 19 ? 4.238 -2.373 -29.281 1 79.06 19 LEU B N 1
ATOM 2694 C CA . LEU B 1 19 ? 3.338 -1.251 -29.047 1 79.06 19 LEU B CA 1
ATOM 2695 C C . LEU B 1 19 ? 2.09 -1.364 -29.906 1 79.06 19 LEU B C 1
ATOM 2697 O O . LEU B 1 19 ? 0.967 -1.305 -29.406 1 79.06 19 LEU B O 1
ATOM 2701 N N . PRO B 1 20 ? 2.291 -1.619 -31.188 1 80.75 20 PRO B N 1
ATOM 2702 C CA . PRO B 1 20 ? 1.088 -1.798 -32 1 80.75 20 PRO B CA 1
ATOM 2703 C C . PRO B 1 20 ? 0.239 -2.984 -31.562 1 80.75 20 PRO B C 1
ATOM 2705 O O . PRO B 1 20 ? -0.992 -2.904 -31.562 1 80.75 20 PRO B O 1
ATOM 2708 N N . LEU B 1 21 ? 0.848 -3.971 -31.125 1 79.44 21 LEU B N 1
ATOM 2709 C CA . LEU B 1 21 ? 0.106 -5.125 -30.641 1 79.44 21 LEU B CA 1
ATOM 2710 C C . LEU B 1 21 ? -0.678 -4.77 -29.375 1 79.44 21 LEU B C 1
ATOM 2712 O O . LEU B 1 21 ? -1.821 -5.199 -29.203 1 79.44 21 LEU B O 1
ATOM 2716 N N . GLY B 1 22 ? -0.02 -4.07 -28.5 1 81.75 22 GLY B N 1
ATOM 2717 C CA . GLY B 1 22 ? -0.701 -3.607 -27.297 1 81.75 22 GLY B CA 1
ATOM 2718 C C . GLY B 1 22 ? -1.896 -2.721 -27.594 1 81.75 22 GLY B C 1
ATOM 2719 O O . GLY B 1 22 ? -2.951 -2.861 -26.984 1 81.75 22 GLY B O 1
ATOM 2720 N N . ILE B 1 23 ? -1.715 -1.901 -28.562 1 86.5 23 ILE B N 1
ATOM 2721 C CA . ILE B 1 23 ? -2.783 -0.989 -28.953 1 86.5 23 ILE B CA 1
ATOM 2722 C C . ILE B 1 23 ? -3.93 -1.777 -29.578 1 86.5 23 ILE B C 1
ATOM 2724 O O . ILE B 1 23 ? -5.098 -1.543 -29.266 1 86.5 23 ILE B O 1
ATOM 2728 N N . ILE B 1 24 ? -3.631 -2.656 -30.406 1 86.31 24 ILE B N 1
ATOM 2729 C CA . ILE B 1 24 ? -4.641 -3.477 -31.062 1 86.31 24 ILE B CA 1
ATOM 2730 C C . ILE B 1 24 ? -5.418 -4.273 -30.031 1 86.31 24 ILE B C 1
ATOM 2732 O O . ILE B 1 24 ? -6.652 -4.305 -30.047 1 86.31 24 ILE B O 1
ATOM 2736 N N . LEU B 1 25 ? -4.695 -4.852 -29.094 1 84.25 25 LEU B N 1
ATOM 2737 C CA . LEU B 1 25 ? -5.352 -5.621 -28.047 1 84.25 25 LEU B CA 1
ATOM 2738 C C . LEU B 1 25 ? -6.27 -4.73 -27.219 1 84.25 25 LEU B C 1
ATOM 2740 O O . LEU B 1 25 ? -7.387 -5.129 -26.875 1 84.25 25 LEU B O 1
ATOM 2744 N N . PHE B 1 26 ? -5.758 -3.617 -26.906 1 87.12 26 PHE B N 1
ATOM 2745 C CA . PHE B 1 26 ? -6.531 -2.645 -26.141 1 87.12 26 PHE B CA 1
ATOM 2746 C C . PHE B 1 26 ? -7.805 -2.266 -26.891 1 87.12 26 PHE B C 1
ATOM 2748 O O . PHE B 1 26 ? -8.898 -2.314 -26.328 1 87.12 26 PHE B O 1
ATOM 2755 N N . LEU B 1 27 ? -7.695 -1.981 -28.141 1 88.69 27 LEU B N 1
ATOM 2756 C CA . LEU B 1 27 ? -8.836 -1.524 -28.922 1 88.69 27 LEU B CA 1
ATOM 2757 C C . LEU B 1 27 ? -9.805 -2.668 -29.188 1 88.69 27 LEU B C 1
ATOM 2759 O O . LEU B 1 27 ? -11.008 -2.445 -29.328 1 88.69 27 LEU B O 1
ATOM 2763 N N . LEU B 1 28 ? -9.336 -3.824 -29.203 1 86.81 28 LEU B N 1
ATOM 2764 C CA . LEU B 1 28 ? -10.164 -4.988 -29.5 1 86.81 28 LEU B CA 1
ATOM 2765 C C . LEU B 1 28 ? -10.961 -5.41 -28.266 1 86.81 28 LEU B C 1
ATOM 2767 O O . LEU B 1 28 ? -12.062 -5.957 -28.391 1 86.81 28 LEU B O 1
ATOM 2771 N N . VAL B 1 29 ? -10.406 -5.094 -27.078 1 87.44 29 VAL B N 1
ATOM 2772 C CA . VAL B 1 29 ? -10.992 -5.766 -25.922 1 87.44 29 VAL B CA 1
ATOM 2773 C C . VAL B 1 29 ? -11.719 -4.746 -25.047 1 87.44 29 VAL B C 1
ATOM 2775 O O . VAL B 1 29 ? -12.773 -5.035 -24.484 1 87.44 29 VAL B O 1
ATOM 2778 N N . VAL B 1 30 ? -11.273 -3.529 -24.906 1 86.69 30 VAL B N 1
ATOM 2779 C CA . VAL B 1 30 ? -11.734 -2.545 -23.938 1 86.69 30 VAL B CA 1
ATOM 2780 C C . VAL B 1 30 ? -13.195 -2.182 -24.219 1 86.69 30 VAL B C 1
ATOM 2782 O O . VAL B 1 30 ? -14.008 -2.076 -23.297 1 86.69 30 VAL B O 1
ATOM 2785 N N . PRO B 1 31 ? -13.656 -2.109 -25.5 1 88.38 31 PRO B N 1
ATOM 2786 C CA . PRO B 1 31 ? -15.016 -1.628 -25.75 1 88.38 31 PRO B CA 1
ATOM 2787 C C . PRO B 1 31 ? -16.078 -2.674 -25.422 1 88.38 31 PRO B C 1
ATOM 2789 O O . PRO B 1 31 ? -17.266 -2.352 -25.359 1 88.38 31 PRO B O 1
ATOM 2792 N N . TRP B 1 32 ? -15.695 -3.889 -25.109 1 92.06 32 TRP B N 1
ATOM 2793 C CA . TRP B 1 32 ? -16.672 -4.961 -24.969 1 92.06 32 TRP B CA 1
ATOM 2794 C C . TRP B 1 32 ? -17.141 -5.07 -23.516 1 92.06 32 TRP B C 1
ATOM 2796 O O . TRP B 1 32 ? -17.844 -6.02 -23.156 1 92.06 32 TRP B O 1
ATOM 2806 N N . GLY B 1 33 ? -16.703 -4.203 -22.672 1 92.06 33 GLY B N 1
ATOM 2807 C CA . GLY B 1 33 ? -17.219 -4.16 -21.312 1 92.06 33 GLY B CA 1
ATOM 2808 C C . GLY B 1 33 ? -16.266 -4.727 -20.281 1 92.06 33 GLY B C 1
ATOM 2809 O O . GLY B 1 33 ? -15.281 -5.375 -20.641 1 92.06 33 GLY B O 1
ATOM 2810 N N . PRO B 1 34 ? -16.547 -4.555 -19.047 1 92.19 34 PRO B N 1
ATOM 2811 C CA . PRO B 1 34 ? -15.617 -4.93 -17.984 1 92.19 34 PRO B CA 1
ATOM 2812 C C . PRO B 1 34 ? -15.492 -6.441 -17.812 1 92.19 34 PRO B C 1
ATOM 2814 O O . PRO B 1 34 ? -14.43 -6.941 -17.422 1 92.19 34 PRO B O 1
ATOM 2817 N N . GLU B 1 35 ? -16.547 -7.188 -18.109 1 92.44 35 GLU B N 1
ATOM 2818 C CA . GLU B 1 35 ? -16.5 -8.641 -17.953 1 92.44 35 GLU B CA 1
ATOM 2819 C C . GLU B 1 35 ? -15.531 -9.266 -18.953 1 92.44 35 GLU B C 1
ATOM 2821 O O . GLU B 1 35 ? -14.68 -10.078 -18.578 1 92.44 35 GLU B O 1
ATOM 2826 N N . ILE B 1 36 ? -15.68 -8.891 -20.156 1 93.38 36 ILE B N 1
ATOM 2827 C CA . ILE B 1 36 ? -14.797 -9.406 -21.188 1 93.38 36 ILE B CA 1
ATOM 2828 C C . ILE B 1 36 ? -13.367 -8.945 -20.938 1 93.38 36 ILE B C 1
ATOM 2830 O O . ILE B 1 36 ? -12.422 -9.719 -21.109 1 93.38 36 ILE B O 1
ATOM 2834 N N . TRP B 1 37 ? -13.188 -7.707 -20.516 1 94.44 37 TRP B N 1
ATOM 2835 C CA . TRP B 1 37 ? -11.883 -7.145 -20.172 1 94.44 37 TRP B CA 1
ATOM 2836 C C . TRP B 1 37 ? -11.211 -7.977 -19.078 1 94.44 37 TRP B C 1
ATOM 2838 O O . TRP B 1 37 ? -10.055 -8.383 -19.234 1 94.44 37 TRP B O 1
ATOM 2848 N N . GLN B 1 38 ? -11.891 -8.344 -18.078 1 94.88 38 GLN B N 1
ATOM 2849 C CA . GLN B 1 38 ? -11.336 -9.102 -16.969 1 94.88 38 GLN B CA 1
ATOM 2850 C C . GLN B 1 38 ? -11.047 -10.547 -17.375 1 94.88 38 GLN B C 1
ATOM 2852 O O . GLN B 1 38 ? -10.047 -11.133 -16.953 1 94.88 38 GLN B O 1
ATOM 2857 N N . ASN B 1 39 ? -11.938 -11.102 -18.172 1 94.94 39 ASN B N 1
ATOM 2858 C CA . ASN B 1 39 ? -11.711 -12.461 -18.641 1 94.94 39 ASN B CA 1
ATOM 2859 C C . ASN B 1 39 ? -10.461 -12.555 -19.516 1 94.94 39 ASN B C 1
ATOM 2861 O O . ASN B 1 39 ? -9.703 -13.516 -19.406 1 94.94 39 ASN B O 1
ATOM 2865 N N . PHE B 1 40 ? -10.352 -11.594 -20.328 1 94.25 40 PHE B N 1
ATOM 2866 C CA . PHE B 1 40 ? -9.18 -11.555 -21.188 1 94.25 40 PHE B CA 1
ATOM 2867 C C . PHE B 1 40 ? -7.898 -11.516 -20.359 1 94.25 40 PHE B C 1
ATOM 2869 O O . PHE B 1 40 ? -6.984 -12.312 -20.578 1 94.25 40 PHE B O 1
ATOM 2876 N N . PHE B 1 41 ? -7.828 -10.68 -19.406 1 94.56 41 PHE B N 1
ATOM 2877 C CA . PHE B 1 41 ? -6.609 -10.539 -18.625 1 94.56 41 PHE B CA 1
ATOM 2878 C C . PHE B 1 41 ? -6.438 -11.719 -17.672 1 94.56 41 PHE B C 1
ATOM 2880 O O . PHE B 1 41 ? -5.309 -12.086 -17.328 1 94.56 41 PHE B O 1
ATOM 2887 N N . THR B 1 42 ? -7.539 -12.305 -17.297 1 97.44 42 THR B N 1
ATOM 2888 C CA . THR B 1 42 ? -7.422 -13.547 -16.531 1 97.44 42 THR B CA 1
ATOM 2889 C C . THR B 1 42 ? -6.73 -14.625 -17.375 1 97.44 42 THR B C 1
ATOM 2891 O O . THR B 1 42 ? -5.832 -15.312 -16.875 1 97.44 42 THR B O 1
ATOM 2894 N N . PHE B 1 43 ? -7.172 -14.695 -18.562 1 96.62 43 PHE B N 1
ATOM 2895 C CA . PHE B 1 43 ? -6.535 -15.633 -19.484 1 96.62 43 PHE B CA 1
ATOM 2896 C C . PHE B 1 43 ? -5.062 -15.297 -19.672 1 96.62 43 PHE B C 1
ATOM 2898 O O . PHE B 1 43 ? -4.203 -16.172 -19.594 1 96.62 43 PHE B O 1
ATOM 2905 N N . MET B 1 44 ? -4.766 -14.07 -19.859 1 94.5 44 MET B N 1
ATOM 2906 C CA . MET B 1 44 ? -3.393 -13.617 -20.047 1 94.5 44 MET B CA 1
ATOM 2907 C C . MET B 1 44 ? -2.547 -13.898 -18.812 1 94.5 44 MET B C 1
ATOM 2909 O O . MET B 1 44 ? -1.402 -14.336 -18.922 1 94.5 44 MET B O 1
ATOM 2913 N N . PHE B 1 45 ? -3.094 -13.641 -17.625 1 97.75 45 PHE B N 1
ATOM 2914 C CA . PHE B 1 45 ? -2.377 -13.891 -16.375 1 97.75 45 PHE B CA 1
ATOM 2915 C C . PHE B 1 45 ? -2.127 -15.383 -16.188 1 97.75 45 PHE B C 1
ATOM 2917 O O . PHE B 1 45 ? -1.056 -15.781 -15.734 1 97.75 45 PHE B O 1
ATOM 2924 N N . ALA B 1 46 ? -3.072 -16.203 -16.609 1 97.62 46 ALA B N 1
ATOM 2925 C CA . ALA B 1 46 ? -2.902 -17.641 -16.484 1 97.62 46 ALA B CA 1
ATOM 2926 C C . ALA B 1 46 ? -1.792 -18.141 -17.406 1 97.62 46 ALA B C 1
ATOM 2928 O O . ALA B 1 46 ? -0.918 -18.906 -16.984 1 97.62 46 ALA B O 1
ATOM 2929 N N . VAL B 1 47 ? -1.798 -17.672 -18.594 1 95.94 47 VAL B N 1
ATOM 2930 C CA . VAL B 1 47 ? -0.815 -18.125 -19.578 1 95.94 47 VAL B CA 1
ATOM 2931 C C . VAL B 1 47 ? 0.571 -17.609 -19.188 1 95.94 47 VAL B C 1
ATOM 2933 O O . VAL B 1 47 ? 1.533 -18.375 -19.141 1 95.94 47 VAL B O 1
ATOM 2936 N N . LYS B 1 48 ? 0.641 -16.359 -18.938 1 94.62 48 LYS B N 1
ATOM 2937 C CA . LYS B 1 48 ? 1.918 -15.773 -18.547 1 94.62 48 LYS B CA 1
ATOM 2938 C C . LYS B 1 48 ? 2.426 -16.375 -17.234 1 94.62 48 LYS B C 1
ATOM 2940 O O . LYS B 1 48 ? 3.617 -16.672 -17.109 1 94.62 48 LYS B O 1
ATOM 2945 N N . GLY B 1 49 ? 1.472 -16.5 -16.297 1 97.81 49 GLY B N 1
ATOM 2946 C CA . GLY B 1 49 ? 1.854 -17.094 -15.039 1 97.81 49 GLY B CA 1
ATOM 2947 C C . GLY B 1 49 ? 2.416 -18.5 -15.195 1 97.81 49 GLY B C 1
ATOM 2948 O O . GLY B 1 49 ? 3.439 -18.828 -14.594 1 97.81 49 GLY B O 1
ATOM 2949 N N . PHE B 1 50 ? 1.805 -19.25 -16.031 1 96.94 50 PHE B N 1
ATOM 2950 C CA . PHE B 1 50 ? 2.27 -20.609 -16.281 1 96.94 50 PHE B CA 1
ATOM 2951 C C . PHE B 1 50 ? 3.629 -20.594 -16.953 1 96.94 50 PHE B C 1
ATOM 2953 O O . PHE B 1 50 ? 4.512 -21.375 -16.609 1 96.94 50 PHE B O 1
ATOM 2960 N N . ALA B 1 51 ? 3.801 -19.75 -17.891 1 94.44 51 ALA B N 1
ATOM 2961 C CA . ALA B 1 51 ? 5.07 -19.641 -18.609 1 94.44 51 ALA B CA 1
ATOM 2962 C C . ALA B 1 51 ? 6.199 -19.234 -17.672 1 94.44 51 ALA B C 1
ATOM 2964 O O . ALA B 1 51 ? 7.293 -19.797 -17.719 1 94.44 51 ALA B O 1
ATOM 2965 N N . LEU B 1 52 ? 5.949 -18.281 -16.797 1 97.12 52 LEU B N 1
ATOM 2966 C CA . LEU B 1 52 ? 6.957 -17.812 -15.852 1 97.12 52 LEU B CA 1
ATOM 2967 C C . LEU B 1 52 ? 7.309 -18.906 -14.852 1 97.12 52 LEU B C 1
ATOM 2969 O O . LEU B 1 52 ? 8.461 -19.016 -14.43 1 97.12 52 LEU B O 1
ATOM 2973 N N . LEU B 1 53 ? 6.32 -19.672 -14.492 1 97.75 53 LEU B N 1
ATOM 2974 C CA . LEU B 1 53 ? 6.512 -20.719 -13.484 1 97.75 53 LEU B CA 1
ATOM 2975 C C . LEU B 1 53 ? 7.316 -21.875 -14.047 1 97.75 53 LEU B C 1
ATOM 2977 O O . LEU B 1 53 ? 8.266 -22.344 -13.414 1 97.75 53 LEU B O 1
ATOM 2981 N N . ILE B 1 54 ? 7.023 -22.281 -15.258 1 96.06 54 ILE B N 1
ATOM 2982 C CA . ILE B 1 54 ? 7.566 -23.516 -15.805 1 96.06 54 ILE B CA 1
ATOM 2983 C C . ILE B 1 54 ? 8.82 -23.219 -16.625 1 96.06 54 ILE B C 1
ATOM 2985 O O . ILE B 1 54 ? 9.742 -24.016 -16.688 1 96.06 54 ILE B O 1
ATOM 2989 N N . TYR B 1 55 ? 8.914 -22.016 -17.297 1 94.38 55 TYR B N 1
ATOM 2990 C CA . TYR B 1 55 ? 10.031 -21.688 -18.172 1 94.38 55 TYR B CA 1
ATOM 2991 C C . TYR B 1 55 ? 10.688 -20.375 -17.734 1 94.38 55 TYR B C 1
ATOM 2993 O O . TYR B 1 55 ? 10.859 -19.469 -18.562 1 94.38 55 TYR B O 1
ATOM 3001 N N . PRO B 1 56 ? 11.109 -20.281 -16.5 1 95.25 56 PRO B N 1
ATOM 3002 C CA . PRO B 1 56 ? 11.695 -19.016 -16.047 1 95.25 56 PRO B CA 1
ATOM 3003 C C . PRO B 1 56 ? 12.977 -18.656 -16.797 1 95.25 56 PRO B C 1
ATOM 3005 O O . PRO B 1 56 ? 13.297 -17.484 -16.953 1 95.25 56 PRO B O 1
ATOM 3008 N N . GLU B 1 57 ? 13.695 -19.625 -17.359 1 93.19 57 GLU B N 1
ATOM 3009 C CA . GLU B 1 57 ? 14.953 -19.406 -18.047 1 93.19 57 GLU B CA 1
ATOM 3010 C C . GLU B 1 57 ? 14.727 -18.625 -19.359 1 93.19 57 GLU B C 1
ATOM 3012 O O . GLU B 1 57 ? 15.547 -17.781 -19.734 1 93.19 57 GLU B O 1
ATOM 3017 N N . VAL B 1 58 ? 13.672 -18.969 -19.922 1 87.88 58 VAL B N 1
ATOM 3018 C CA . VAL B 1 58 ? 13.359 -18.297 -21.188 1 87.88 58 VAL B CA 1
ATOM 3019 C C . VAL B 1 58 ? 13.078 -16.812 -20.922 1 87.88 58 VAL B C 1
ATOM 3021 O O . VAL B 1 58 ? 13.586 -15.945 -21.641 1 87.88 58 VAL B O 1
ATOM 3024 N N . VAL B 1 59 ? 12.352 -16.594 -19.906 1 86.75 59 VAL B N 1
ATOM 3025 C CA . VAL B 1 59 ? 12 -15.211 -19.578 1 86.75 59 VAL B CA 1
ATOM 3026 C C . VAL B 1 59 ? 13.242 -14.461 -19.094 1 86.75 59 VAL B C 1
ATOM 3028 O O . VAL B 1 59 ? 13.445 -13.305 -19.453 1 86.75 59 VAL B O 1
ATOM 3031 N N . ALA B 1 60 ? 14.016 -15.141 -18.312 1 91.62 60 ALA B N 1
ATOM 3032 C CA . ALA B 1 60 ? 15.25 -14.531 -17.828 1 91.62 60 ALA B CA 1
ATOM 3033 C C . ALA B 1 60 ? 16.156 -14.133 -19 1 91.62 60 ALA B C 1
ATOM 3035 O O . ALA B 1 60 ? 16.828 -13.094 -18.938 1 91.62 60 ALA B O 1
ATOM 3036 N N . GLY B 1 61 ? 16.188 -14.953 -19.969 1 85.25 61 GLY B N 1
ATOM 3037 C CA . GLY B 1 61 ? 17.016 -14.672 -21.125 1 85.25 61 GLY B CA 1
ATOM 3038 C C . GLY B 1 61 ? 16.609 -13.398 -21.844 1 85.25 61 GLY B C 1
ATOM 3039 O O . GLY B 1 61 ? 17.453 -12.719 -22.438 1 85.25 61 GLY B O 1
ATOM 3040 N N . TYR B 1 62 ? 15.359 -13.047 -21.609 1 82 62 TYR B N 1
ATOM 3041 C CA . TYR B 1 62 ? 14.852 -11.844 -22.25 1 82 62 TYR B CA 1
ATOM 3042 C C . TYR B 1 62 ? 15.016 -10.625 -21.359 1 82 62 TYR B C 1
ATOM 3044 O O . TYR B 1 62 ? 15.258 -9.516 -21.828 1 82 62 TYR B O 1
ATOM 3052 N N . LEU B 1 63 ? 14.93 -10.82 -20.172 1 85.62 63 LEU B N 1
ATOM 3053 C CA . LEU B 1 63 ? 14.836 -9.727 -19.219 1 85.62 63 LEU B CA 1
ATOM 3054 C C . LEU B 1 63 ? 16.219 -9.32 -18.703 1 85.62 63 LEU B C 1
ATOM 3056 O O . LEU B 1 63 ? 16.438 -8.156 -18.391 1 85.62 63 LEU B O 1
ATOM 3060 N N . ILE B 1 64 ? 17.109 -10.258 -18.688 1 89.19 64 ILE B N 1
ATOM 3061 C CA . ILE B 1 64 ? 18.391 -10.062 -18.016 1 89.19 64 ILE B CA 1
ATOM 3062 C C . ILE B 1 64 ? 19.531 -10.102 -19.031 1 89.19 64 ILE B C 1
ATOM 3064 O O . ILE B 1 64 ? 19.625 -11.031 -19.828 1 89.19 64 ILE B O 1
ATOM 3068 N N . GLN B 1 65 ? 20.359 -9.141 -19 1 85.12 65 GLN B N 1
ATOM 3069 C CA . GLN B 1 65 ? 21.422 -8.977 -20 1 85.12 65 GLN B CA 1
ATOM 3070 C C . GLN B 1 65 ? 22.656 -9.789 -19.625 1 85.12 65 GLN B C 1
ATOM 3072 O O . GLN B 1 65 ? 23.344 -10.32 -20.5 1 85.12 65 GLN B O 1
ATOM 3077 N N . ASN B 1 66 ? 22.922 -9.859 -18.391 1 85 66 ASN B N 1
ATOM 3078 C CA . ASN B 1 66 ? 24.172 -10.469 -17.953 1 85 66 ASN B CA 1
ATOM 3079 C C . ASN B 1 66 ? 23.938 -11.812 -17.266 1 85 66 ASN B C 1
ATOM 3081 O O . ASN B 1 66 ? 23.172 -12.633 -17.766 1 85 66 ASN B O 1
ATOM 3085 N N . LYS B 1 67 ? 24.469 -11.945 -16.188 1 87.62 67 LYS B N 1
ATOM 3086 C CA . LYS B 1 67 ? 24.469 -13.234 -15.492 1 87.62 67 LYS B CA 1
ATOM 3087 C C . LYS B 1 67 ? 23.125 -13.484 -14.812 1 87.62 67 LYS B C 1
ATOM 3089 O O . LYS B 1 67 ? 22.609 -12.625 -14.102 1 87.62 67 LYS B O 1
ATOM 3094 N N . VAL B 1 68 ? 22.609 -14.664 -15.148 1 93.06 68 VAL B N 1
ATOM 3095 C CA . VAL B 1 68 ? 21.406 -15.148 -14.508 1 93.06 68 VAL B CA 1
ATOM 3096 C C . VAL B 1 68 ? 21.766 -16.156 -13.422 1 93.06 68 VAL B C 1
ATOM 3098 O O . VAL B 1 68 ? 22.516 -17.109 -13.672 1 93.06 68 VAL B O 1
ATOM 3101 N N . ASP B 1 69 ? 21.281 -15.922 -12.266 1 93.06 69 ASP B N 1
ATOM 3102 C CA . ASP B 1 69 ? 21.5 -16.891 -11.195 1 93.06 69 ASP B CA 1
ATOM 3103 C C . ASP B 1 69 ? 20.188 -17.469 -10.695 1 93.06 69 ASP B C 1
ATOM 3105 O O . ASP B 1 69 ? 19.125 -17.203 -11.266 1 93.06 69 ASP B O 1
ATOM 3109 N N . ALA B 1 70 ? 20.219 -18.297 -9.719 1 95.06 70 ALA B N 1
ATOM 3110 C CA . ALA B 1 70 ? 19.062 -19.047 -9.258 1 95.06 70 ALA B CA 1
ATOM 3111 C C . ALA B 1 70 ? 18.031 -18.125 -8.602 1 95.06 70 ALA B C 1
ATOM 3113 O O . ALA B 1 70 ? 16.828 -18.422 -8.609 1 95.06 70 ALA B O 1
ATOM 3114 N N . LEU B 1 71 ? 18.5 -17.062 -8 1 95.44 71 LEU B N 1
ATOM 3115 C CA . LEU B 1 71 ? 17.547 -16.141 -7.371 1 95.44 71 LEU B CA 1
ATOM 3116 C C . LEU B 1 71 ? 16.688 -15.461 -8.422 1 95.44 71 LEU B C 1
ATOM 3118 O O . LEU B 1 71 ? 15.469 -15.328 -8.234 1 95.44 71 LEU B O 1
ATOM 3122 N N . HIS B 1 72 ? 17.297 -15.047 -9.516 1 95.94 72 HIS B N 1
ATOM 3123 C CA . HIS B 1 72 ? 16.516 -14.492 -10.617 1 95.94 72 HIS B CA 1
ATOM 3124 C C . HIS B 1 72 ? 15.383 -15.438 -11.016 1 95.94 72 HIS B C 1
ATOM 3126 O O . HIS B 1 72 ? 14.234 -15.016 -11.156 1 95.94 72 HIS B O 1
ATOM 3132 N N . LEU B 1 73 ? 15.758 -16.625 -11.195 1 96.5 73 LEU B N 1
ATOM 3133 C CA . LEU B 1 73 ? 14.805 -17.625 -11.68 1 96.5 73 LEU B CA 1
ATOM 3134 C C . LEU B 1 73 ? 13.68 -17.844 -10.664 1 96.5 73 LEU B C 1
ATOM 3136 O O . LEU B 1 73 ? 12.516 -17.953 -11.039 1 96.5 73 LEU B O 1
ATOM 3140 N N . GLN B 1 74 ? 14.016 -17.875 -9.422 1 97 74 GLN B N 1
ATOM 3141 C CA . GLN B 1 74 ? 13.008 -18.047 -8.383 1 97 74 GLN B CA 1
ATOM 3142 C C . GLN B 1 74 ? 12.07 -16.859 -8.328 1 97 74 GLN B C 1
ATOM 3144 O O . GLN B 1 74 ? 10.859 -17.016 -8.133 1 97 74 GLN B O 1
ATOM 3149 N N . GLU B 1 75 ? 12.609 -15.656 -8.438 1 96.75 75 GLU B N 1
ATOM 3150 C CA . GLU B 1 75 ? 11.773 -14.461 -8.445 1 96.75 75 GLU B CA 1
ATOM 3151 C C . GLU B 1 75 ? 10.797 -14.484 -9.617 1 96.75 75 GLU B C 1
ATOM 3153 O O . GLU B 1 75 ? 9.633 -14.109 -9.469 1 96.75 75 GLU B O 1
ATOM 3158 N N . ILE B 1 76 ? 11.258 -14.945 -10.711 1 97.62 76 ILE B N 1
ATOM 3159 C CA . ILE B 1 76 ? 10.414 -15.047 -11.898 1 97.62 76 ILE B CA 1
ATOM 3160 C C . ILE B 1 76 ? 9.312 -16.078 -11.656 1 97.62 76 ILE B C 1
ATOM 3162 O O . ILE B 1 76 ? 8.148 -15.836 -11.977 1 97.62 76 ILE B O 1
ATOM 3166 N N . ARG B 1 77 ? 9.648 -17.203 -11.094 1 98.38 77 ARG B N 1
ATOM 3167 C CA . ARG B 1 77 ? 8.641 -18.203 -10.758 1 98.38 77 ARG B CA 1
ATOM 3168 C C . ARG B 1 77 ? 7.594 -17.625 -9.805 1 98.38 77 ARG B C 1
ATOM 3170 O O . ARG B 1 77 ? 6.398 -17.875 -9.961 1 98.38 77 ARG B O 1
ATOM 3177 N N . CYS B 1 78 ? 8.07 -16.891 -8.812 1 98.19 78 CYS B N 1
ATOM 3178 C CA . CYS B 1 78 ? 7.168 -16.297 -7.832 1 98.19 78 CYS B CA 1
ATOM 3179 C C . CYS B 1 78 ? 6.195 -15.336 -8.492 1 98.19 78 CYS B C 1
ATOM 3181 O O . CYS B 1 78 ? 5.012 -15.305 -8.148 1 98.19 78 CYS B O 1
ATOM 3183 N N . LEU B 1 79 ? 6.695 -14.578 -9.43 1 98.31 79 LEU B N 1
ATOM 3184 C CA . LEU B 1 79 ? 5.812 -13.688 -10.172 1 98.31 79 LEU B CA 1
ATOM 3185 C C . LEU B 1 79 ? 4.738 -14.492 -10.914 1 98.31 79 LEU B C 1
ATOM 3187 O O . LEU B 1 79 ? 3.564 -14.109 -10.906 1 98.31 79 LEU B O 1
ATOM 3191 N N . GLY B 1 80 ? 5.188 -15.562 -11.516 1 98.62 80 GLY B N 1
ATOM 3192 C CA . GLY B 1 80 ? 4.238 -16.438 -12.188 1 98.62 80 GLY B CA 1
ATOM 3193 C C . GLY B 1 80 ? 3.166 -16.969 -11.266 1 98.62 80 GLY B C 1
ATOM 3194 O O . GLY B 1 80 ? 1.983 -16.984 -11.617 1 98.62 80 GLY B O 1
ATOM 3195 N N . ILE B 1 81 ? 3.533 -17.375 -10.102 1 98.81 81 ILE B N 1
ATOM 3196 C CA . ILE B 1 81 ? 2.613 -17.938 -9.117 1 98.81 81 ILE B CA 1
ATOM 3197 C C . ILE B 1 81 ? 1.575 -16.891 -8.719 1 98.81 81 ILE B C 1
ATOM 3199 O O . ILE B 1 81 ? 0.388 -17.203 -8.594 1 98.81 81 ILE B O 1
ATOM 3203 N N . ILE B 1 82 ? 2.012 -15.672 -8.531 1 98.75 82 ILE B N 1
ATOM 3204 C CA . ILE B 1 82 ? 1.096 -14.625 -8.102 1 98.75 82 ILE B CA 1
ATOM 3205 C C . ILE B 1 82 ? 0.088 -14.336 -9.211 1 98.75 82 ILE B C 1
ATOM 3207 O O . ILE B 1 82 ? -1.102 -14.148 -8.945 1 98.75 82 ILE B O 1
ATOM 3211 N N . LEU B 1 83 ? 0.583 -14.305 -10.477 1 98.56 83 LEU B N 1
ATOM 3212 C CA . LEU B 1 83 ? -0.337 -14.102 -11.594 1 98.56 83 LEU B CA 1
ATOM 3213 C C . LEU B 1 83 ? -1.353 -15.234 -11.672 1 98.56 83 LEU B C 1
ATOM 3215 O O . LEU B 1 83 ? -2.537 -15 -11.93 1 98.56 83 LEU B O 1
ATOM 3219 N N . LEU B 1 84 ? -0.91 -16.406 -11.414 1 98.56 84 LEU B N 1
ATOM 3220 C CA . LEU B 1 84 ? -1.81 -17.547 -11.414 1 98.56 84 LEU B CA 1
ATOM 3221 C C . LEU B 1 84 ? -2.824 -17.438 -10.281 1 98.56 84 LEU B C 1
ATOM 3223 O O . LEU B 1 84 ? -3.992 -17.797 -10.453 1 98.56 84 LEU B O 1
ATOM 3227 N N . ALA B 1 85 ? -2.365 -17.016 -9.141 1 98.56 85 ALA B N 1
ATOM 3228 C CA . ALA B 1 85 ? -3.264 -16.844 -8 1 98.56 85 ALA B CA 1
ATOM 3229 C C . ALA B 1 85 ? -4.367 -15.836 -8.32 1 98.56 85 ALA B C 1
ATOM 3231 O O . ALA B 1 85 ? -5.535 -16.078 -7.996 1 98.56 85 ALA B O 1
ATOM 3232 N N . ASP B 1 86 ? -3.975 -14.727 -8.922 1 98.44 86 ASP B N 1
ATOM 3233 C CA . ASP B 1 86 ? -4.957 -13.719 -9.297 1 98.44 86 ASP B CA 1
ATOM 3234 C C . ASP B 1 86 ? -5.949 -14.273 -10.32 1 98.44 86 ASP B C 1
ATOM 3236 O O . ASP B 1 86 ? -7.156 -14.055 -10.203 1 98.44 86 ASP B O 1
ATOM 3240 N N . ALA B 1 87 ? -5.441 -14.984 -11.305 1 98.38 87 ALA B N 1
ATOM 3241 C CA . ALA B 1 87 ? -6.301 -15.602 -12.312 1 98.38 87 ALA B CA 1
ATOM 3242 C C . ALA B 1 87 ? -7.258 -16.594 -11.672 1 98.38 87 ALA B C 1
ATOM 3244 O O . ALA B 1 87 ? -8.453 -16.609 -11.984 1 98.38 87 ALA B O 1
ATOM 3245 N N . LEU B 1 88 ? -6.723 -17.391 -10.797 1 98.12 88 LEU B N 1
ATOM 3246 C CA . LEU B 1 88 ? -7.539 -18.391 -10.125 1 98.12 88 LEU B CA 1
ATOM 3247 C C . LEU B 1 88 ? -8.633 -17.734 -9.297 1 98.12 88 LEU B C 1
ATOM 3249 O O . LEU B 1 88 ? -9.773 -18.203 -9.289 1 98.12 88 LEU B O 1
ATOM 3253 N N . SER B 1 89 ? -8.305 -16.672 -8.562 1 97.88 89 SER B N 1
ATOM 3254 C CA . SER B 1 89 ? -9.305 -15.945 -7.789 1 97.88 89 SER B CA 1
ATOM 3255 C C . SER B 1 89 ? -10.469 -15.5 -8.664 1 97.88 89 SER B C 1
ATOM 3257 O O . SER B 1 89 ? -11.633 -15.648 -8.289 1 97.88 89 SER B O 1
ATOM 3259 N N . HIS B 1 90 ? -10.133 -15.016 -9.828 1 98.12 90 HIS B N 1
ATOM 3260 C CA . HIS B 1 90 ? -11.18 -14.562 -10.734 1 98.12 90 HIS B CA 1
ATOM 3261 C C . HIS B 1 90 ? -11.992 -15.742 -11.273 1 98.12 90 HIS B C 1
ATOM 3263 O O . HIS B 1 90 ? -13.219 -15.688 -11.328 1 98.12 90 HIS B O 1
ATOM 3269 N N . ILE B 1 91 ? -11.328 -16.828 -11.656 1 97.75 91 ILE B N 1
ATOM 3270 C CA . ILE B 1 91 ? -12 -18 -12.211 1 97.75 91 ILE B CA 1
ATOM 3271 C C . ILE B 1 91 ? -12.977 -18.578 -11.188 1 97.75 91 ILE B C 1
ATOM 3273 O O . ILE B 1 91 ? -14.117 -18.891 -11.516 1 97.75 91 ILE B O 1
ATOM 3277 N N . LEU B 1 92 ? -12.586 -18.625 -9.95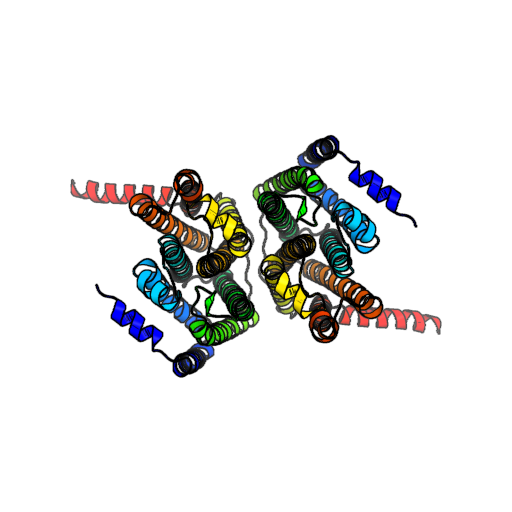3 1 96.5 92 LEU B N 1
ATOM 3278 C CA . LEU B 1 92 ? -13.398 -19.234 -8.906 1 96.5 92 LEU B CA 1
ATOM 3279 C C . LEU B 1 92 ? -14.578 -18.328 -8.531 1 96.5 92 LEU B C 1
ATOM 3281 O O . LEU B 1 92 ? -15.602 -18.812 -8.047 1 96.5 92 LEU B O 1
ATOM 3285 N N . THR B 1 93 ? -14.477 -17.016 -8.789 1 96.75 93 THR B N 1
ATOM 3286 C CA . THR B 1 93 ? -15.516 -16.094 -8.336 1 96.75 93 THR B CA 1
ATOM 3287 C C . THR B 1 93 ? -16.266 -15.516 -9.531 1 96.75 93 THR B C 1
ATOM 3289 O O . THR B 1 93 ? -17.094 -14.617 -9.367 1 96.75 93 THR B O 1
ATOM 3292 N N . ARG B 1 94 ? -16.047 -15.922 -10.688 1 93.81 94 ARG B N 1
ATOM 3293 C CA . ARG B 1 94 ? -16.547 -15.312 -11.922 1 93.81 94 ARG B CA 1
ATOM 3294 C C . ARG B 1 94 ? -18.062 -15.312 -11.961 1 93.81 94 ARG B C 1
ATOM 3296 O O . ARG B 1 94 ? -18.672 -14.438 -12.586 1 93.81 94 ARG B O 1
ATOM 3303 N N . LYS B 1 95 ? -18.688 -16.203 -11.281 1 92.38 95 LYS B N 1
ATOM 3304 C CA . LYS B 1 95 ? -20.141 -16.312 -11.336 1 92.38 95 LYS B CA 1
ATOM 3305 C C . LYS B 1 95 ? -20.781 -15.625 -10.133 1 92.38 95 LYS B C 1
ATOM 3307 O O . LYS B 1 95 ? -22 -15.719 -9.945 1 92.38 95 LYS B O 1
ATOM 3312 N N . SER B 1 96 ? -20.016 -15 -9.367 1 95.19 96 SER B N 1
ATOM 3313 C CA . SER B 1 96 ? -20.578 -14.336 -8.188 1 95.19 96 SER B CA 1
ATOM 3314 C C . SER B 1 96 ? -21.516 -13.203 -8.578 1 95.19 96 SER B C 1
ATOM 3316 O O . SER B 1 96 ? -21.219 -12.445 -9.508 1 95.19 96 SER B O 1
ATOM 3318 N N . SER B 1 97 ? -22.656 -13.055 -7.926 1 93.06 97 SER B N 1
ATOM 3319 C CA . SER B 1 97 ? -23.594 -11.961 -8.141 1 93.06 97 SER B CA 1
ATOM 3320 C C . SER B 1 97 ? -23.266 -10.773 -7.238 1 93.06 97 SER B C 1
ATOM 3322 O O . SER B 1 97 ? -23.953 -9.75 -7.285 1 93.06 97 SER B O 1
ATOM 3324 N N . ASP B 1 98 ? -22.281 -10.945 -6.383 1 93.88 98 ASP B N 1
ATOM 3325 C CA . ASP B 1 98 ? -21.828 -9.891 -5.48 1 93.88 98 ASP B CA 1
ATOM 3326 C C . ASP B 1 98 ? -20.984 -8.859 -6.223 1 93.88 98 ASP B C 1
ATOM 3328 O O . ASP B 1 98 ? -19.875 -9.156 -6.668 1 93.88 98 ASP B O 1
ATOM 3332 N N . PRO B 1 99 ? -21.469 -7.621 -6.297 1 92.62 99 PRO B N 1
ATOM 3333 C CA . PRO B 1 99 ? -20.688 -6.602 -7.008 1 92.62 99 PRO B CA 1
ATOM 3334 C C . PRO B 1 99 ? -19.344 -6.316 -6.355 1 92.62 99 PRO B C 1
ATOM 3336 O O . PRO B 1 99 ? -18.406 -5.855 -7.023 1 92.62 99 PRO B O 1
ATOM 3339 N N . THR B 1 100 ? -19.234 -6.617 -5.062 1 94.44 100 THR B N 1
ATOM 3340 C CA . THR B 1 100 ? -17.984 -6.379 -4.352 1 94.44 100 THR B CA 1
ATOM 3341 C C . THR B 1 100 ? -16.859 -7.207 -4.953 1 94.44 100 THR B C 1
ATOM 3343 O O . THR B 1 100 ? -15.711 -6.77 -4.984 1 94.44 100 THR B O 1
ATOM 3346 N N . VAL B 1 101 ? -17.188 -8.406 -5.402 1 96.56 101 VAL B N 1
ATOM 3347 C CA . VAL B 1 101 ? -16.188 -9.305 -5.965 1 96.56 101 VAL B CA 1
ATOM 3348 C C . VAL B 1 101 ? -15.609 -8.695 -7.242 1 96.56 101 VAL B C 1
ATOM 3350 O O . VAL B 1 101 ? -14.391 -8.586 -7.387 1 96.56 101 VAL B O 1
ATOM 3353 N N . LYS B 1 102 ? -16.469 -8.227 -8.055 1 94.75 102 LYS B N 1
ATOM 3354 C CA . LYS B 1 102 ? -16.062 -7.633 -9.32 1 94.75 102 LYS B CA 1
ATOM 3355 C C . LYS B 1 102 ? -15.203 -6.387 -9.094 1 94.75 102 LYS B C 1
ATOM 3357 O O . LYS B 1 102 ? -14.125 -6.25 -9.688 1 94.75 102 LYS B O 1
ATOM 3362 N N . THR B 1 103 ? -15.656 -5.504 -8.289 1 94.75 103 THR B N 1
ATOM 3363 C CA . THR B 1 103 ? -14.945 -4.25 -8.062 1 94.75 103 THR B CA 1
ATOM 3364 C C . THR B 1 103 ? -13.609 -4.496 -7.363 1 94.75 103 THR B C 1
ATOM 3366 O O . THR B 1 103 ? -12.641 -3.779 -7.594 1 94.75 103 THR B O 1
ATOM 3369 N N . SER B 1 104 ? -13.539 -5.551 -6.492 1 96.44 104 SER B N 1
ATOM 3370 C CA . SER B 1 104 ? -12.281 -5.895 -5.836 1 96.44 104 SER B CA 1
ATOM 3371 C C . SER B 1 104 ? -11.227 -6.328 -6.848 1 96.44 104 SER B C 1
ATOM 3373 O O . SER B 1 104 ? -10.07 -5.91 -6.766 1 96.44 104 SER B O 1
ATOM 3375 N N . LEU B 1 105 ? -11.633 -7.094 -7.805 1 97.31 105 LEU B N 1
ATOM 3376 C CA . LEU B 1 105 ? -10.703 -7.559 -8.828 1 97.31 105 LEU B CA 1
ATOM 3377 C C . LEU B 1 105 ? -10.297 -6.418 -9.758 1 97.31 105 LEU B C 1
ATOM 3379 O O . LEU B 1 105 ? -9.133 -6.293 -10.125 1 97.31 105 LEU B O 1
ATOM 3383 N N . LEU B 1 106 ? -11.234 -5.582 -10.102 1 96.69 106 LEU B N 1
ATOM 3384 C CA . LEU B 1 106 ? -10.945 -4.426 -10.945 1 96.69 106 LEU B CA 1
ATOM 3385 C C . LEU B 1 106 ? -9.914 -3.516 -10.281 1 96.69 106 LEU B C 1
ATOM 3387 O O . LEU B 1 106 ? -8.906 -3.17 -10.891 1 96.69 106 LEU B O 1
ATOM 3391 N N . TRP B 1 107 ? -10.102 -3.211 -9.078 1 96.69 107 TRP B N 1
ATOM 3392 C CA . TRP B 1 107 ? -9.242 -2.252 -8.391 1 96.69 107 TRP B CA 1
ATOM 3393 C C . TRP B 1 107 ? -7.895 -2.877 -8.047 1 96.69 107 TRP B C 1
ATOM 3395 O O . TRP B 1 107 ? -6.867 -2.195 -8.055 1 96.69 107 TRP B O 1
ATOM 3405 N N . SER B 1 108 ? -7.902 -4.203 -7.684 1 97.81 108 SER B N 1
ATOM 3406 C CA . SER B 1 108 ? -6.625 -4.867 -7.449 1 97.81 108 SER B CA 1
ATOM 3407 C C . SER B 1 108 ? -5.742 -4.832 -8.695 1 97.81 108 SER B C 1
ATOM 3409 O O . SER B 1 108 ? -4.555 -4.504 -8.609 1 97.81 108 SER B O 1
ATOM 3411 N N . ARG B 1 109 ? -6.305 -5.004 -9.844 1 97.88 109 ARG B N 1
ATOM 3412 C CA . ARG B 1 109 ? -5.559 -4.992 -11.102 1 97.88 109 ARG B CA 1
ATOM 3413 C C . ARG B 1 109 ? -5.223 -3.564 -11.516 1 97.88 109 ARG B C 1
ATOM 3415 O O . ARG B 1 109 ? -4.168 -3.316 -12.109 1 97.88 109 ARG B O 1
ATOM 3422 N N . THR B 1 110 ? -6.113 -2.639 -11.203 1 97.75 110 THR B N 1
ATOM 3423 C CA . THR B 1 110 ? -5.805 -1.234 -11.453 1 97.75 110 THR B CA 1
ATOM 3424 C C . THR B 1 110 ? -4.547 -0.816 -10.703 1 97.75 110 THR B C 1
ATOM 3426 O O . THR B 1 110 ? -3.623 -0.25 -11.289 1 97.75 110 THR B O 1
ATOM 3429 N N . LEU B 1 111 ? -4.512 -1.178 -9.438 1 97.5 111 LEU B N 1
ATOM 3430 C CA . LEU B 1 111 ? -3.365 -0.788 -8.625 1 97.5 111 LEU B CA 1
ATOM 3431 C C . LEU B 1 111 ? -2.117 -1.562 -9.031 1 97.5 111 LEU B C 1
ATOM 3433 O O . LEU B 1 111 ? -1.005 -1.034 -8.969 1 97.5 111 LEU B O 1
ATOM 3437 N N . TYR B 1 112 ? -2.326 -2.807 -9.453 1 97.94 112 TYR B N 1
ATOM 3438 C CA . TYR B 1 112 ? -1.21 -3.607 -9.945 1 97.94 112 TYR B CA 1
ATOM 3439 C C . TYR B 1 112 ? -0.562 -2.951 -11.156 1 97.94 112 TYR B C 1
ATOM 3441 O O . TYR B 1 112 ? 0.646 -2.701 -11.164 1 97.94 112 TYR B O 1
ATOM 3449 N N . PHE B 1 113 ? -1.337 -2.572 -12.102 1 97.62 113 PHE B N 1
ATOM 3450 C CA . PHE B 1 113 ? -0.801 -1.984 -13.328 1 97.62 113 PHE B CA 1
ATOM 3451 C C . PHE B 1 113 ? -0.262 -0.584 -13.062 1 97.62 113 PHE B C 1
ATOM 3453 O O . PHE B 1 113 ? 0.714 -0.162 -13.688 1 97.62 113 PHE B O 1
ATOM 3460 N N . ALA B 1 114 ? -0.846 0.113 -12.156 1 97.44 114 ALA B N 1
ATOM 3461 C CA . ALA B 1 114 ? -0.343 1.439 -11.812 1 97.44 114 ALA B CA 1
ATOM 3462 C C . ALA B 1 114 ? 1.043 1.353 -11.18 1 97.44 114 ALA B C 1
ATOM 3464 O O . ALA B 1 114 ? 1.966 2.061 -11.586 1 97.44 114 ALA B O 1
ATOM 3465 N N . THR B 1 115 ? 1.18 0.456 -10.211 1 96.88 115 THR B N 1
ATOM 3466 C CA . THR B 1 115 ? 2.449 0.335 -9.508 1 96.88 115 THR B CA 1
ATOM 3467 C C . THR B 1 115 ? 3.514 -0.285 -10.406 1 96.88 115 THR B C 1
ATOM 3469 O O . THR B 1 115 ? 4.68 0.108 -10.359 1 96.88 115 THR B O 1
ATOM 3472 N N . LEU B 1 116 ? 3.084 -1.226 -11.234 1 96.12 116 LEU B N 1
ATOM 3473 C CA . LEU B 1 116 ? 4.023 -1.815 -12.188 1 96.12 116 LEU B CA 1
ATOM 3474 C C . LEU B 1 116 ? 4.496 -0.777 -13.195 1 96.12 116 LEU B C 1
ATOM 3476 O O . LEU B 1 116 ? 5.672 -0.762 -13.57 1 96.12 116 LEU B O 1
ATOM 3480 N N . SER B 1 117 ? 3.588 0.047 -13.656 1 95.06 117 SER B N 1
ATOM 3481 C CA . SER B 1 117 ? 3.947 1.109 -14.594 1 95.06 117 SER B CA 1
ATOM 3482 C C . SER B 1 117 ? 4.941 2.082 -13.969 1 95.06 117 SER B C 1
ATOM 3484 O O . SER B 1 117 ? 5.91 2.488 -14.609 1 95.06 117 SER B O 1
ATOM 3486 N N . MET B 1 118 ? 4.723 2.383 -12.758 1 93.56 118 MET B N 1
ATOM 3487 C CA . MET B 1 118 ? 5.648 3.258 -12.039 1 93.56 118 MET B CA 1
ATOM 3488 C C . MET B 1 118 ? 7.02 2.607 -11.906 1 93.56 118 MET B C 1
ATOM 3490 O O . MET B 1 118 ? 8.047 3.252 -12.141 1 93.56 118 MET B O 1
ATOM 3494 N N . LEU B 1 119 ? 7.004 1.378 -11.578 1 93.56 119 LEU B N 1
ATOM 3495 C CA . LEU B 1 119 ? 8.25 0.639 -11.422 1 93.56 119 LEU B CA 1
ATOM 3496 C C . LEU B 1 119 ? 9.047 0.633 -12.727 1 93.56 119 LEU B C 1
ATOM 3498 O O . LEU B 1 119 ? 10.242 0.938 -12.727 1 93.56 119 LEU B O 1
ATOM 3502 N N . MET B 1 120 ? 8.383 0.338 -13.805 1 91.31 120 MET B N 1
ATOM 3503 C CA . MET B 1 120 ? 9.055 0.273 -15.102 1 91.31 120 MET B CA 1
ATOM 3504 C C . MET B 1 120 ? 9.594 1.641 -15.5 1 91.31 120 MET B C 1
ATOM 3506 O O . MET B 1 120 ? 10.742 1.759 -15.93 1 91.31 120 MET B O 1
ATOM 3510 N N . TYR B 1 121 ? 8.82 2.607 -15.305 1 89.25 121 TYR B N 1
ATOM 3511 C CA . TYR B 1 121 ? 9.203 3.957 -15.695 1 89.25 121 TYR B CA 1
ATOM 3512 C C . TYR B 1 121 ? 10.422 4.426 -14.906 1 89.25 121 TYR B C 1
ATOM 3514 O O . TYR B 1 121 ? 11.398 4.906 -15.484 1 89.25 121 TYR B O 1
ATOM 3522 N N . PHE B 1 122 ? 10.43 4.223 -13.664 1 86.06 122 PHE B N 1
ATOM 3523 C CA . PHE B 1 122 ? 11.484 4.762 -12.828 1 86.06 122 PHE B CA 1
ATOM 3524 C C . PHE B 1 122 ? 12.75 3.916 -12.938 1 86.06 122 PHE B C 1
ATOM 3526 O O . PHE B 1 122 ? 13.867 4.434 -12.812 1 86.06 122 PHE B O 1
ATOM 3533 N N . THR B 1 123 ? 12.562 2.66 -13.188 1 84.75 123 THR B N 1
ATOM 3534 C CA . THR B 1 123 ? 13.734 1.828 -13.453 1 84.75 123 THR B CA 1
ATOM 3535 C C . THR B 1 123 ? 14.438 2.283 -14.727 1 84.75 123 THR B C 1
ATOM 3537 O O . THR B 1 123 ? 15.664 2.371 -14.766 1 84.75 123 THR B O 1
ATOM 3540 N N . MET B 1 124 ? 13.734 2.654 -15.719 1 82.44 124 MET B N 1
ATOM 3541 C CA . MET B 1 124 ? 14.297 3.125 -16.984 1 82.44 124 MET B CA 1
ATOM 3542 C C . MET B 1 124 ? 14.984 4.477 -16.797 1 82.44 124 MET B C 1
ATOM 3544 O O . MET B 1 124 ? 16.031 4.727 -17.391 1 82.44 124 MET B O 1
ATOM 3548 N N . LYS B 1 125 ? 14.477 5.258 -15.984 1 79.12 125 LYS B N 1
ATOM 3549 C CA . LYS B 1 125 ? 15.031 6.59 -15.766 1 79.12 125 LYS B CA 1
ATOM 3550 C C . LYS B 1 125 ? 16.281 6.531 -14.891 1 79.12 125 LYS B C 1
ATOM 3552 O O . LYS B 1 125 ? 17.188 7.34 -15.055 1 79.12 125 LYS B O 1
ATOM 3557 N N . ALA B 1 126 ? 16.312 5.656 -13.953 1 74.44 126 ALA B N 1
ATOM 3558 C CA . ALA B 1 126 ? 17.438 5.551 -13.023 1 74.44 126 ALA B CA 1
ATOM 3559 C C . ALA B 1 126 ? 18.641 4.871 -13.695 1 74.44 126 ALA B C 1
ATOM 3561 O O . ALA B 1 126 ? 19.781 5.055 -13.273 1 74.44 126 ALA B O 1
ATOM 3562 N N . ALA B 1 127 ? 18.422 3.98 -14.555 1 67.94 127 ALA B N 1
ATOM 3563 C CA . ALA B 1 127 ? 19.547 3.234 -15.141 1 67.94 127 ALA B CA 1
ATOM 3564 C C . ALA B 1 127 ? 19.719 3.578 -16.609 1 67.94 127 ALA B C 1
ATOM 3566 O O . ALA B 1 127 ? 19.578 2.713 -17.484 1 67.94 127 ALA B O 1
ATOM 3567 N N . PRO B 1 128 ? 20.109 4.895 -16.75 1 60.97 128 PRO B N 1
ATOM 3568 C CA . PRO B 1 128 ? 20.188 5.219 -18.172 1 60.97 128 PRO B CA 1
ATOM 3569 C C . PRO B 1 128 ? 21.297 4.473 -18.891 1 60.97 128 PRO B C 1
ATOM 3571 O O . PRO B 1 128 ? 21.219 4.258 -20.109 1 60.97 128 PRO B O 1
ATOM 3574 N N . ASP B 1 129 ? 22.312 4.18 -18.031 1 62.91 129 ASP B N 1
ATOM 3575 C CA . ASP B 1 129 ? 23.438 3.541 -18.688 1 62.91 129 ASP B CA 1
ATOM 3576 C C . ASP B 1 129 ? 23.25 2.027 -18.766 1 62.91 129 ASP B C 1
ATOM 3578 O O . ASP B 1 129 ? 23.25 1.345 -17.75 1 62.91 129 ASP B O 1
ATOM 3582 N N . ASN B 1 130 ? 22.984 1.551 -19.797 1 61.44 130 ASN B N 1
ATOM 3583 C CA . ASN B 1 130 ? 22.656 0.167 -20.141 1 61.44 130 ASN B CA 1
ATOM 3584 C C . ASN B 1 130 ? 23.797 -0.779 -19.75 1 61.44 130 ASN B C 1
ATOM 3586 O O . ASN B 1 130 ? 23.547 -1.945 -19.438 1 61.44 130 ASN B O 1
ATOM 3590 N N . LYS B 1 131 ? 24.969 -0.232 -19.609 1 63.44 131 LYS B N 1
ATOM 3591 C CA . LYS B 1 131 ? 26.062 -1.18 -19.422 1 63.44 131 LYS B CA 1
ATOM 3592 C C . LYS B 1 131 ? 26.125 -1.672 -17.984 1 63.44 131 LYS B C 1
ATOM 3594 O O . LYS B 1 131 ? 26.562 -2.799 -17.734 1 63.44 131 LYS B O 1
ATOM 3599 N N . LYS B 1 132 ? 25.734 -0.949 -17.031 1 69.12 132 LYS B N 1
ATOM 3600 C CA . LYS B 1 132 ? 25.828 -1.328 -15.625 1 69.12 132 LYS B CA 1
ATOM 3601 C C . LYS B 1 132 ? 24.516 -1.949 -15.141 1 69.12 132 LYS B C 1
ATOM 3603 O O . LYS B 1 132 ? 24.5 -2.643 -14.125 1 69.12 132 LYS B O 1
ATOM 3608 N N . ASN B 1 133 ? 23.625 -1.818 -16.016 1 81.75 133 ASN B N 1
ATOM 3609 C CA . ASN B 1 133 ? 22.297 -2.336 -15.719 1 81.75 133 ASN B CA 1
ATOM 3610 C C . ASN B 1 133 ? 22.125 -3.77 -16.219 1 81.75 133 ASN B C 1
ATOM 3612 O O . ASN B 1 133 ? 22.469 -4.078 -17.359 1 81.75 133 ASN B O 1
ATOM 3616 N N . ASN B 1 134 ? 21.75 -4.699 -15.383 1 88 134 ASN B N 1
ATOM 3617 C CA . ASN B 1 134 ? 21.547 -6.102 -15.75 1 88 134 ASN B CA 1
ATOM 3618 C C . ASN B 1 134 ? 20.156 -6.34 -16.328 1 88 134 ASN B C 1
ATOM 3620 O O . ASN B 1 134 ? 19.688 -7.477 -16.344 1 88 134 ASN B O 1
ATOM 3624 N N . LEU B 1 135 ? 19.531 -5.242 -16.703 1 88.19 135 LEU B N 1
ATOM 3625 C CA . LEU B 1 135 ? 18.203 -5.348 -17.297 1 88.19 135 LEU B CA 1
ATOM 3626 C C . LEU B 1 135 ? 18.219 -4.969 -18.766 1 88.19 135 LEU B C 1
ATOM 3628 O O . LEU B 1 135 ? 18.922 -4.023 -19.156 1 88.19 135 LEU B O 1
ATOM 3632 N N . ASN B 1 136 ? 17.547 -5.762 -19.5 1 82.94 136 ASN B N 1
ATOM 3633 C CA . ASN B 1 136 ? 17.312 -5.359 -20.875 1 82.94 136 ASN B CA 1
ATOM 3634 C C . ASN B 1 136 ? 16.281 -4.242 -20.969 1 82.94 136 ASN B C 1
ATOM 3636 O O . ASN B 1 136 ? 15.078 -4.508 -21.094 1 82.94 136 ASN B O 1
ATOM 3640 N N . LEU B 1 137 ? 16.703 -3.07 -21.031 1 78.44 137 LEU B N 1
ATOM 3641 C CA . LEU B 1 137 ? 15.844 -1.901 -20.922 1 78.44 137 LEU B CA 1
ATOM 3642 C C . LEU B 1 137 ? 15.031 -1.712 -22.188 1 78.44 137 LEU B C 1
ATOM 3644 O O . LEU B 1 137 ? 13.977 -1.073 -22.172 1 78.44 137 LEU B O 1
ATOM 3648 N N . LYS B 1 138 ? 15.484 -2.273 -23.266 1 75.31 138 LYS B N 1
ATOM 3649 C CA . LYS B 1 138 ? 14.734 -2.178 -24.516 1 75.31 138 LYS B CA 1
ATOM 3650 C C . LYS B 1 138 ? 13.375 -2.848 -24.406 1 75.31 138 LYS B C 1
ATOM 3652 O O . LYS B 1 138 ? 12.383 -2.355 -24.953 1 75.31 138 LYS B O 1
ATOM 3657 N N . LEU B 1 139 ? 13.375 -3.85 -23.672 1 73.69 139 LEU B N 1
ATOM 3658 C CA . LEU B 1 139 ? 12.125 -4.559 -23.453 1 73.69 139 LEU B CA 1
ATOM 3659 C C . LEU B 1 139 ? 11.141 -3.705 -22.656 1 73.69 139 LEU B C 1
ATOM 3661 O O . LEU B 1 139 ? 9.945 -3.682 -22.953 1 73.69 139 LEU B O 1
ATOM 3665 N N . TYR B 1 140 ? 11.672 -2.924 -21.844 1 76.94 140 TYR B N 1
ATOM 3666 C CA . TYR B 1 140 ? 10.797 -2.123 -20.984 1 76.94 140 TYR B CA 1
ATOM 3667 C C . TYR B 1 140 ? 10.312 -0.877 -21.719 1 76.94 140 TYR B C 1
ATOM 3669 O O . TYR B 1 140 ? 9.195 -0.407 -21.484 1 76.94 140 TYR B O 1
ATOM 3677 N N . GLN B 1 141 ? 11.125 -0.509 -22.594 1 78.12 141 GLN B N 1
ATOM 3678 C CA . GLN B 1 141 ? 10.703 0.638 -23.391 1 78.12 141 GLN B CA 1
ATOM 3679 C C . GLN B 1 141 ? 9.492 0.297 -24.25 1 78.12 141 GLN B C 1
ATOM 3681 O O . GLN B 1 141 ? 8.664 1.162 -24.531 1 78.12 141 GLN B O 1
ATOM 3686 N N . VAL B 1 142 ? 9.43 -0.968 -24.469 1 75.81 142 VAL B N 1
ATOM 3687 C CA . VAL B 1 142 ? 8.344 -1.41 -25.328 1 75.81 142 VAL B CA 1
ATOM 3688 C C . VAL B 1 142 ? 7.16 -1.865 -24.484 1 75.81 142 VAL B C 1
ATOM 3690 O O . VAL B 1 142 ? 6.004 -1.619 -24.828 1 75.81 142 VAL B O 1
ATOM 3693 N N . SER B 1 143 ? 7.43 -2.482 -23.391 1 82.62 143 SER B N 1
ATOM 3694 C CA . SER B 1 143 ? 6.375 -3.082 -22.578 1 82.62 143 SER B CA 1
ATOM 3695 C C . SER B 1 143 ? 5.676 -2.035 -21.719 1 82.62 143 SER B C 1
ATOM 3697 O O . SER B 1 143 ? 4.516 -2.205 -21.344 1 82.62 143 SER B O 1
ATOM 3699 N N . TRP B 1 144 ? 6.332 -0.93 -21.438 1 89.62 144 TRP B N 1
ATOM 3700 C CA . TRP B 1 144 ? 5.789 0.065 -20.516 1 89.62 144 TRP B CA 1
ATOM 3701 C C . TRP B 1 144 ? 4.555 0.737 -21.109 1 89.62 144 TRP B C 1
ATOM 3703 O O . TRP B 1 144 ? 3.529 0.866 -20.438 1 89.62 144 TRP B O 1
ATOM 3713 N N . PRO B 1 145 ? 4.562 1.111 -22.391 1 88.56 145 PRO B N 1
ATOM 3714 C CA . PRO B 1 145 ? 3.352 1.712 -22.953 1 88.56 145 PRO B CA 1
ATOM 3715 C C . PRO B 1 145 ? 2.15 0.771 -22.922 1 88.56 145 PRO B C 1
ATOM 3717 O O . PRO B 1 145 ? 1.021 1.213 -22.688 1 88.56 145 PRO B O 1
ATOM 3720 N N . ALA B 1 146 ? 2.424 -0.459 -23.156 1 88.12 146 ALA B N 1
ATOM 3721 C CA . ALA B 1 146 ? 1.334 -1.428 -23.078 1 88.12 146 ALA B CA 1
ATOM 3722 C C . ALA B 1 146 ? 0.767 -1.489 -21.656 1 88.12 146 ALA B C 1
ATOM 3724 O O . ALA B 1 146 ? -0.451 -1.545 -21.469 1 88.12 146 ALA B O 1
ATOM 3725 N N . THR B 1 147 ? 1.644 -1.515 -20.656 1 92.06 147 THR B N 1
ATOM 3726 C CA . THR B 1 147 ? 1.218 -1.54 -19.25 1 92.06 147 THR B CA 1
ATOM 3727 C C . THR B 1 147 ? 0.39 -0.302 -18.922 1 92.06 147 THR B C 1
ATOM 3729 O O . THR B 1 147 ? -0.604 -0.391 -18.188 1 92.06 147 THR B O 1
ATOM 3732 N N . VAL B 1 148 ? 0.756 0.804 -19.516 1 94.06 148 VAL B N 1
ATOM 3733 C CA . VAL B 1 148 ? 0.027 2.051 -19.297 1 94.06 148 VAL B CA 1
ATOM 3734 C C . VAL B 1 148 ? -1.357 1.954 -19.938 1 94.06 148 VAL B C 1
ATOM 3736 O O . VAL B 1 148 ? -2.35 2.389 -19.344 1 94.06 148 VAL B O 1
ATOM 3739 N N . LEU B 1 149 ? -1.407 1.388 -21.109 1 92.31 149 LEU B N 1
ATOM 3740 C CA . LEU B 1 149 ? -2.693 1.208 -21.766 1 92.31 149 LEU B CA 1
ATOM 3741 C C . LEU B 1 149 ? -3.613 0.317 -20.938 1 92.31 149 LEU B C 1
ATOM 3743 O O . LEU B 1 149 ? -4.801 0.614 -20.781 1 92.31 149 LEU B O 1
ATOM 3747 N N . PHE B 1 150 ? -3.045 -0.74 -20.391 1 93.19 150 PHE B N 1
ATOM 3748 C CA . PHE B 1 150 ? -3.836 -1.638 -19.562 1 93.19 150 PHE B CA 1
ATOM 3749 C C . PHE B 1 150 ? -4.309 -0.927 -18.297 1 93.19 150 PHE B C 1
ATOM 3751 O O . PHE B 1 150 ? -5.449 -1.11 -17.875 1 93.19 150 PHE B O 1
ATOM 3758 N N . LEU B 1 151 ? -3.451 -0.11 -17.766 1 96 151 LEU B N 1
ATOM 3759 C CA . LEU B 1 151 ? -3.828 0.694 -16.609 1 96 151 LEU B CA 1
ATOM 3760 C C . LEU B 1 151 ? -5 1.61 -16.938 1 96 151 LEU B C 1
ATOM 3762 O O . LEU B 1 151 ? -5.949 1.719 -16.156 1 96 151 LEU B O 1
ATOM 3766 N N . CYS B 1 152 ? -4.98 2.207 -18.078 1 95.06 152 CYS B N 1
ATOM 3767 C CA . CYS B 1 152 ? -6.055 3.104 -18.484 1 95.06 152 CYS B CA 1
ATOM 3768 C C . CYS B 1 152 ? -7.375 2.354 -18.609 1 95.06 152 CYS B C 1
ATOM 3770 O O . CYS B 1 152 ? -8.414 2.84 -18.156 1 95.06 152 CYS B O 1
ATOM 3772 N N . GLY B 1 153 ? -7.316 1.201 -19.219 1 94.94 153 GLY B N 1
ATOM 3773 C CA . GLY B 1 153 ? -8.523 0.394 -19.312 1 94.94 153 GLY B CA 1
ATOM 3774 C C . GLY B 1 153 ? -9.094 0.013 -17.953 1 94.94 153 GLY B C 1
ATOM 3775 O O . GLY B 1 153 ? -10.289 0.168 -17.719 1 94.94 153 GLY B O 1
ATOM 3776 N N . TYR B 1 154 ? -8.227 -0.429 -17.047 1 96.69 154 TYR B N 1
ATOM 3777 C CA . TYR B 1 154 ? -8.68 -0.828 -15.711 1 96.69 154 TYR B CA 1
ATOM 3778 C C . TYR B 1 154 ? -9.148 0.381 -14.914 1 96.69 154 TYR B C 1
ATOM 3780 O O . TYR B 1 154 ? -10.148 0.305 -14.188 1 96.69 154 TYR B O 1
ATOM 3788 N N . LEU B 1 155 ? -8.438 1.454 -15.078 1 95.5 155 LEU B N 1
ATOM 3789 C CA . LEU B 1 155 ? -8.852 2.67 -14.383 1 95.5 155 LEU B CA 1
ATOM 3790 C C . LEU B 1 155 ? -10.219 3.133 -14.859 1 95.5 155 LEU B C 1
ATOM 3792 O O . LEU B 1 155 ? -11.078 3.498 -14.047 1 95.5 155 LEU B O 1
ATOM 3796 N N . TYR B 1 156 ? -10.445 3.08 -16.109 1 94.12 156 TYR B N 1
ATOM 3797 C CA . TYR B 1 156 ? -11.727 3.469 -16.688 1 94.12 156 TYR B CA 1
ATOM 3798 C C . TYR B 1 156 ? -12.859 2.615 -16.125 1 94.12 156 TYR B C 1
ATOM 3800 O O . TYR B 1 156 ? -13.836 3.145 -15.594 1 94.12 156 TYR B O 1
ATOM 3808 N N . TYR B 1 157 ? -12.719 1.359 -16.125 1 94.62 157 TYR B N 1
ATOM 3809 C CA . TYR B 1 157 ? -13.789 0.471 -15.688 1 94.62 157 TYR B CA 1
ATOM 3810 C C . TYR B 1 157 ? -13.961 0.537 -14.172 1 94.62 157 TYR B C 1
ATOM 3812 O O . TYR B 1 157 ? -15.078 0.41 -13.664 1 94.62 157 TYR B O 1
ATOM 3820 N N . SER B 1 158 ? -12.852 0.74 -13.445 1 94.5 158 SER B N 1
ATOM 3821 C CA . SER B 1 158 ? -12.938 0.86 -12 1 94.5 158 SER B CA 1
ATOM 3822 C C . SER B 1 158 ? -13.703 2.115 -11.594 1 94.5 158 SER B C 1
ATOM 3824 O O . SER B 1 158 ? -14.531 2.074 -10.68 1 94.5 158 SER B O 1
ATOM 3826 N N . LEU B 1 159 ? -13.469 3.188 -12.289 1 90.44 159 LEU B N 1
ATOM 3827 C CA . LEU B 1 159 ? -14.117 4.449 -11.938 1 90.44 159 LEU B CA 1
ATOM 3828 C C . LEU B 1 159 ? -15.547 4.488 -12.469 1 90.44 159 LEU B C 1
ATOM 3830 O O . LEU B 1 159 ? -16.406 5.152 -11.891 1 90.44 159 LEU B O 1
ATOM 3834 N N . ALA B 1 160 ? -15.844 3.732 -13.523 1 89.19 160 ALA B N 1
ATOM 3835 C CA . ALA B 1 160 ? -17.156 3.746 -14.164 1 89.19 160 ALA B CA 1
ATOM 3836 C C . ALA B 1 160 ? -18.141 2.871 -13.406 1 89.19 160 ALA B C 1
ATOM 3838 O O . ALA B 1 160 ? -19.359 2.984 -13.594 1 89.19 160 ALA B O 1
ATOM 3839 N N . GLU B 1 161 ? -17.609 2.021 -12.578 1 87.94 161 GLU B N 1
ATOM 3840 C CA . GLU B 1 161 ? -18.516 1.147 -11.836 1 87.94 161 GLU B CA 1
ATOM 3841 C C . GLU B 1 161 ? -19.422 1.95 -10.898 1 87.94 161 GLU B C 1
ATOM 3843 O O . GLU B 1 161 ? -18.938 2.793 -10.141 1 87.94 161 GLU B O 1
ATOM 3848 N N . SER B 1 162 ? -20.656 1.686 -11.039 1 83.44 162 SER B N 1
ATOM 3849 C CA . SER B 1 162 ? -21.625 2.453 -10.273 1 83.44 162 SER B CA 1
ATOM 3850 C C . SER B 1 162 ? -21.844 1.849 -8.891 1 83.44 162 SER B C 1
ATOM 3852 O O . SER B 1 162 ? -22.344 2.523 -7.98 1 83.44 162 SER B O 1
ATOM 3854 N N . ASP B 1 163 ? -21.516 0.618 -8.805 1 85.69 163 ASP B N 1
ATOM 3855 C CA . ASP B 1 163 ? -21.703 -0.075 -7.531 1 85.69 163 ASP B CA 1
ATOM 3856 C C . ASP B 1 163 ? -20.375 -0.571 -6.973 1 85.69 163 ASP B C 1
ATOM 3858 O O . ASP B 1 163 ? -19.812 -1.552 -7.469 1 85.69 163 ASP B O 1
ATOM 3862 N N . TRP B 1 164 ? -19.906 0.066 -5.945 1 86.31 164 TRP B N 1
ATOM 3863 C CA . TRP B 1 164 ? -18.656 -0.299 -5.277 1 86.31 164 TRP B CA 1
ATOM 3864 C C . TRP B 1 164 ? -18.812 -1.588 -4.48 1 86.31 164 TRP B C 1
ATOM 3866 O O . TRP B 1 164 ? -17.844 -2.316 -4.258 1 86.31 164 TRP B O 1
ATOM 3876 N N . GLY B 1 165 ? -20.062 -1.835 -4.109 1 86.5 165 GLY B N 1
ATOM 3877 C CA . GLY B 1 165 ? -20.359 -2.982 -3.268 1 86.5 165 GLY B CA 1
ATOM 3878 C C . GLY B 1 165 ? -19.953 -2.781 -1.819 1 86.5 165 GLY B C 1
ATOM 3879 O O . GLY B 1 165 ? -19.891 -1.647 -1.339 1 86.5 165 GLY B O 1
ATOM 3880 N N . GLY B 1 166 ? -19.906 -3.898 -1.097 1 89.38 166 GLY B N 1
ATOM 3881 C CA . GLY B 1 166 ? -19.562 -3.904 0.314 1 89.38 166 GLY B CA 1
ATOM 3882 C C . GLY B 1 166 ? -20.719 -4.289 1.216 1 89.38 166 GLY B C 1
ATOM 3883 O O . GLY B 1 166 ? -21.812 -3.73 1.106 1 89.38 166 GLY B O 1
ATOM 3884 N N . TYR B 1 167 ? -20.406 -5.289 1.988 1 88.06 167 TYR B N 1
ATOM 3885 C CA . TYR B 1 167 ? -21.406 -5.77 2.938 1 88.06 167 TYR B CA 1
ATOM 3886 C C . TYR B 1 167 ? -20.797 -5.965 4.32 1 88.06 167 TYR B C 1
ATOM 3888 O O . TYR B 1 167 ? -19.594 -6.219 4.445 1 88.06 167 TYR B O 1
ATOM 3896 N N . SER B 1 168 ? -21.672 -5.773 5.246 1 85.5 168 SER B N 1
ATOM 3897 C CA . SER B 1 168 ? -21.203 -6 6.613 1 85.5 168 SER B CA 1
ATOM 3898 C C . SER B 1 168 ? -20.906 -7.477 6.855 1 85.5 168 SER B C 1
ATOM 3900 O O . SER B 1 168 ? -21.438 -8.344 6.148 1 85.5 168 SER B O 1
ATOM 3902 N N . GLU B 1 169 ? -20.031 -7.641 7.809 1 80.31 169 GLU B N 1
ATOM 3903 C CA . GLU B 1 169 ? -19.719 -9.008 8.195 1 80.31 169 GLU B CA 1
ATOM 3904 C C . GLU B 1 169 ? -20.953 -9.727 8.742 1 80.31 169 GLU B C 1
ATOM 3906 O O . GLU B 1 169 ? -21.562 -9.273 9.711 1 80.31 169 GLU B O 1
ATOM 3911 N N . GLN B 1 170 ? -21.469 -10.633 8.047 1 68.88 170 GLN B N 1
ATOM 3912 C CA . GLN B 1 170 ? -22.703 -11.297 8.453 1 68.88 170 GLN B CA 1
ATOM 3913 C C . GLN B 1 170 ? -22.422 -12.422 9.445 1 68.88 170 GLN B C 1
ATOM 3915 O O . GLN B 1 170 ? -23.234 -12.68 10.336 1 68.88 170 GLN B O 1
ATOM 3920 N N . SER B 1 171 ? -21.328 -13.109 9.188 1 67.12 171 SER B N 1
ATOM 3921 C CA . SER B 1 171 ? -21.078 -14.266 10.039 1 67.12 171 SER B CA 1
ATOM 3922 C C . SER B 1 171 ? -19.797 -14.086 10.859 1 67.12 171 SER B C 1
ATOM 3924 O O . SER B 1 171 ? -18.828 -13.516 10.375 1 67.12 171 SER B O 1
ATOM 3926 N N . LYS B 1 172 ? -20.078 -14.258 12.094 1 67.62 172 LYS B N 1
ATOM 3927 C CA . LYS B 1 172 ? -18.922 -14.234 12.977 1 67.62 172 LYS B CA 1
ATOM 3928 C C . LYS B 1 172 ? -18.125 -15.539 12.875 1 67.62 172 LYS B C 1
ATOM 3930 O O . LYS B 1 172 ? -18.328 -16.453 13.672 1 67.62 172 LYS B O 1
ATOM 3935 N N . THR B 1 173 ? -17.516 -15.703 11.742 1 75.62 173 THR B N 1
ATOM 3936 C CA . THR B 1 173 ? -16.688 -16.875 11.547 1 75.62 173 THR B CA 1
ATOM 3937 C C . THR B 1 173 ? -15.211 -16.516 11.633 1 75.62 173 THR B C 1
ATOM 3939 O O . THR B 1 173 ? -14.836 -15.352 11.461 1 75.62 173 THR B O 1
ATOM 3942 N N . TRP B 1 174 ? -14.461 -17.484 12.047 1 84.19 174 TRP B N 1
ATOM 3943 C CA . TRP B 1 174 ? -13.016 -17.344 12.133 1 84.19 174 TRP B CA 1
ATOM 3944 C C . TRP B 1 174 ? -12.422 -17.031 10.758 1 84.19 174 TRP B C 1
ATOM 3946 O O . TRP B 1 174 ? -11.273 -16.578 10.656 1 84.19 174 TRP B O 1
ATOM 3956 N N . ARG B 1 175 ? -13.188 -17.156 9.781 1 89.5 175 ARG B N 1
ATOM 3957 C CA . ARG B 1 175 ? -12.727 -16.922 8.414 1 89.5 175 ARG B CA 1
ATOM 3958 C C . ARG B 1 175 ? -12.359 -15.453 8.211 1 89.5 175 ARG B C 1
ATOM 3960 O O . ARG B 1 175 ? -11.391 -15.141 7.523 1 89.5 175 ARG B O 1
ATOM 3967 N N . ASN B 1 176 ? -13.07 -14.633 8.852 1 90.75 176 ASN B N 1
ATOM 3968 C CA . ASN B 1 176 ? -12.789 -13.211 8.703 1 90.75 176 ASN B CA 1
ATOM 3969 C C . ASN B 1 176 ? -11.438 -12.844 9.305 1 90.75 176 ASN B C 1
ATOM 3971 O O . ASN B 1 176 ? -10.734 -11.984 8.773 1 90.75 176 ASN B O 1
ATOM 3975 N N . VAL B 1 177 ? -11.109 -13.539 10.383 1 91.5 177 VAL B N 1
ATOM 3976 C CA . VAL B 1 177 ? -9.797 -13.305 10.977 1 91.5 177 VAL B CA 1
ATOM 3977 C C . VAL B 1 177 ? -8.703 -13.805 10.031 1 91.5 177 VAL B C 1
ATOM 3979 O O . VAL B 1 177 ? -7.684 -13.141 9.844 1 91.5 177 VAL B O 1
ATOM 3982 N N . ASN B 1 178 ? -8.953 -14.961 9.422 1 94.5 178 ASN B N 1
ATOM 3983 C CA . ASN B 1 178 ? -7.996 -15.5 8.461 1 94.5 178 ASN B CA 1
ATOM 3984 C C . ASN B 1 178 ? -7.801 -14.555 7.273 1 94.5 178 ASN B C 1
ATOM 3986 O O . ASN B 1 178 ? -6.684 -14.391 6.789 1 94.5 178 ASN B O 1
ATOM 3990 N N . ILE B 1 179 ? -8.875 -13.914 6.848 1 95.38 179 ILE B N 1
ATOM 3991 C CA . ILE B 1 179 ? -8.812 -12.992 5.719 1 95.38 179 ILE B CA 1
ATOM 3992 C C . ILE B 1 179 ? -8.039 -11.742 6.121 1 95.38 179 ILE B C 1
ATOM 3994 O O . ILE B 1 179 ? -7.211 -11.234 5.355 1 95.38 179 ILE B O 1
ATOM 3998 N N . ARG B 1 180 ? -8.273 -11.258 7.312 1 94.12 180 ARG B N 1
ATOM 3999 C CA . ARG B 1 180 ? -7.562 -10.078 7.801 1 94.12 180 ARG B CA 1
ATOM 4000 C C . ARG B 1 180 ? -6.066 -10.344 7.91 1 94.12 180 ARG B C 1
ATOM 4002 O O . ARG B 1 180 ? -5.25 -9.492 7.539 1 94.12 180 ARG B O 1
ATOM 4009 N N . LEU B 1 181 ? -5.754 -11.508 8.336 1 95 181 LEU B N 1
ATOM 4010 C CA . LEU B 1 181 ? -4.352 -11.898 8.414 1 95 181 LEU B CA 1
ATOM 4011 C C . LEU B 1 181 ? -3.748 -12.039 7.02 1 95 181 LEU B C 1
ATOM 4013 O O . LEU B 1 181 ? -2.609 -11.617 6.789 1 95 181 LEU B O 1
ATOM 4017 N N . ASP B 1 182 ? -4.5 -12.648 6.176 1 97.44 182 ASP B N 1
ATOM 4018 C CA . ASP B 1 182 ? -4.074 -12.773 4.789 1 97.44 182 ASP B CA 1
ATOM 4019 C C . ASP B 1 182 ? -3.789 -11.414 4.168 1 97.44 182 ASP B C 1
ATOM 4021 O O . ASP B 1 182 ? -2.773 -11.227 3.496 1 97.44 182 ASP B O 1
ATOM 4025 N N . PHE B 1 183 ? -4.668 -10.43 4.449 1 96.5 183 PHE B N 1
ATOM 4026 C CA . PHE B 1 183 ? -4.488 -9.055 3.996 1 96.5 183 PHE B CA 1
ATOM 4027 C C . PHE B 1 183 ? -3.195 -8.469 4.551 1 96.5 183 PHE B C 1
ATOM 4029 O O . PHE B 1 183 ? -2.379 -7.93 3.801 1 96.5 183 PHE B O 1
ATOM 4036 N N . LEU B 1 184 ? -3.008 -8.641 5.781 1 95.81 184 LEU B N 1
ATOM 4037 C CA . LEU B 1 184 ? -1.848 -8.078 6.461 1 95.81 184 LEU B CA 1
ATOM 4038 C C . LEU B 1 184 ? -0.554 -8.672 5.914 1 95.81 184 LEU B C 1
ATOM 4040 O O . LEU B 1 184 ? 0.4 -7.945 5.633 1 95.81 184 LEU B O 1
ATOM 4044 N N . ILE B 1 185 ? -0.581 -9.922 5.715 1 96.19 185 ILE B N 1
ATOM 4045 C CA . ILE B 1 185 ? 0.608 -10.641 5.277 1 96.19 185 ILE B CA 1
ATOM 4046 C C . ILE B 1 185 ? 0.993 -10.195 3.867 1 96.19 185 ILE B C 1
ATOM 4048 O O . ILE B 1 185 ? 2.143 -9.82 3.621 1 96.19 185 ILE B O 1
ATOM 4052 N N . TRP B 1 186 ? 0.045 -10.164 2.979 1 97.62 186 TRP B N 1
ATOM 4053 C CA . TRP B 1 186 ? 0.342 -9.781 1.602 1 97.62 186 TRP B CA 1
ATOM 4054 C C . TRP B 1 186 ? 0.733 -8.312 1.518 1 97.62 186 TRP B C 1
ATOM 4056 O O . TRP B 1 186 ? 1.626 -7.945 0.751 1 97.62 186 TRP B O 1
ATOM 4066 N N . PHE B 1 187 ? 0.118 -7.512 2.312 1 96.69 187 PHE B N 1
ATOM 4067 C CA . PHE B 1 187 ? 0.409 -6.086 2.297 1 96.69 187 PHE B CA 1
ATOM 4068 C C . PHE B 1 187 ? 1.831 -5.816 2.773 1 96.69 187 PHE B C 1
ATOM 4070 O O . PHE B 1 187 ? 2.607 -5.148 2.086 1 96.69 187 PHE B O 1
ATOM 4077 N N . LEU B 1 188 ? 2.178 -6.379 3.867 1 95.06 188 LEU B N 1
ATOM 4078 C CA . LEU B 1 188 ? 3.494 -6.121 4.445 1 95.06 188 LEU B CA 1
ATOM 4079 C C . LEU B 1 188 ? 4.59 -6.773 3.607 1 95.06 188 LEU B C 1
ATOM 4081 O O . LEU B 1 188 ? 5.68 -6.219 3.463 1 95.06 188 LEU B O 1
ATOM 4085 N N . HIS B 1 189 ? 4.25 -7.914 3.105 1 95.38 189 HIS B N 1
ATOM 4086 C CA . HIS B 1 189 ? 5.219 -8.547 2.215 1 95.38 189 HIS B CA 1
ATOM 4087 C C . HIS B 1 189 ? 5.41 -7.734 0.94 1 95.38 189 HIS B C 1
ATOM 4089 O O . HIS B 1 189 ? 6.512 -7.688 0.389 1 95.38 189 HIS B O 1
ATOM 4095 N N . GLY B 1 190 ? 4.316 -7.207 0.477 1 95.5 190 GLY B N 1
ATOM 4096 C CA . GLY B 1 190 ? 4.41 -6.32 -0.673 1 95.5 190 GLY B CA 1
ATOM 4097 C C . GLY B 1 190 ? 5.277 -5.102 -0.419 1 95.5 190 GLY B C 1
ATOM 4098 O O . GLY B 1 190 ? 6.156 -4.781 -1.225 1 95.5 190 GLY B O 1
ATOM 4099 N N . ILE B 1 191 ? 5.094 -4.512 0.703 1 93.56 191 ILE B N 1
ATOM 4100 C CA . ILE B 1 191 ? 5.895 -3.344 1.062 1 93.56 191 ILE B CA 1
ATOM 4101 C C . ILE B 1 191 ? 7.352 -3.754 1.244 1 93.56 191 ILE B C 1
ATOM 4103 O O . ILE B 1 191 ? 8.258 -3.076 0.756 1 93.56 191 ILE B O 1
ATOM 4107 N N . LEU B 1 192 ? 7.598 -4.836 1.859 1 92.75 192 LEU B N 1
ATOM 4108 C CA . LEU B 1 192 ? 8.953 -5.328 2.084 1 92.75 192 LEU B CA 1
ATOM 4109 C C . LEU B 1 192 ? 9.672 -5.551 0.759 1 92.75 192 LEU B C 1
ATOM 4111 O O . LEU B 1 192 ? 10.812 -5.102 0.583 1 92.75 192 LEU B O 1
ATOM 4115 N N . SER B 1 193 ? 8.977 -6.184 -0.141 1 93.5 193 SER B N 1
ATOM 4116 C CA . SER B 1 193 ? 9.57 -6.516 -1.433 1 93.5 193 SER B CA 1
ATOM 4117 C C . SER B 1 193 ? 9.766 -5.266 -2.285 1 93.5 193 SER B C 1
ATOM 4119 O O . SER B 1 193 ? 10.766 -5.141 -2.996 1 93.5 193 SER B O 1
ATOM 4121 N N . PHE B 1 194 ? 8.875 -4.418 -2.174 1 92.56 194 PHE B N 1
ATOM 4122 C CA . PHE B 1 194 ? 8.875 -3.232 -3.023 1 92.56 194 PHE B CA 1
ATOM 4123 C C . PHE B 1 194 ? 9.898 -2.213 -2.531 1 92.56 194 PHE B C 1
ATOM 4125 O O . PHE B 1 194 ? 10.609 -1.608 -3.332 1 92.56 194 PHE B O 1
ATOM 4132 N N . VAL B 1 195 ? 10.016 -2.107 -1.265 1 88.44 195 VAL B N 1
ATOM 4133 C CA . VAL B 1 195 ? 10.773 -1.002 -0.682 1 88.44 195 VAL B CA 1
ATOM 4134 C C . VAL B 1 195 ? 12.164 -1.482 -0.274 1 88.44 195 VAL B C 1
ATOM 4136 O O . VAL B 1 195 ? 13.141 -0.743 -0.396 1 88.44 195 VAL B O 1
ATOM 4139 N N . PHE B 1 196 ? 12.273 -2.715 0.179 1 88.69 196 PHE B N 1
ATOM 4140 C CA . PHE B 1 196 ? 13.539 -3.217 0.707 1 88.69 196 PHE B CA 1
ATOM 4141 C C . PHE B 1 196 ? 13.938 -4.516 0.017 1 88.69 196 PHE B C 1
ATOM 4143 O O . PHE B 1 196 ? 14.18 -5.527 0.68 1 88.69 196 PHE B O 1
ATOM 4150 N N . PRO B 1 197 ? 14.125 -4.41 -1.262 1 88.06 197 PRO B N 1
ATOM 4151 C CA . PRO B 1 197 ? 14.438 -5.652 -1.974 1 88.06 197 PRO B CA 1
ATOM 4152 C C . PRO B 1 197 ? 15.75 -6.285 -1.51 1 88.06 197 PRO B C 1
ATOM 4154 O O . PRO B 1 197 ? 15.852 -7.512 -1.427 1 88.06 197 PRO B O 1
ATOM 4157 N N . GLN B 1 198 ? 16.766 -5.52 -1.175 1 85.31 198 GLN B N 1
ATOM 4158 C CA . GLN B 1 198 ? 18.047 -6.039 -0.735 1 85.31 198 GLN B CA 1
ATOM 4159 C C . GLN B 1 198 ? 17.922 -6.809 0.574 1 85.31 198 GLN B C 1
ATOM 4161 O O . GLN B 1 198 ? 18.516 -7.883 0.731 1 85.31 198 GLN B O 1
ATOM 4166 N N . ILE B 1 199 ? 17.109 -6.301 1.39 1 81.06 199 ILE B N 1
ATOM 4167 C CA . ILE B 1 199 ? 16.938 -6.926 2.695 1 81.06 199 ILE B CA 1
ATOM 4168 C C . ILE B 1 199 ? 16.156 -8.234 2.541 1 81.06 199 ILE B C 1
ATOM 4170 O O . ILE B 1 199 ? 16.516 -9.25 3.143 1 81.06 199 ILE B O 1
ATOM 4174 N N . GLN B 1 200 ? 15.18 -8.195 1.746 1 81.69 200 GLN B N 1
ATOM 4175 C CA . GLN B 1 200 ? 14.352 -9.383 1.537 1 81.69 200 GLN B CA 1
ATOM 4176 C C . GLN B 1 200 ? 15.172 -10.531 0.951 1 81.69 200 GLN B C 1
ATOM 4178 O O . GLN B 1 200 ? 14.992 -11.688 1.335 1 81.69 200 GLN B O 1
ATOM 4183 N N . CYS B 1 201 ? 16.125 -10.195 0.111 1 82.06 201 CYS B N 1
ATOM 4184 C CA . CYS B 1 201 ? 16.875 -11.227 -0.599 1 82.06 201 CYS B CA 1
ATOM 4185 C C . CYS B 1 201 ? 18.109 -11.633 0.187 1 82.06 201 CYS B C 1
ATOM 4187 O O . CYS B 1 201 ? 18.453 -12.82 0.243 1 82.06 201 CYS B O 1
ATOM 4189 N N . LYS B 1 202 ? 18.812 -10.711 0.799 1 79.38 202 LYS B N 1
ATOM 4190 C CA . LYS B 1 202 ? 20.109 -10.961 1.416 1 79.38 202 LYS B CA 1
ATOM 4191 C C . LYS B 1 202 ? 19.984 -11.938 2.586 1 79.38 202 LYS B C 1
ATOM 4193 O O . LYS B 1 202 ? 20.859 -12.789 2.785 1 79.38 202 LYS B O 1
ATOM 4198 N N . PHE B 1 203 ? 18.906 -11.805 3.217 1 78.94 203 PHE B N 1
ATOM 4199 C CA . PHE B 1 203 ? 18.75 -12.656 4.391 1 78.94 203 PHE B CA 1
ATOM 4200 C C . PHE B 1 203 ? 18.531 -14.109 3.98 1 78.94 203 PHE B C 1
ATOM 4202 O O . PHE B 1 203 ? 18.891 -15.023 4.727 1 78.94 203 PHE B O 1
ATOM 4209 N N . GLN B 1 204 ? 18.078 -14.336 2.793 1 87.44 204 GLN B N 1
ATOM 4210 C CA . GLN B 1 204 ? 17.688 -15.68 2.385 1 87.44 204 GLN B CA 1
ATOM 4211 C C . GLN B 1 204 ? 18.719 -16.281 1.418 1 87.44 204 GLN B C 1
ATOM 4213 O O . GLN B 1 204 ? 18.625 -17.453 1.057 1 87.44 204 GLN B O 1
ATOM 4218 N N . THR B 1 205 ? 19.672 -15.516 1.001 1 92.5 205 THR B N 1
ATOM 4219 C CA . THR B 1 205 ? 20.609 -15.992 -0.023 1 92.5 205 THR B CA 1
ATOM 4220 C C . THR B 1 205 ? 22.047 -15.844 0.441 1 92.5 205 THR B C 1
ATOM 4222 O O . THR B 1 205 ? 22.312 -15.188 1.449 1 92.5 205 THR B O 1
ATOM 4225 N N . THR B 1 206 ? 22.938 -16.453 -0.289 1 90.88 206 THR B N 1
ATOM 4226 C CA . THR B 1 206 ? 24.375 -16.344 -0.037 1 90.88 206 THR B CA 1
ATOM 4227 C C . THR B 1 206 ? 25.016 -15.289 -0.941 1 90.88 206 THR B C 1
ATOM 4229 O O . THR B 1 206 ? 26.234 -15.117 -0.938 1 90.88 206 THR B O 1
ATOM 4232 N N . LEU B 1 207 ? 24.109 -14.602 -1.618 1 89.69 207 LEU B N 1
ATOM 4233 C CA . LEU B 1 207 ? 24.609 -13.594 -2.545 1 89.69 207 LEU B CA 1
ATOM 4234 C C . LEU B 1 207 ? 25.141 -12.375 -1.792 1 89.69 207 LEU B C 1
ATOM 4236 O O . LEU B 1 207 ? 24.547 -11.953 -0.794 1 89.69 207 LEU B O 1
ATOM 4240 N N . THR B 1 208 ? 26.25 -11.82 -2.193 1 82.06 208 THR B N 1
ATOM 4241 C CA . THR B 1 208 ? 26.859 -10.664 -1.538 1 82.06 208 THR B CA 1
ATOM 4242 C C . THR B 1 208 ? 26.141 -9.375 -1.927 1 82.06 208 THR B C 1
ATOM 4244 O O . THR B 1 208 ? 26.203 -8.383 -1.194 1 82.06 208 THR B O 1
ATOM 4247 N N . GLY B 1 209 ? 25.516 -9.344 -3.137 1 82.38 209 GLY B N 1
ATOM 4248 C CA . GLY B 1 209 ? 24.797 -8.172 -3.607 1 82.38 209 GLY B CA 1
ATOM 4249 C C . GLY B 1 209 ? 23.75 -8.492 -4.66 1 82.38 209 GLY B C 1
ATOM 4250 O O . GLY B 1 209 ? 23.766 -9.578 -5.25 1 82.38 209 GLY B O 1
ATOM 4251 N N . LEU B 1 210 ? 22.844 -7.578 -4.762 1 87.75 210 LEU B N 1
ATOM 4252 C CA . LEU B 1 210 ? 21.797 -7.719 -5.773 1 87.75 210 LEU B CA 1
ATOM 4253 C C . LEU B 1 210 ? 22.062 -6.789 -6.953 1 87.75 210 LEU B C 1
ATOM 4255 O O . LEU B 1 210 ? 22.5 -5.648 -6.77 1 87.75 210 LEU B O 1
ATOM 4259 N N . ASP B 1 211 ? 21.953 -7.395 -8.094 1 90 211 ASP B N 1
ATOM 4260 C CA . ASP B 1 211 ? 22.062 -6.523 -9.258 1 90 211 ASP B CA 1
ATOM 4261 C C . ASP B 1 211 ? 20.719 -5.852 -9.562 1 90 211 ASP B C 1
ATOM 4263 O O . ASP B 1 211 ? 19.766 -6.004 -8.805 1 90 211 ASP B O 1
ATOM 4267 N N . THR B 1 212 ? 20.641 -5.078 -10.547 1 88.38 212 THR B N 1
ATOM 4268 C CA . THR B 1 212 ? 19.469 -4.277 -10.875 1 88.38 212 THR B CA 1
ATOM 4269 C C . THR B 1 212 ? 18.297 -5.172 -11.25 1 88.38 212 THR B C 1
ATOM 4271 O O . THR B 1 212 ? 17.141 -4.836 -10.977 1 88.38 212 THR B O 1
ATOM 4274 N N . ALA B 1 213 ? 18.609 -6.332 -11.828 1 91.94 213 ALA B N 1
ATOM 4275 C CA . ALA B 1 213 ? 17.547 -7.242 -12.219 1 91.94 213 ALA B CA 1
ATOM 4276 C C . ALA B 1 213 ? 16.875 -7.867 -11 1 91.94 213 ALA B C 1
ATOM 4278 O O . ALA B 1 213 ? 15.656 -8.016 -10.953 1 91.94 213 ALA B O 1
ATOM 4279 N N . HIS B 1 214 ? 17.672 -8.227 -10 1 93.38 214 HIS B N 1
ATOM 4280 C CA . HIS B 1 214 ? 17.109 -8.711 -8.742 1 93.38 214 HIS B CA 1
ATOM 4281 C C . HIS B 1 214 ? 16.156 -7.688 -8.141 1 93.38 214 HIS B C 1
ATOM 4283 O O . HIS B 1 214 ? 15.055 -8.039 -7.715 1 93.38 214 HIS B O 1
ATOM 4289 N N . GLY B 1 215 ? 16.641 -6.441 -8.125 1 91 215 GLY B N 1
ATOM 4290 C CA . GLY B 1 215 ? 15.828 -5.375 -7.555 1 91 215 GLY B CA 1
ATOM 4291 C C . GLY B 1 215 ? 14.516 -5.164 -8.289 1 91 215 GLY B C 1
ATOM 4292 O O . GLY B 1 215 ? 13.469 -4.996 -7.664 1 91 215 GLY B O 1
ATOM 4293 N N . PHE B 1 216 ? 14.594 -5.211 -9.578 1 92.06 216 PHE B N 1
ATOM 4294 C CA . PHE B 1 216 ? 13.398 -5.016 -10.398 1 92.06 216 PHE B CA 1
ATOM 4295 C C . PHE B 1 216 ? 12.391 -6.133 -10.164 1 92.06 216 PHE B C 1
ATOM 4297 O O . PHE B 1 216 ? 11.195 -5.875 -9.984 1 92.06 216 PHE B O 1
ATOM 4304 N N . LEU B 1 217 ? 12.883 -7.305 -10.156 1 94.81 217 LEU B N 1
ATOM 4305 C CA . LEU B 1 217 ? 12.016 -8.461 -9.969 1 94.81 217 LEU B CA 1
ATOM 4306 C C . LEU B 1 217 ? 11.414 -8.469 -8.57 1 94.81 217 LEU B C 1
ATOM 4308 O O . LEU B 1 217 ? 10.219 -8.734 -8.406 1 94.81 217 LEU B O 1
ATOM 4312 N N . ALA B 1 218 ? 12.195 -8.156 -7.598 1 95 218 ALA B N 1
ATOM 4313 C CA . ALA B 1 218 ? 11.695 -8.078 -6.227 1 95 218 ALA B CA 1
ATOM 4314 C C . ALA B 1 218 ? 10.602 -7.02 -6.102 1 95 218 ALA B C 1
ATOM 4316 O O . ALA B 1 218 ? 9.57 -7.258 -5.465 1 95 218 ALA B O 1
ATOM 4317 N N . ARG B 1 219 ? 10.812 -5.902 -6.699 1 94.69 219 ARG B N 1
ATOM 4318 C CA . ARG B 1 219 ? 9.82 -4.836 -6.656 1 94.69 219 ARG B CA 1
ATOM 4319 C C . ARG B 1 219 ? 8.57 -5.219 -7.441 1 94.69 219 ARG B C 1
ATOM 4321 O O . ARG B 1 219 ? 7.457 -4.836 -7.078 1 94.69 219 ARG B O 1
ATOM 4328 N N . GLY B 1 220 ? 8.805 -5.934 -8.539 1 95.69 220 GLY B N 1
ATOM 4329 C CA . GLY B 1 220 ? 7.66 -6.496 -9.242 1 95.69 220 GLY B CA 1
ATOM 4330 C C . GLY B 1 220 ? 6.828 -7.426 -8.383 1 95.69 220 GLY B C 1
ATOM 4331 O O . GLY B 1 220 ? 5.598 -7.426 -8.461 1 95.69 220 GLY B O 1
ATOM 4332 N N . LEU B 1 221 ? 7.523 -8.234 -7.57 1 97.31 221 LEU B N 1
ATOM 4333 C CA . LEU B 1 221 ? 6.832 -9.07 -6.59 1 97.31 221 LEU B CA 1
ATOM 4334 C C . LEU B 1 221 ? 6.047 -8.211 -5.605 1 97.31 221 LEU B C 1
ATOM 4336 O O . LEU B 1 221 ? 4.902 -8.531 -5.273 1 97.31 221 LEU B O 1
ATOM 4340 N N . GLY B 1 222 ? 6.703 -7.137 -5.199 1 96.62 222 GLY B N 1
ATOM 4341 C CA . GLY B 1 222 ? 6.023 -6.23 -4.285 1 96.62 222 GLY B CA 1
ATOM 4342 C C . GLY B 1 222 ? 4.703 -5.719 -4.828 1 96.62 222 GLY B C 1
ATOM 4343 O O . GLY B 1 222 ? 3.678 -5.777 -4.145 1 96.62 222 GLY B O 1
ATOM 4344 N N . ALA B 1 223 ? 4.723 -5.242 -6.051 1 97.06 223 ALA B N 1
ATOM 4345 C CA . ALA B 1 223 ? 3.508 -4.77 -6.711 1 97.06 223 ALA B CA 1
ATOM 4346 C C . ALA B 1 223 ? 2.457 -5.875 -6.781 1 97.06 223 ALA B C 1
ATOM 4348 O O . ALA B 1 223 ? 1.273 -5.633 -6.543 1 97.06 223 ALA B O 1
ATOM 4349 N N . SER B 1 224 ? 2.92 -7.043 -7.055 1 98.06 224 SER B N 1
ATOM 4350 C CA . SER B 1 224 ? 2.01 -8.172 -7.227 1 98.06 224 SER B CA 1
ATOM 4351 C C . SER B 1 224 ? 1.429 -8.617 -5.891 1 98.06 224 SER B C 1
ATOM 4353 O O . SER B 1 224 ? 0.264 -9.016 -5.816 1 98.06 224 SER B O 1
ATOM 4355 N N . PHE B 1 225 ? 2.238 -8.586 -4.844 1 98 225 PHE B N 1
ATOM 4356 C CA . PHE B 1 225 ? 1.74 -8.922 -3.516 1 98 225 PHE B CA 1
ATOM 4357 C C . PHE B 1 225 ? 0.679 -7.926 -3.068 1 98 225 PHE B C 1
ATOM 4359 O O . PHE B 1 225 ? -0.299 -8.305 -2.418 1 98 225 PHE B O 1
ATOM 4366 N N . LEU B 1 226 ? 0.874 -6.699 -3.41 1 97.38 226 LEU B N 1
ATOM 4367 C CA . LEU B 1 226 ? -0.113 -5.688 -3.055 1 97.38 226 LEU B CA 1
ATOM 4368 C C . LEU B 1 226 ? -1.436 -5.941 -3.77 1 97.38 226 LEU B C 1
ATOM 4370 O O . LEU B 1 226 ? -2.506 -5.668 -3.223 1 97.38 226 LEU B O 1
ATOM 4374 N N . MET B 1 227 ? -1.338 -6.43 -4.992 1 98.12 227 MET B N 1
ATOM 4375 C CA . MET B 1 227 ? -2.545 -6.816 -5.719 1 98.12 227 MET B CA 1
ATOM 4376 C C . MET B 1 227 ? -3.336 -7.859 -4.938 1 98.12 227 MET B C 1
ATOM 4378 O O . MET B 1 227 ? -4.547 -7.715 -4.754 1 98.12 227 MET B O 1
ATOM 4382 N N . LEU B 1 228 ? -2.654 -8.859 -4.395 1 98.31 228 LEU B N 1
ATOM 4383 C CA . LEU B 1 228 ? -3.303 -9.898 -3.611 1 98.31 228 LEU B CA 1
ATOM 4384 C C . LEU B 1 228 ? -3.812 -9.352 -2.285 1 98.31 228 LEU B C 1
ATOM 4386 O O . LEU B 1 228 ? -4.855 -9.781 -1.789 1 98.31 228 LEU B O 1
ATOM 4390 N N . ALA B 1 229 ? -3.055 -8.391 -1.732 1 97.81 229 ALA B N 1
ATOM 4391 C CA . ALA B 1 229 ? -3.467 -7.77 -0.479 1 97.81 229 ALA B CA 1
ATOM 4392 C C . ALA B 1 229 ? -4.801 -7.043 -0.64 1 97.81 229 ALA B C 1
ATOM 4394 O O . ALA B 1 229 ? -5.672 -7.133 0.228 1 97.81 229 ALA B O 1
ATOM 4395 N N . ILE B 1 230 ? -4.957 -6.355 -1.742 1 96.75 230 ILE B N 1
ATOM 4396 C CA . ILE B 1 230 ? -6.176 -5.594 -1.987 1 96.75 230 ILE B CA 1
ATOM 4397 C C . ILE B 1 230 ? -7.367 -6.543 -2.096 1 96.75 230 ILE B C 1
ATOM 4399 O O . ILE B 1 230 ? -8.414 -6.301 -1.499 1 96.75 230 ILE B O 1
ATOM 4403 N N . THR B 1 231 ? -7.195 -7.621 -2.82 1 97.25 231 THR B N 1
ATOM 4404 C CA . THR B 1 231 ? -8.289 -8.578 -2.969 1 97.25 231 THR B CA 1
ATOM 4405 C C . THR B 1 231 ? -8.641 -9.211 -1.625 1 97.25 231 THR B C 1
ATOM 4407 O O . THR B 1 231 ? -9.82 -9.344 -1.289 1 97.25 231 THR B O 1
ATOM 4410 N N . ALA B 1 232 ? -7.68 -9.57 -0.841 1 96.94 232 ALA B N 1
ATOM 4411 C CA . ALA B 1 232 ? -7.926 -10.133 0.482 1 96.94 232 ALA B CA 1
ATOM 4412 C C . ALA B 1 232 ? -8.625 -9.125 1.388 1 96.94 232 ALA B C 1
ATOM 4414 O O . ALA B 1 232 ? -9.656 -9.438 1.995 1 96.94 232 ALA B O 1
ATOM 4415 N N . GLY B 1 233 ? -8.148 -7.949 1.438 1 93.94 233 GLY B N 1
ATOM 4416 C CA . GLY B 1 233 ? -8.711 -6.926 2.307 1 93.94 233 GLY B CA 1
ATOM 4417 C C . GLY B 1 233 ? -10.164 -6.625 2.006 1 93.94 233 GLY B C 1
ATOM 4418 O O . GLY B 1 233 ? -10.969 -6.445 2.922 1 93.94 233 GLY B O 1
ATOM 4419 N N . ARG B 1 234 ? -10.484 -6.609 0.757 1 94.88 234 ARG B N 1
ATOM 4420 C CA . ARG B 1 234 ? -11.852 -6.285 0.354 1 94.88 234 ARG B CA 1
ATOM 4421 C C . ARG B 1 234 ? -12.766 -7.496 0.506 1 94.88 234 ARG B C 1
ATOM 4423 O O . ARG B 1 234 ? -13.992 -7.355 0.565 1 94.88 234 ARG B O 1
ATOM 4430 N N . SER B 1 235 ? -12.211 -8.68 0.529 1 95.31 235 SER B N 1
ATOM 4431 C CA . SER B 1 235 ? -13.031 -9.891 0.55 1 95.31 235 SER B CA 1
ATOM 4432 C C . SER B 1 235 ? -13.742 -10.047 1.888 1 95.31 235 SER B C 1
ATOM 4434 O O . SER B 1 235 ? -14.711 -10.805 1.995 1 95.31 235 SER B O 1
ATOM 4436 N N . VAL B 1 236 ? -13.281 -9.344 2.916 1 92.5 236 VAL B N 1
ATOM 4437 C CA . VAL B 1 236 ? -13.992 -9.367 4.191 1 92.5 236 VAL B CA 1
ATOM 4438 C C . VAL B 1 236 ? -15.438 -8.914 3.992 1 92.5 236 VAL B C 1
ATOM 4440 O O . VAL B 1 236 ? -16.344 -9.375 4.688 1 92.5 236 VAL B O 1
ATOM 4443 N N . ASN B 1 237 ? -15.672 -8.094 2.977 1 93 237 ASN B N 1
ATOM 4444 C CA . ASN B 1 237 ? -16.969 -7.48 2.752 1 93 237 ASN B CA 1
ATOM 4445 C C . ASN B 1 237 ? -17.75 -8.195 1.647 1 93 237 ASN B C 1
ATOM 4447 O O . ASN B 1 237 ? -18.734 -7.668 1.134 1 93 237 ASN B O 1
ATOM 4451 N N . PHE B 1 238 ? -17.219 -9.328 1.242 1 94.19 238 PHE B N 1
ATOM 4452 C CA . PHE B 1 238 ? -18.016 -10.109 0.292 1 94.19 238 PHE B CA 1
ATOM 4453 C C . PHE B 1 238 ? -19.312 -10.586 0.926 1 94.19 238 PHE B C 1
ATOM 4455 O O . PHE B 1 238 ? -19.344 -10.938 2.105 1 94.19 238 PHE B O 1
ATOM 4462 N N . LEU B 1 239 ? -20.297 -10.609 0.155 1 92.38 239 LEU B N 1
ATOM 4463 C CA . LEU B 1 239 ? -21.625 -11.047 0.603 1 92.38 239 LEU B CA 1
ATOM 4464 C C . LEU B 1 239 ? -21.641 -12.547 0.852 1 92.38 239 LEU B C 1
ATOM 4466 O O . LEU B 1 239 ? -22.188 -13.008 1.853 1 92.38 239 LEU B O 1
ATOM 4470 N N . ARG B 1 240 ? -21.047 -13.312 -0.018 1 92.12 240 ARG B N 1
ATOM 4471 C CA . ARG B 1 240 ? -21.141 -14.766 0.032 1 92.12 240 ARG B CA 1
ATOM 4472 C C . ARG B 1 240 ? -19.875 -15.375 0.649 1 92.12 240 ARG B C 1
ATOM 4474 O O . ARG B 1 240 ? -18.766 -15.055 0.241 1 92.12 240 ARG B O 1
ATOM 4481 N N . GLU B 1 241 ? -20.047 -16.297 1.509 1 92.06 241 GLU B N 1
ATOM 4482 C CA . GLU B 1 241 ? -18.953 -17 2.154 1 92.06 241 GLU B CA 1
ATOM 4483 C C . GLU B 1 241 ? -18.141 -17.812 1.143 1 92.06 241 GLU B C 1
ATOM 4485 O O . GLU B 1 241 ? -16.922 -17.938 1.271 1 92.06 241 GLU B O 1
ATOM 4490 N N . GLU B 1 242 ? -18.812 -18.312 0.131 1 92.25 242 GLU B N 1
ATOM 4491 C CA . GLU B 1 242 ? -18.141 -19.109 -0.886 1 92.25 242 GLU B CA 1
ATOM 4492 C C . GLU B 1 242 ? -17.109 -18.281 -1.649 1 92.25 242 GLU B C 1
ATOM 4494 O O . GLU B 1 242 ? -16.047 -18.797 -2.037 1 92.25 242 GLU B O 1
ATOM 4499 N N . ASP B 1 243 ? -17.406 -17.016 -1.857 1 95.62 243 ASP B N 1
ATOM 4500 C CA . ASP B 1 243 ? -16.469 -16.125 -2.537 1 95.62 243 ASP B CA 1
ATOM 4501 C C . ASP B 1 243 ? -15.25 -15.852 -1.664 1 95.62 243 ASP B C 1
ATOM 4503 O O . ASP B 1 243 ? -14.125 -15.781 -2.162 1 95.62 243 ASP B O 1
ATOM 4507 N N . LYS B 1 244 ? -15.523 -15.711 -0.398 1 95.19 244 LYS B N 1
ATOM 4508 C CA . LYS B 1 244 ? -14.414 -15.523 0.537 1 95.19 244 LYS B CA 1
ATOM 4509 C C . LYS B 1 244 ? -13.484 -16.734 0.534 1 95.19 244 LYS B C 1
ATOM 4511 O O . LYS B 1 244 ? -12.266 -16.594 0.481 1 95.19 244 LYS B O 1
ATOM 4516 N N . LYS B 1 245 ? -14.07 -17.875 0.576 1 94.88 245 LYS B N 1
ATOM 4517 C CA . LYS B 1 245 ? -13.305 -19.109 0.561 1 94.88 245 LYS B CA 1
ATOM 4518 C C . LYS B 1 245 ? -12.477 -19.234 -0.717 1 94.88 245 LYS B C 1
ATOM 4520 O O . LYS B 1 245 ? -11.336 -19.703 -0.685 1 94.88 245 LYS B O 1
ATOM 4525 N N . SER B 1 246 ? -13.047 -18.812 -1.782 1 96.25 246 SER B N 1
ATOM 4526 C CA . SER B 1 246 ? -12.367 -18.891 -3.074 1 96.25 246 SER B CA 1
ATOM 4527 C C . SER B 1 246 ? -11.094 -18.062 -3.082 1 96.25 246 SER B C 1
ATOM 4529 O O . SER B 1 246 ? -10.07 -18.484 -3.619 1 96.25 246 SER B O 1
ATOM 4531 N N . ILE B 1 247 ? -11.172 -16.828 -2.482 1 97.81 247 ILE B N 1
ATOM 4532 C CA . ILE B 1 247 ? -10.008 -15.961 -2.418 1 97.81 247 ILE B CA 1
ATOM 4533 C C . ILE B 1 247 ? -8.922 -16.625 -1.569 1 97.81 247 ILE B C 1
ATOM 4535 O O . ILE B 1 247 ? -7.762 -16.703 -1.982 1 97.81 247 ILE B O 1
ATOM 4539 N N . LEU B 1 248 ? -9.336 -17.188 -0.46 1 97.44 248 LEU B N 1
ATOM 4540 C CA . LEU B 1 248 ? -8.383 -17.844 0.43 1 97.44 248 LEU B CA 1
ATOM 4541 C C . LEU B 1 248 ? -7.812 -19.109 -0.211 1 97.44 248 LEU B C 1
ATOM 4543 O O . LEU B 1 248 ? -6.629 -19.422 -0.047 1 97.44 248 LEU B O 1
ATOM 4547 N N . LEU B 1 249 ? -8.633 -19.812 -0.915 1 96.44 249 LEU B N 1
ATOM 4548 C CA . LEU B 1 249 ? -8.156 -21 -1.621 1 96.44 249 LEU B CA 1
ATOM 4549 C C . LEU B 1 249 ? -7.098 -20.625 -2.656 1 96.44 249 LEU B C 1
ATOM 4551 O O . LEU B 1 249 ? -6.055 -21.281 -2.748 1 96.44 249 LEU B O 1
ATOM 4555 N N . SER B 1 250 ? -7.371 -19.609 -3.42 1 97.88 250 SER B N 1
ATOM 4556 C CA . SER B 1 250 ? -6.414 -19.156 -4.426 1 97.88 250 SER B CA 1
ATOM 4557 C C . SER B 1 250 ? -5.086 -18.766 -3.787 1 97.88 250 SER B C 1
ATOM 4559 O O . SER B 1 250 ? -4.02 -19.109 -4.297 1 97.88 250 SER B O 1
ATOM 4561 N N . HIS B 1 251 ? -5.145 -18.062 -2.697 1 98.25 251 HIS B N 1
ATOM 4562 C CA . HIS B 1 251 ? -3.938 -17.641 -1.991 1 98.25 251 HIS B CA 1
ATOM 4563 C C . HIS B 1 251 ? -3.23 -18.844 -1.36 1 98.25 251 HIS B C 1
ATOM 4565 O O . HIS B 1 251 ? -1.998 -18.891 -1.321 1 98.25 251 HIS B O 1
ATOM 4571 N N . GLY B 1 252 ? -4.055 -19.812 -0.862 1 97.31 252 GLY B N 1
ATOM 4572 C CA . GLY B 1 252 ? -3.473 -21.047 -0.336 1 97.31 252 GLY B CA 1
ATOM 4573 C C . GLY B 1 252 ? -2.719 -21.844 -1.382 1 97.31 252 GLY B C 1
ATOM 4574 O O . GLY B 1 252 ? -1.604 -22.297 -1.133 1 97.31 252 GLY B O 1
ATOM 4575 N N . VAL B 1 253 ? -3.283 -21.969 -2.527 1 96.75 253 VAL B N 1
ATOM 4576 C CA . VAL B 1 253 ? -2.648 -22.672 -3.629 1 96.75 253 VAL B CA 1
ATOM 4577 C C . VAL B 1 253 ? -1.367 -21.953 -4.043 1 96.75 253 VAL B C 1
ATOM 4579 O O . VAL B 1 253 ? -0.348 -22.594 -4.316 1 96.75 253 VAL B O 1
ATOM 4582 N N . ALA B 1 254 ? -1.425 -20.641 -4.09 1 98.25 254 ALA B N 1
ATOM 4583 C CA . ALA B 1 254 ? -0.226 -19.859 -4.387 1 98.25 254 ALA B CA 1
ATOM 4584 C C . ALA B 1 254 ? 0.884 -20.156 -3.381 1 98.25 254 ALA B C 1
ATOM 4586 O O . ALA B 1 254 ? 2.033 -20.391 -3.766 1 98.25 254 ALA B O 1
ATOM 4587 N N . ASN B 1 255 ? 0.527 -20.172 -2.105 1 98.38 255 ASN B N 1
ATOM 4588 C CA . ASN B 1 255 ? 1.51 -20.438 -1.061 1 98.38 255 ASN B CA 1
ATOM 4589 C C . ASN B 1 255 ? 2.088 -21.844 -1.185 1 98.38 255 ASN B C 1
ATOM 4591 O O . ASN B 1 255 ? 3.279 -22.047 -0.945 1 98.38 255 ASN B O 1
ATOM 4595 N N . LEU B 1 256 ? 1.277 -22.766 -1.565 1 97.62 256 LEU B N 1
ATOM 4596 C CA . LEU B 1 256 ? 1.766 -24.125 -1.787 1 97.62 256 LEU B CA 1
ATOM 4597 C C . LEU B 1 256 ? 2.754 -24.156 -2.949 1 97.62 256 LEU B C 1
ATOM 4599 O O . LEU B 1 256 ? 3.789 -24.812 -2.865 1 97.62 256 LEU B O 1
ATOM 4603 N N . LEU B 1 257 ? 2.412 -23.5 -3.99 1 98.19 257 LEU B N 1
ATOM 4604 C CA . LEU B 1 257 ? 3.311 -23.453 -5.137 1 98.19 257 LEU B CA 1
ATOM 4605 C C . LEU B 1 257 ? 4.609 -22.734 -4.781 1 98.19 257 LEU B C 1
ATOM 4607 O O . LEU B 1 257 ? 5.688 -23.141 -5.219 1 98.19 257 LEU B O 1
ATOM 4611 N N . PHE B 1 258 ? 4.523 -21.609 -3.982 1 98.31 258 PHE B N 1
ATOM 4612 C CA . PHE B 1 258 ? 5.727 -20.953 -3.486 1 98.31 258 PHE B CA 1
ATOM 4613 C C . PHE B 1 258 ? 6.609 -21.938 -2.736 1 98.31 258 PHE B C 1
ATOM 4615 O O . PHE B 1 258 ? 7.812 -22.031 -2.988 1 98.31 258 PHE B O 1
ATOM 4622 N N . LEU B 1 259 ? 5.969 -22.719 -1.881 1 97.62 259 LEU B N 1
ATOM 4623 C CA . LEU B 1 259 ? 6.715 -23.672 -1.068 1 97.62 259 LEU B CA 1
ATOM 4624 C C . LEU B 1 259 ? 7.398 -24.719 -1.944 1 97.62 259 LEU B C 1
ATOM 4626 O O . LEU B 1 259 ? 8.555 -25.078 -1.713 1 97.62 259 LEU B O 1
ATOM 4630 N N . MET B 1 260 ? 6.711 -25.141 -2.904 1 97.62 260 MET B N 1
ATOM 4631 C CA . MET B 1 260 ? 7.266 -26.156 -3.795 1 97.62 260 MET B CA 1
ATOM 4632 C C . MET B 1 260 ? 8.469 -25.625 -4.559 1 97.62 260 MET B C 1
ATOM 4634 O O . MET B 1 260 ? 9.5 -26.297 -4.652 1 97.62 260 MET B O 1
ATOM 4638 N N . THR B 1 261 ? 8.359 -24.453 -5.062 1 97.69 261 THR B N 1
ATOM 4639 C CA . THR B 1 261 ? 9.469 -23.891 -5.816 1 97.69 261 THR B CA 1
ATOM 4640 C C . THR B 1 261 ? 10.625 -23.516 -4.887 1 97.69 261 THR B C 1
ATOM 4642 O O . THR B 1 261 ? 11.797 -23.641 -5.266 1 97.69 261 THR B O 1
ATOM 4645 N N . MET B 1 262 ? 10.305 -23.031 -3.689 1 96.81 262 MET B N 1
ATOM 4646 C CA . MET B 1 262 ? 11.344 -22.734 -2.709 1 96.81 262 MET B CA 1
ATOM 4647 C C . MET B 1 262 ? 12.102 -23.984 -2.305 1 96.81 262 MET B C 1
ATOM 4649 O O . MET B 1 262 ? 13.328 -23.969 -2.195 1 96.81 262 MET B O 1
ATOM 4653 N N . ALA B 1 263 ? 11.352 -25.062 -2.078 1 96.56 263 ALA B N 1
ATOM 4654 C CA . ALA B 1 263 ? 11.984 -26.328 -1.75 1 96.56 263 ALA B CA 1
ATOM 4655 C C . ALA B 1 263 ? 12.883 -26.812 -2.891 1 96.56 263 ALA B C 1
ATOM 4657 O O . ALA B 1 263 ? 14.008 -27.266 -2.66 1 96.56 263 ALA B O 1
ATOM 4658 N N . PHE B 1 264 ? 12.352 -26.672 -4.062 1 95.94 264 PHE B N 1
ATOM 4659 C CA . PHE B 1 264 ? 13.109 -27.031 -5.254 1 95.94 264 PHE B CA 1
ATOM 4660 C C . PHE B 1 264 ? 14.422 -26.266 -5.316 1 95.94 264 PHE B C 1
ATOM 4662 O O . PHE B 1 264 ? 15.484 -26.859 -5.508 1 95.94 264 PHE B O 1
ATOM 4669 N N . CYS B 1 265 ? 14.398 -24.953 -5.125 1 94.19 265 CYS B N 1
ATOM 4670 C CA . CYS B 1 265 ? 15.586 -24.109 -5.199 1 94.19 265 CYS B CA 1
ATOM 4671 C C . CYS B 1 265 ? 16.547 -24.422 -4.051 1 94.19 265 CYS B C 1
ATOM 4673 O O . CYS B 1 265 ? 17.766 -24.422 -4.234 1 94.19 265 CYS B O 1
ATOM 4675 N N . GLN B 1 266 ? 15.93 -24.672 -2.916 1 94 266 GLN B N 1
ATOM 4676 C CA . GLN B 1 266 ? 16.75 -24.984 -1.746 1 94 266 GLN B CA 1
ATOM 4677 C C . GLN B 1 266 ? 17.531 -26.281 -1.963 1 94 266 GLN B C 1
ATOM 4679 O O . GLN B 1 266 ? 18.688 -26.375 -1.551 1 94 266 GLN B O 1
ATOM 4684 N N . MET B 1 267 ? 17 -27.234 -2.607 1 94.56 267 MET B N 1
ATOM 4685 C CA . MET B 1 267 ? 17.594 -28.547 -2.771 1 94.56 267 MET B CA 1
ATOM 4686 C C . MET B 1 267 ? 18.562 -28.578 -3.945 1 94.56 267 MET B C 1
ATOM 4688 O O . MET B 1 267 ? 19.594 -29.266 -3.9 1 94.56 267 MET B O 1
ATOM 4692 N N . PHE B 1 268 ? 18.359 -27.734 -4.953 1 94 268 PHE B N 1
ATOM 4693 C CA . PHE B 1 268 ? 19.062 -27.969 -6.203 1 94 26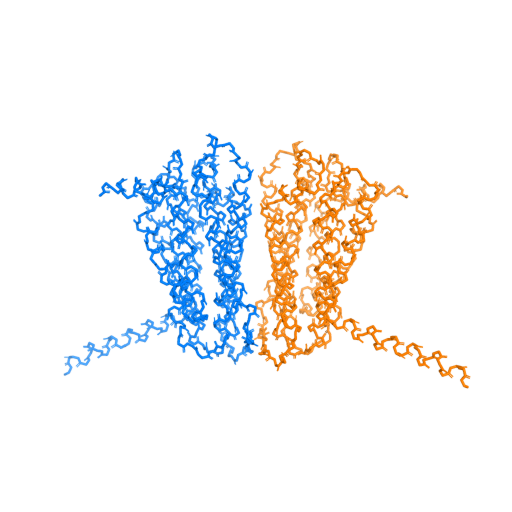8 PHE B CA 1
ATOM 4694 C C . PHE B 1 268 ? 19.953 -26.797 -6.559 1 94 268 PHE B C 1
ATOM 4696 O O . PHE B 1 268 ? 20.625 -26.812 -7.594 1 94 268 PHE B O 1
ATOM 4703 N N . THR B 1 269 ? 19.891 -25.781 -5.762 1 93.06 269 THR B N 1
ATOM 4704 C CA . THR B 1 269 ? 20.75 -24.641 -6.035 1 93.06 269 THR B CA 1
ATOM 4705 C C . THR B 1 269 ? 21.562 -24.266 -4.793 1 93.06 269 THR B C 1
ATOM 4707 O O . THR B 1 269 ? 21.203 -24.641 -3.676 1 93.06 269 THR B O 1
ATOM 4710 N N . LYS B 1 270 ? 22.656 -23.531 -4.984 1 91.44 270 LYS B N 1
ATOM 4711 C CA . LYS B 1 270 ? 23.547 -23.172 -3.889 1 91.44 270 LYS B CA 1
ATOM 4712 C C . LYS B 1 270 ? 23.391 -21.703 -3.508 1 91.44 270 LYS B C 1
ATOM 4714 O O . LYS B 1 270 ? 24.078 -21.203 -2.619 1 91.44 270 LYS B O 1
ATOM 4719 N N . VAL B 1 271 ? 22.438 -21.094 -4.043 1 93.38 271 VAL B N 1
ATOM 4720 C CA . VAL B 1 271 ? 22.297 -19.641 -3.869 1 93.38 271 VAL B CA 1
ATOM 4721 C C . VAL B 1 271 ? 21.531 -19.344 -2.58 1 93.38 271 VAL B C 1
ATOM 4723 O O . VAL B 1 271 ? 21.688 -18.281 -1.991 1 93.38 271 VAL B O 1
ATOM 4726 N N . PHE B 1 272 ? 20.812 -20.281 -2.051 1 94.69 272 PHE B N 1
ATOM 4727 C CA . PHE B 1 272 ? 19.953 -20.016 -0.903 1 94.69 272 PHE B CA 1
ATOM 4728 C C . PHE B 1 272 ? 20.578 -20.562 0.375 1 94.69 272 PHE B C 1
ATOM 4730 O O . PHE B 1 272 ? 21.156 -21.656 0.375 1 94.69 272 PHE B O 1
ATOM 4737 N N . SER B 1 273 ? 20.484 -19.812 1.426 1 91.94 273 SER B N 1
ATOM 4738 C CA . SER B 1 273 ? 21.047 -20.172 2.727 1 91.94 273 SER B CA 1
ATOM 4739 C C . SER B 1 273 ? 20.047 -20.969 3.555 1 91.94 273 SER B C 1
ATOM 4741 O O . SER B 1 273 ? 18.922 -21.219 3.115 1 91.94 273 SER B O 1
ATOM 4743 N N . GLU B 1 274 ? 20.453 -21.344 4.773 1 90.69 274 GLU B N 1
ATOM 4744 C CA . GLU B 1 274 ? 19.578 -22.078 5.684 1 90.69 274 GLU B CA 1
ATOM 4745 C C . GLU B 1 274 ? 18.438 -21.188 6.168 1 90.69 274 GLU B C 1
ATOM 4747 O O . GLU B 1 274 ? 17.375 -21.688 6.531 1 90.69 274 GLU B O 1
ATOM 4752 N N . TRP B 1 275 ? 18.609 -19.938 6.098 1 88.94 275 TRP B N 1
ATOM 4753 C CA . TRP B 1 275 ? 17.578 -19 6.543 1 88.94 275 TRP B CA 1
ATOM 4754 C C . TRP B 1 275 ? 16.406 -18.984 5.582 1 88.94 275 TRP B C 1
ATOM 4756 O O . TRP B 1 275 ? 15.281 -18.641 5.969 1 88.94 275 TRP B O 1
ATOM 4766 N N . HIS B 1 276 ? 16.688 -19.328 4.348 1 93.62 276 HIS B N 1
ATOM 4767 C CA . HIS B 1 276 ? 15.617 -19.516 3.387 1 93.62 276 HIS B CA 1
ATOM 4768 C C . HIS B 1 276 ? 14.648 -20.609 3.859 1 93.62 276 HIS B C 1
ATOM 4770 O O . HIS B 1 276 ? 13.438 -20.469 3.693 1 93.62 276 HIS B O 1
ATOM 4776 N N . LEU B 1 277 ? 15.18 -21.609 4.523 1 91 277 LEU B N 1
ATOM 4777 C CA . LEU B 1 277 ? 14.367 -22.703 5.051 1 91 277 LEU B CA 1
ATOM 4778 C C . LEU B 1 277 ? 13.672 -22.281 6.348 1 91 277 LEU B C 1
ATOM 4780 O O . LEU B 1 277 ? 12.445 -22.328 6.445 1 91 277 LEU B O 1
ATOM 4784 N N . TYR B 1 278 ? 14.43 -21.75 7.266 1 88.5 278 TYR B N 1
ATOM 4785 C CA . TYR B 1 278 ? 13.945 -21.516 8.625 1 88.5 278 TYR B CA 1
ATOM 4786 C C . TYR B 1 278 ? 12.992 -20.328 8.672 1 88.5 278 TYR B C 1
ATOM 4788 O O . TYR B 1 278 ? 12.023 -20.328 9.438 1 88.5 278 TYR B O 1
ATOM 4796 N N . TYR B 1 279 ? 13.234 -19.406 7.797 1 87.12 279 TYR B N 1
ATOM 4797 C CA . TYR B 1 279 ? 12.406 -18.219 7.879 1 87.12 279 TYR B CA 1
ATOM 4798 C C . TYR B 1 279 ? 11.516 -18.078 6.648 1 87.12 279 TYR B C 1
ATOM 4800 O O . TYR B 1 279 ? 10.297 -18 6.77 1 87.12 279 TYR B O 1
ATOM 4808 N N . GLY B 1 280 ? 12.148 -18.188 5.512 1 91.75 280 GLY B N 1
ATOM 4809 C CA . GLY B 1 280 ? 11.367 -18.016 4.293 1 91.75 280 GLY B CA 1
ATOM 4810 C C . GLY B 1 280 ? 10.289 -19.062 4.117 1 91.75 280 GLY B C 1
ATOM 4811 O O . GLY B 1 280 ? 9.102 -18.734 4.074 1 91.75 280 GLY B O 1
ATOM 4812 N N . MET B 1 281 ? 10.672 -20.312 4.152 1 95.5 281 MET B N 1
ATOM 4813 C CA . MET B 1 281 ? 9.734 -21.391 3.891 1 95.5 281 MET B CA 1
ATOM 4814 C C . MET B 1 281 ? 8.766 -21.578 5.055 1 95.5 281 MET B C 1
ATOM 4816 O O . MET B 1 281 ? 7.586 -21.859 4.848 1 95.5 281 MET B O 1
ATOM 4820 N N . SER B 1 282 ? 9.242 -21.406 6.25 1 94.44 282 SER B N 1
ATOM 4821 C CA . SER B 1 282 ? 8.359 -21.516 7.41 1 94.44 282 SER B CA 1
ATOM 4822 C C . SER B 1 282 ? 7.27 -20.453 7.383 1 94.44 282 SER B C 1
ATOM 4824 O O . SER B 1 282 ? 6.109 -20.734 7.691 1 94.44 282 SER B O 1
ATOM 4826 N N . PHE B 1 283 ? 7.656 -19.312 7.016 1 93.75 283 PHE B N 1
ATOM 4827 C CA . PHE B 1 283 ? 6.684 -18.219 6.938 1 93.75 283 PHE B CA 1
ATOM 4828 C C . PHE B 1 283 ? 5.629 -18.516 5.875 1 93.75 283 PHE B C 1
ATOM 4830 O O . PHE B 1 283 ? 4.434 -18.359 6.121 1 93.75 283 PHE B O 1
ATOM 4837 N N . VAL B 1 284 ? 6.078 -18.969 4.723 1 96.75 284 VAL B N 1
ATOM 4838 C CA . VAL B 1 284 ? 5.152 -19.266 3.635 1 96.75 284 VAL B CA 1
ATOM 4839 C C . VAL B 1 284 ? 4.242 -20.422 4.043 1 96.75 284 VAL B C 1
ATOM 4841 O O . VAL B 1 284 ? 3.051 -20.422 3.727 1 96.75 284 VAL B O 1
ATOM 4844 N N . ALA B 1 285 ? 4.781 -21.359 4.785 1 96.62 285 ALA B N 1
ATOM 4845 C CA . ALA B 1 285 ? 3.986 -22.484 5.27 1 96.62 285 ALA B CA 1
ATOM 4846 C C . ALA B 1 285 ? 2.893 -22.016 6.223 1 96.62 285 ALA B C 1
ATOM 4848 O O . ALA B 1 285 ? 1.742 -22.453 6.121 1 96.62 285 ALA B O 1
ATOM 4849 N N . LEU B 1 286 ? 3.256 -21.109 7.074 1 95.31 286 LEU B N 1
ATOM 4850 C CA . LEU B 1 286 ? 2.283 -20.578 8.023 1 95.31 286 LEU B CA 1
ATOM 4851 C C . LEU B 1 286 ? 1.183 -19.812 7.305 1 95.31 286 LEU B C 1
ATOM 4853 O O . LEU B 1 286 ? 0.012 -19.891 7.684 1 95.31 286 LEU B O 1
ATOM 4857 N N . THR B 1 287 ? 1.609 -19.094 6.301 1 96.25 287 THR B N 1
ATOM 4858 C CA . THR B 1 287 ? 0.628 -18.344 5.52 1 96.25 287 THR B CA 1
ATOM 4859 C C . THR B 1 287 ? -0.301 -19.297 4.77 1 96.25 287 THR B C 1
ATOM 4861 O O . THR B 1 287 ? -1.493 -19.031 4.625 1 96.25 287 THR B O 1
ATOM 4864 N N . ALA B 1 288 ? 0.248 -20.406 4.285 1 96.62 288 ALA B N 1
ATOM 4865 C CA . ALA B 1 288 ? -0.57 -21.438 3.637 1 96.62 288 ALA B CA 1
ATOM 4866 C C . ALA B 1 288 ? -1.584 -22.031 4.613 1 96.62 288 ALA B C 1
ATOM 4868 O O . ALA B 1 288 ? -2.764 -22.172 4.281 1 96.62 288 ALA B O 1
ATOM 4869 N N . VAL B 1 289 ? -1.141 -22.312 5.797 1 95.62 289 VAL B N 1
ATOM 4870 C CA . VAL B 1 289 ? -2.006 -22.891 6.824 1 95.62 289 VAL B CA 1
ATOM 4871 C C . VAL B 1 289 ? -3.146 -21.922 7.137 1 95.62 289 VAL B C 1
ATOM 4873 O O . VAL B 1 289 ? -4.309 -22.312 7.207 1 95.62 289 VAL B O 1
ATOM 4876 N N . ASN B 1 290 ? -2.826 -20.641 7.277 1 96.19 290 ASN B N 1
ATOM 4877 C CA . ASN B 1 290 ? -3.854 -19.641 7.516 1 96.19 290 ASN B CA 1
ATOM 4878 C C . ASN B 1 290 ? -4.91 -19.641 6.414 1 96.19 290 ASN B C 1
ATOM 4880 O O . ASN B 1 290 ? -6.109 -19.672 6.695 1 96.19 290 ASN B O 1
ATOM 4884 N N . ALA B 1 291 ? -4.441 -19.609 5.18 1 96.75 291 ALA B N 1
ATOM 4885 C CA . ALA B 1 291 ? -5.359 -19.547 4.043 1 96.75 291 ALA B CA 1
ATOM 4886 C C . ALA B 1 291 ? -6.219 -20.812 3.973 1 96.75 291 ALA B C 1
ATOM 4888 O O . ALA B 1 291 ? -7.434 -20.734 3.775 1 96.75 291 ALA B O 1
ATOM 4889 N N . PHE B 1 292 ? -5.641 -21.969 4.23 1 94.88 292 PHE B N 1
ATOM 4890 C CA . PHE B 1 292 ? -6.359 -23.234 4.09 1 94.88 292 PHE B CA 1
ATOM 4891 C C . PHE B 1 292 ? -7.328 -23.438 5.25 1 94.88 292 PHE B C 1
ATOM 4893 O O . PHE B 1 292 ? -8.406 -24.016 5.074 1 94.88 292 PHE B O 1
ATOM 4900 N N . ILE B 1 293 ? -6.938 -22.953 6.449 1 93.19 293 ILE B N 1
ATOM 4901 C CA . ILE B 1 293 ? -7.871 -22.984 7.57 1 93.19 293 ILE B CA 1
ATOM 4902 C C . ILE B 1 293 ? -9.07 -22.094 7.266 1 93.19 293 ILE B C 1
ATOM 4904 O O . ILE B 1 293 ? -10.219 -22.484 7.488 1 93.19 293 ILE B O 1
ATOM 4908 N N . GLY B 1 294 ? -8.836 -20.953 6.703 1 93.31 294 GLY B N 1
ATOM 4909 C CA . GLY B 1 294 ? -9.898 -20 6.395 1 93.31 294 GLY B CA 1
ATOM 4910 C C . GLY B 1 294 ? -10.828 -20.484 5.301 1 93.31 294 GLY B C 1
ATOM 4911 O O . GLY B 1 294 ? -12.008 -20.125 5.281 1 93.31 294 GLY B O 1
ATOM 4912 N N . CYS B 1 295 ? -10.289 -21.25 4.371 1 91.38 295 CYS B N 1
ATOM 4913 C CA . CYS B 1 295 ? -11.125 -21.703 3.27 1 91.38 295 CYS B CA 1
ATOM 4914 C C . CYS B 1 295 ? -11.828 -23.016 3.623 1 91.38 295 CYS B C 1
ATOM 4916 O O . CYS B 1 295 ? -12.594 -23.547 2.822 1 91.38 295 CYS B O 1
ATOM 4918 N N . ASP B 1 296 ? -11.539 -23.609 4.82 1 87.56 296 ASP B N 1
ATOM 4919 C CA . ASP B 1 296 ? -12.219 -24.766 5.383 1 87.56 296 ASP B CA 1
ATOM 4920 C C . ASP B 1 296 ? -11.773 -26.062 4.695 1 87.56 296 ASP B C 1
ATOM 4922 O O . ASP B 1 296 ? -12.586 -26.953 4.473 1 87.56 296 ASP B O 1
ATOM 4926 N N . ILE B 1 297 ? -10.594 -26.047 4.23 1 78.75 297 ILE B N 1
ATOM 4927 C CA . ILE B 1 297 ? -10.055 -27.25 3.594 1 78.75 297 ILE B CA 1
ATOM 4928 C C . ILE B 1 297 ? -10.047 -28.406 4.59 1 78.75 297 ILE B C 1
ATOM 4930 O O . ILE B 1 297 ? -10.383 -29.547 4.238 1 78.75 297 ILE B O 1
ATOM 4934 N N . PRO B 1 298 ? -9.727 -28.094 5.832 1 69.44 298 PRO B N 1
ATOM 4935 C CA . PRO B 1 298 ? -9.773 -29.219 6.762 1 69.44 298 PRO B CA 1
ATOM 4936 C C . PRO B 1 298 ? -11.141 -29.906 6.789 1 69.44 298 PRO B C 1
ATOM 4938 O O . PRO B 1 298 ? -11.219 -31.125 6.793 1 69.44 298 PRO B O 1
ATOM 4941 N N . ASN B 1 299 ? -12.117 -29.031 6.734 1 71.44 299 ASN B N 1
ATOM 4942 C CA . ASN B 1 299 ? -13.461 -29.609 6.719 1 71.44 299 ASN B CA 1
ATOM 4943 C C . ASN B 1 299 ? -13.781 -30.219 5.359 1 71.44 299 ASN B C 1
ATOM 4945 O O . ASN B 1 299 ? -14.445 -31.266 5.285 1 71.44 299 ASN B O 1
ATOM 4949 N N . MET B 1 300 ? -13.156 -29.609 4.371 1 68.69 300 MET B N 1
ATOM 4950 C CA . MET B 1 300 ? -13.352 -30.172 3.033 1 68.69 300 MET B CA 1
ATOM 4951 C C . MET B 1 300 ? -12.641 -31.516 2.891 1 68.69 300 MET B C 1
ATOM 4953 O O . MET B 1 300 ? -13.172 -32.438 2.271 1 68.69 300 MET B O 1
ATOM 4957 N N . ALA B 1 301 ? -11.586 -31.516 3.529 1 67.5 301 ALA B N 1
ATOM 4958 C CA . ALA B 1 301 ? -10.805 -32.75 3.48 1 67.5 301 ALA B CA 1
ATOM 4959 C C . ALA B 1 301 ? -11.484 -33.844 4.273 1 67.5 301 ALA B C 1
ATOM 4961 O O . ALA B 1 301 ? -11.508 -35 3.84 1 67.5 301 ALA B O 1
ATOM 4962 N N . ILE B 1 302 ? -12.039 -33.438 5.406 1 69.12 302 ILE B N 1
ATOM 4963 C CA . ILE B 1 302 ? -12.75 -34.406 6.23 1 69.12 302 ILE B CA 1
ATOM 4964 C C . ILE B 1 302 ? -13.984 -34.938 5.48 1 69.12 302 ILE B C 1
ATOM 4966 O O . ILE B 1 302 ? -14.242 -36.125 5.445 1 69.12 302 ILE B O 1
ATOM 4970 N N . SER B 1 303 ? -14.602 -33.969 4.895 1 66.5 303 SER B N 1
ATOM 4971 C CA . SER B 1 303 ? -15.789 -34.344 4.141 1 66.5 303 SER B CA 1
ATOM 4972 C C . SER B 1 303 ? -15.43 -35.25 2.959 1 66.5 303 SER B C 1
ATOM 4974 O O . SER B 1 303 ? -16.109 -36.219 2.689 1 66.5 303 SER B O 1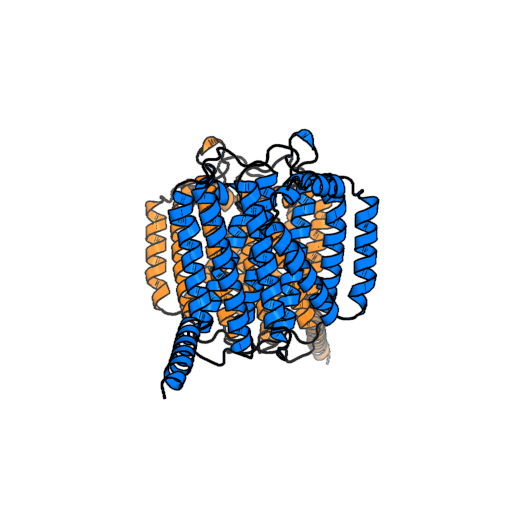
ATOM 4976 N N . ALA B 1 304 ? -14.336 -34.875 2.344 1 64.44 304 ALA B N 1
ATOM 4977 C CA . ALA B 1 304 ? -13.875 -35.688 1.218 1 64.44 304 ALA B CA 1
ATOM 4978 C C . ALA B 1 304 ? -13.469 -37.094 1.676 1 64.44 304 ALA B C 1
ATOM 4980 O O . ALA B 1 304 ? -13.789 -38.062 1.02 1 64.44 304 ALA B O 1
ATOM 4981 N N . LYS B 1 305 ? -12.797 -37.125 2.762 1 68.44 305 LYS B N 1
ATOM 4982 C CA . LYS B 1 305 ? -12.406 -38.406 3.334 1 68.44 305 LYS B CA 1
ATOM 4983 C C . LYS B 1 305 ? -13.625 -39.281 3.674 1 68.44 305 LYS B C 1
ATOM 4985 O O . LYS B 1 305 ? -13.633 -40.469 3.424 1 68.44 305 LYS B O 1
ATOM 4990 N N . PHE B 1 306 ? -14.57 -38.5 4.223 1 66.88 306 PHE B N 1
ATOM 4991 C CA . PHE B 1 306 ? -15.805 -39.219 4.562 1 66.88 306 PHE B CA 1
ATOM 4992 C C . PHE B 1 306 ? -16.5 -39.75 3.309 1 66.88 306 PHE B C 1
ATOM 4994 O O . PHE B 1 306 ? -16.953 -40.875 3.281 1 66.88 306 PHE B O 1
ATOM 5001 N N . GLN B 1 307 ? -16.469 -38.969 2.293 1 64.44 307 GLN B N 1
ATOM 5002 C CA . GLN B 1 307 ? -17.125 -39.375 1.049 1 64.44 307 GLN B CA 1
ATOM 5003 C C . GLN B 1 307 ? -16.344 -40.5 0.358 1 64.44 307 GLN B C 1
ATOM 5005 O O . GLN B 1 307 ? -16.938 -41.406 -0.178 1 64.44 307 GLN B O 1
ATOM 5010 N N . ILE B 1 308 ? -15.102 -40.344 0.457 1 65.56 308 ILE B N 1
ATOM 5011 C CA . ILE B 1 308 ? -14.25 -41.375 -0.117 1 65.56 308 ILE B CA 1
ATOM 5012 C C . ILE B 1 308 ? -14.445 -42.688 0.643 1 65.56 308 ILE B C 1
ATOM 5014 O O . ILE B 1 308 ? -14.578 -43.75 0.035 1 65.56 308 ILE B O 1
ATOM 5018 N N . ARG B 1 309 ? -14.453 -42.656 1.913 1 68.56 309 ARG B N 1
ATOM 5019 C CA . ARG B 1 309 ? -14.688 -43.844 2.74 1 68.56 309 ARG B CA 1
ATOM 5020 C C . ARG B 1 309 ? -16.062 -44.438 2.455 1 68.56 309 ARG B C 1
ATOM 5022 O O . ARG B 1 309 ? -16.203 -45.656 2.383 1 68.56 309 ARG B O 1
ATOM 5029 N N . LYS B 1 310 ? -16.969 -43.656 2.326 1 68.81 310 LYS B N 1
ATOM 5030 C CA . LYS B 1 310 ? -18.312 -44.156 2 1 68.81 310 LYS B CA 1
ATOM 5031 C C . LYS B 1 310 ? -18.328 -44.844 0.643 1 68.81 310 LYS B C 1
ATOM 5033 O O . LYS B 1 310 ? -18.984 -45.875 0.477 1 68.81 310 LYS B O 1
ATOM 5038 N N . PHE B 1 311 ? -17.641 -44.219 -0.191 1 64.31 311 PHE B N 1
ATOM 5039 C CA . PHE B 1 311 ? -17.547 -44.781 -1.535 1 64.31 311 PHE B CA 1
ATOM 5040 C C . PHE B 1 311 ? -16.875 -46.156 -1.512 1 64.31 311 PHE B C 1
ATOM 5042 O O . PHE B 1 311 ? -17.328 -47.094 -2.188 1 64.31 311 PHE B O 1
ATOM 5049 N N . PHE B 1 312 ? -15.898 -46.25 -0.739 1 68 312 PHE B N 1
ATOM 5050 C CA . PHE B 1 312 ? -15.195 -47.531 -0.644 1 68 312 PHE B CA 1
ATOM 5051 C C . PHE B 1 312 ? -15.938 -48.5 0.269 1 68 312 PHE B C 1
ATOM 5053 O O . PHE B 1 312 ? -15.844 -49.719 0.101 1 68 312 PHE B O 1
ATOM 5060 N N . SER B 1 313 ? -16.516 -48 1.215 1 68.19 313 SER B N 1
ATOM 5061 C CA . SER B 1 313 ? -17.297 -48.875 2.086 1 68.19 313 SER B CA 1
ATOM 5062 C C . SER B 1 313 ? -18.547 -49.406 1.371 1 68.19 313 SER B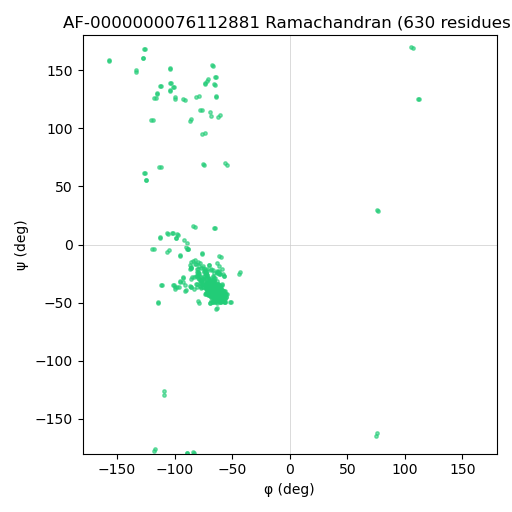 C 1
ATOM 5064 O O . SER B 1 313 ? -18.984 -50.531 1.624 1 68.19 313 SER B O 1
ATOM 5066 N N . THR B 1 314 ? -19.203 -48.594 0.678 1 59.47 314 THR B N 1
ATOM 5067 C CA . THR B 1 314 ? -20.375 -49.094 -0.051 1 59.47 314 THR B CA 1
ATOM 5068 C C . THR B 1 314 ? -19.953 -50.125 -1.082 1 59.47 314 THR B C 1
ATOM 5070 O O . THR B 1 314 ? -20.781 -50.906 -1.562 1 59.47 314 THR B O 1
ATOM 5073 N N . LYS B 1 315 ? -18.734 -50.344 -1.533 1 55.38 315 LYS B N 1
ATOM 5074 C CA . LYS B 1 315 ? -18.344 -51.406 -2.451 1 55.38 315 LYS B CA 1
ATOM 5075 C C . LYS B 1 315 ? -18.203 -52.75 -1.72 1 55.38 315 LYS B C 1
ATOM 5077 O O . LYS B 1 315 ? -18.094 -53.781 -2.352 1 55.38 315 LYS B O 1
ATOM 5082 N N . GLU B 1 316 ? -18.078 -52.688 -0.478 1 52.53 316 GLU B N 1
ATOM 5083 C CA . GLU B 1 316 ? -17.953 -53.969 0.176 1 52.53 316 GLU B CA 1
ATOM 5084 C C . GLU B 1 316 ? -19.328 -54.562 0.51 1 52.53 316 GLU B C 1
ATOM 5086 O O . GLU B 1 316 ? -19.453 -55.719 0.871 1 52.53 316 GLU B O 1
ATOM 5091 N N . ASP B 1 317 ? -20.469 -53.75 0.528 1 43.75 317 ASP B N 1
ATOM 5092 C CA . ASP B 1 317 ? -21.672 -54.562 0.604 1 43.75 317 ASP B CA 1
ATOM 5093 C C . ASP B 1 317 ? -22.219 -54.875 -0.79 1 43.75 317 ASP B C 1
ATOM 5095 O O . ASP B 1 317 ? -22.281 -54 -1.646 1 43.75 317 ASP B O 1
#

InterPro domains:
  IPR059336 Domain of unknown function DUF8292 [PF26941] (41-295)

Nearest PDB structures (foldseek):
  7my0-assembly1_A  TM=2.819E-01  e=6.577E-01  Synechocystis sp. PCC 6803 substr. Kazusa
  6i1z-assembly1_B  TM=1.546E-01  e=5.376E+00  Zea mays
  6i1z-assembly1_B  TM=1.546E-01  e=6.392E+00  Zea mays

Secondary structure (DSSP, 8-state):
--THHHHHHHHH--HHHHHHHHHHHHHHHGGG-HHHHHHHHHHHHHHHHHHHHH-HHHHHHHHBSS---HHHHHHHHHHHHHHHHHHHHHHHHTT---HHHHHHHHHHHHHHHHHHHHHHHHHHHH---TTT-SB-HHHHHHHHHHHHHHHHHHHHHHHH-S-----------THHHHHHHHHHHHHHHHHHHHH-HHHHHHTTB--S---HHHHHHHHHHHHHHHHHHHHHHHHTT-S-HHHHHHHHHHHHHHHHHHHHHHHHHHHH-SSB-HHIIIIIIHHHHHHHHHHHHHTTHHHHHHHHHHHHHHHHHTTT-/--THHHHHHHHH--HHHHHHHHHHHHHHHGGG-HHHHHHHHHHHHHHHHHHHHH-HHHHHHHHBSS---HHHHHHHHHHHHHHHHHHHHHHHHTT---HHHHHHHHHHHHHHHHHHHHHHHHHHHH---TTT--B-HHHHHHHHHHHHHHHHHHHHHHHH-S-----------THHHHHHHHHHHHHHHHHHHHH-HHHHHHTTB--S---HHHHHHHHHHHHHHHHHHHHHHHHTT-S-HHHHHHHHHHHHHHHHHHHHHHHHHHHH-SSB-HHIIIIIIHHHHHHHHHHHHHTTHHHHHHHHHHHHHHHHHHTT-

pLDDT: mean 88.1, std 11.63, range [40.59, 98.81]

Solvent-accessible surface area (backbone atoms only — not comparable to full-atom values): 30968 Å² total; per-residue (Å²): 126,84,50,57,60,57,26,52,52,59,63,61,56,48,52,78,52,50,41,56,49,38,48,49,51,46,68,69,37,56,83,68,37,65,68,55,38,51,51,51,49,30,52,50,27,37,53,51,10,50,44,25,49,76,43,25,65,41,53,41,59,51,45,34,67,59,90,80,54,67,62,54,39,49,46,37,22,51,46,10,38,52,31,33,23,55,22,42,30,45,67,70,41,66,80,57,88,46,48,27,58,56,44,30,54,35,46,18,51,23,52,27,29,47,48,45,35,50,50,51,53,49,52,53,64,73,46,70,55,55,85,84,34,29,41,36,59,69,55,45,69,23,48,40,58,40,36,46,53,52,22,52,53,30,44,50,50,49,68,65,51,83,55,64,28,34,22,46,58,82,67,93,48,72,38,54,56,33,34,52,48,49,14,50,50,27,37,52,51,9,49,41,22,39,54,36,32,66,62,64,47,44,67,28,27,67,56,93,71,76,54,57,41,49,43,50,45,30,26,49,41,7,32,51,28,37,24,53,12,43,38,33,55,51,38,59,20,37,78,48,68,67,52,38,24,34,47,26,41,21,52,19,52,30,29,50,52,50,45,52,52,50,51,48,44,56,73,76,41,83,50,49,39,71,44,28,53,69,48,50,44,46,50,39,49,51,52,20,50,42,20,33,60,37,38,38,42,66,57,47,49,48,50,47,50,51,49,49,48,47,56,58,51,56,68,74,106,127,84,48,56,60,57,26,52,53,58,64,60,55,46,54,75,50,47,40,54,49,38,50,50,51,46,67,68,36,57,82,68,36,65,67,53,38,50,50,50,50,31,52,49,27,38,53,52,10,48,45,26,50,76,41,24,65,41,51,43,58,50,44,34,66,58,90,80,54,67,63,53,39,50,47,38,24,51,45,9,39,51,32,33,23,55,23,43,30,46,67,68,41,64,80,58,88,45,48,27,57,56,41,30,54,35,46,18,50,22,52,27,30,47,46,46,36,50,49,52,52,50,52,55,66,71,45,72,55,58,84,82,34,30,40,36,58,69,57,48,69,22,48,40,59,36,36,47,51,51,22,50,53,31,44,50,51,49,69,64,50,85,57,63,26,33,22,45,58,83,65,92,47,72,39,52,56,31,34,51,48,49,15,51,51,27,36,52,47,8,48,41,22,40,55,35,32,66,62,64,46,45,64,25,27,68,57,92,73,76,54,57,41,50,43,51,43,30,27,51,40,9,33,50,29,36,24,54,12,43,38,33,54,52,37,59,19,35,78,49,67,67,52,38,24,35,45,27,41,23,52,18,51,31,30,50,52,49,46,51,53,50,51,50,44,56,73,75,42,80,50,48,38,71,44,29,53,69,46,50,42,45,49,40,48,52,52,22,48,40,20,34,58,37,38,38,42,65,58,47,48,50,50,46,49,50,51,49,46,48,58,56,52,57,68,73,105